Protein AF-A0A1W9V7Z8-F1 (afdb_monomer_lite)

Sequence (414 aa):
MFPQVMWDVELGANQDYLELVVAAQITGKPKMGIAARTGATGRGLCYATLSAVSNLYLDGKWESSVKLTKKEEILLKEIVGINVPLILEKGGIHIITEENWNILTESIYPKLLKDKKMVVQGSGKVGSSIIKELAVYGVNLIAISDAGGAIIGDKLDPNEVLDAVAASRDLEDRSLRASVIHTEKNVTEKIKGAAEGSSILEIECDLLFPAALEGAVTEKNAPKINTKIEICGSNGSNSSKAEKILMEKGVLVVYDFLANSAGVSASYFEWLRNLYQRARYEAEVIYQKEFDDRVMDRYIMPEFKERIKDVLNQDESDEVTLQWNTILRDIMFSAVNEDYHYAREQGVSMKDAGFLNSQLRVLAAGLCRLSDAEADSMISTLPGETQELLRKEFLSHPEVTIIQNSREMKKKLI

Structure (mmCIF, N/CA/C/O backbone):
data_AF-A0A1W9V7Z8-F1
#
_entry.id   AF-A0A1W9V7Z8-F1
#
loop_
_atom_site.group_PDB
_atom_site.id
_atom_site.type_symbol
_atom_site.label_atom_id
_atom_site.label_alt_id
_atom_site.label_comp_id
_atom_site.label_asym_id
_atom_site.label_entity_id
_atom_site.label_seq_id
_atom_site.pdbx_PDB_ins_code
_atom_site.Cartn_x
_atom_site.Cartn_y
_atom_site.Cartn_z
_atom_site.occupancy
_atom_site.B_iso_or_equiv
_atom_site.auth_seq_id
_atom_site.auth_comp_id
_atom_site.auth_asym_id
_atom_site.auth_atom_id
_atom_site.pdbx_PDB_model_num
ATOM 1 N N . MET A 1 1 ? 20.979 11.607 -50.648 1.00 47.03 1 MET A N 1
ATOM 2 C CA . MET A 1 1 ? 20.568 12.888 -50.034 1.00 47.03 1 MET A CA 1
ATOM 3 C C . MET A 1 1 ? 19.148 13.151 -50.513 1.00 47.03 1 MET A C 1
ATOM 5 O O . MET A 1 1 ? 18.934 13.081 -51.715 1.00 47.03 1 MET A O 1
ATOM 9 N N . PHE A 1 2 ? 18.237 13.369 -49.561 1.00 39.88 2 PHE A N 1
ATOM 10 C CA . PHE A 1 2 ? 16.761 13.303 -49.593 1.00 39.88 2 PHE A CA 1
ATOM 11 C C . PHE A 1 2 ? 16.131 11.903 -49.427 1.00 39.88 2 PHE A C 1
ATOM 13 O O . PHE A 1 2 ? 16.566 10.982 -50.112 1.00 39.88 2 PHE A O 1
ATOM 20 N N . PRO A 1 3 ? 15.119 11.737 -48.543 1.00 46.78 3 PRO A N 1
ATOM 21 C CA . PRO A 1 3 ? 14.403 12.764 -47.784 1.00 46.78 3 PRO A CA 1
ATOM 22 C C . PRO A 1 3 ? 14.621 12.596 -46.274 1.00 46.78 3 PRO A C 1
ATOM 24 O O . PRO A 1 3 ? 14.231 11.592 -45.711 1.00 46.78 3 PRO A O 1
ATOM 27 N N . GLN A 1 4 ? 15.197 13.580 -45.594 1.00 51.38 4 GLN A N 1
ATOM 28 C CA . GLN A 1 4 ? 15.017 13.711 -44.137 1.00 51.38 4 GLN A CA 1
ATOM 29 C C . GLN A 1 4 ? 13.848 14.668 -43.837 1.00 51.38 4 GLN A C 1
ATOM 31 O O . GLN A 1 4 ? 13.203 14.580 -42.807 1.00 51.38 4 GLN A O 1
ATOM 36 N N . VAL A 1 5 ? 13.496 15.504 -44.822 1.00 45.06 5 VAL A N 1
ATOM 37 C CA . VAL A 1 5 ? 12.511 16.588 -44.714 1.00 45.06 5 VAL A CA 1
ATOM 38 C C . VAL A 1 5 ? 11.060 16.129 -44.960 1.00 45.06 5 VAL A C 1
ATOM 40 O O . VAL A 1 5 ? 10.143 16.777 -44.479 1.00 45.06 5 VAL A O 1
ATOM 43 N N . MET A 1 6 ? 10.820 15.008 -45.660 1.00 39.19 6 MET A N 1
ATOM 44 C CA . MET A 1 6 ? 9.455 14.444 -45.807 1.00 39.19 6 MET A CA 1
ATOM 45 C C . MET A 1 6 ? 9.001 13.655 -44.566 1.00 39.19 6 MET A C 1
ATOM 47 O O . MET A 1 6 ? 7.807 13.562 -44.310 1.00 39.19 6 MET A O 1
ATOM 51 N N . TRP A 1 7 ? 9.946 13.118 -43.786 1.00 50.66 7 TRP A N 1
ATOM 52 C CA . TRP A 1 7 ? 9.664 12.256 -42.629 1.00 50.66 7 TRP A CA 1
ATOM 53 C C . TRP A 1 7 ? 9.176 13.048 -41.414 1.00 50.66 7 TRP A C 1
ATOM 55 O O . TRP A 1 7 ? 8.272 12.602 -40.712 1.00 50.66 7 TRP A O 1
ATOM 65 N N . ASP A 1 8 ? 9.716 14.252 -41.209 1.00 52.19 8 ASP A N 1
ATOM 66 C CA . ASP A 1 8 ? 9.301 15.139 -40.114 1.00 52.19 8 ASP A CA 1
ATOM 67 C C . ASP A 1 8 ? 7.857 15.648 -40.286 1.00 52.19 8 ASP A C 1
ATOM 69 O O . ASP A 1 8 ? 7.180 15.939 -39.299 1.00 52.19 8 ASP A O 1
ATOM 73 N N . VAL A 1 9 ? 7.352 15.714 -41.526 1.00 50.81 9 VAL A N 1
ATOM 74 C CA . VAL A 1 9 ? 5.980 16.165 -41.817 1.00 50.81 9 VAL A CA 1
ATOM 75 C C . VAL A 1 9 ? 4.958 15.039 -41.614 1.00 50.81 9 VAL A C 1
ATOM 77 O O . VAL A 1 9 ? 3.887 15.301 -41.076 1.00 50.81 9 VAL A O 1
ATOM 80 N N . GLU A 1 10 ? 5.278 13.787 -41.968 1.00 52.97 10 GLU A N 1
ATOM 81 C CA . GLU A 1 10 ? 4.385 12.634 -41.737 1.00 52.97 10 GLU A CA 1
ATOM 82 C C . GLU A 1 10 ? 4.323 12.215 -40.261 1.00 52.97 10 GLU A C 1
ATOM 84 O O . GLU A 1 10 ? 3.236 11.942 -39.753 1.00 52.97 10 GLU A O 1
ATOM 89 N N . LEU A 1 11 ? 5.443 12.238 -39.528 1.00 58.81 11 LEU A N 1
ATOM 90 C CA . LEU A 1 11 ? 5.453 11.941 -38.086 1.00 58.81 11 LEU A CA 1
ATOM 91 C C . LEU A 1 11 ? 4.751 13.028 -37.262 1.00 58.81 11 LEU A C 1
ATOM 93 O O . LEU A 1 11 ? 4.061 12.718 -36.294 1.00 58.81 11 LEU A O 1
ATOM 97 N N . GLY A 1 12 ? 4.894 14.295 -37.663 1.00 58.62 12 GLY A N 1
ATOM 98 C CA . GLY A 1 12 ? 4.200 15.427 -37.045 1.00 58.62 12 GLY A CA 1
ATOM 99 C C . GLY A 1 12 ? 2.712 15.535 -37.405 1.00 58.62 12 GLY A C 1
ATOM 100 O O . GLY A 1 12 ? 2.009 16.326 -36.782 1.00 58.62 12 GLY A O 1
ATOM 101 N N . ALA A 1 13 ? 2.228 14.765 -38.387 1.00 64.62 13 ALA A N 1
ATOM 102 C CA . ALA A 1 13 ? 0.828 14.753 -38.824 1.00 64.62 13 ALA A CA 1
ATOM 103 C C . ALA A 1 13 ? 0.093 13.435 -38.513 1.00 64.62 13 ALA A C 1
ATOM 105 O O . ALA A 1 13 ? -1.135 13.390 -38.594 1.00 64.62 13 ALA A O 1
ATOM 106 N N . ASN A 1 14 ? 0.813 12.369 -38.147 1.00 79.50 14 ASN A N 1
ATOM 107 C CA . ASN A 1 14 ? 0.218 11.092 -37.770 1.00 79.50 14 ASN A CA 1
ATOM 108 C C . ASN A 1 14 ? -0.390 11.188 -36.364 1.00 79.50 14 ASN A C 1
ATOM 110 O O . ASN A 1 14 ? 0.309 11.148 -35.349 1.00 79.50 14 ASN A O 1
ATOM 114 N N . GLN A 1 15 ? -1.713 11.328 -36.327 1.00 82.50 15 GLN A N 1
ATOM 115 C CA . GLN A 1 15 ? -2.474 11.501 -35.097 1.00 82.50 15 GLN A CA 1
ATOM 116 C C . GLN A 1 15 ? -2.281 10.331 -34.119 1.00 82.50 15 GLN A C 1
ATOM 118 O O . GLN A 1 15 ? -2.130 10.582 -32.926 1.00 82.50 15 GLN A O 1
ATOM 123 N N . ASP A 1 16 ? -2.204 9.090 -34.604 1.00 83.12 16 ASP A N 1
ATOM 124 C CA . ASP A 1 16 ? -2.028 7.904 -33.754 1.00 83.12 16 ASP A CA 1
ATOM 125 C C . ASP A 1 16 ? -0.656 7.909 -33.069 1.00 83.12 16 ASP A C 1
ATOM 127 O O . ASP A 1 16 ? -0.537 7.652 -31.870 1.00 83.12 16 ASP A O 1
ATOM 131 N N . TYR A 1 17 ? 0.393 8.275 -33.810 1.00 87.38 17 TYR A N 1
ATOM 132 C CA . TYR A 1 17 ? 1.731 8.406 -33.240 1.00 87.38 17 TYR A CA 1
ATOM 133 C C . TYR A 1 17 ? 1.809 9.555 -32.226 1.00 87.38 17 TYR A C 1
ATOM 135 O O . TYR A 1 17 ? 2.351 9.380 -31.132 1.00 87.38 17 TYR A O 1
ATOM 143 N N . LEU A 1 18 ? 1.227 10.717 -32.541 1.00 87.81 18 LEU A N 1
ATOM 144 C CA . LEU A 1 18 ? 1.175 11.841 -31.604 1.00 87.81 18 LEU A CA 1
ATOM 145 C C . LEU A 1 18 ? 0.416 11.483 -30.322 1.00 87.81 18 LEU A C 1
ATOM 147 O O . LEU A 1 18 ? 0.866 11.865 -29.241 1.00 87.81 18 LEU A O 1
ATOM 151 N N . GLU A 1 19 ? -0.676 10.716 -30.418 1.00 90.00 19 GLU A N 1
ATOM 152 C CA . GLU A 1 19 ? -1.404 10.192 -29.257 1.00 90.00 19 GLU A CA 1
ATOM 153 C C . GLU A 1 19 ? -0.496 9.334 -28.359 1.00 90.00 19 GLU A C 1
ATOM 155 O O . GLU A 1 19 ? -0.467 9.549 -27.145 1.00 90.00 19 GLU A O 1
ATOM 160 N N . LEU A 1 20 ? 0.314 8.439 -28.934 1.00 90.88 20 LEU A N 1
ATOM 161 C CA . LEU A 1 20 ? 1.277 7.619 -28.185 1.00 90.88 20 LEU A CA 1
ATOM 162 C C . LEU A 1 20 ? 2.400 8.452 -27.545 1.00 90.88 20 LEU A C 1
ATOM 164 O O . LEU A 1 20 ? 2.814 8.179 -26.415 1.00 90.88 20 LEU A O 1
ATOM 168 N N . VAL A 1 21 ? 2.880 9.495 -28.230 1.00 88.44 21 VAL A N 1
ATOM 169 C CA . VAL A 1 21 ? 3.910 10.406 -27.704 1.00 88.44 21 VAL A CA 1
ATOM 170 C C . VAL A 1 21 ? 3.409 11.168 -26.475 1.00 88.44 21 VAL A C 1
ATOM 172 O O . VAL A 1 21 ? 4.156 11.315 -25.503 1.00 88.44 21 VAL A O 1
ATOM 175 N N . VAL A 1 22 ? 2.160 11.643 -26.491 1.00 90.56 22 VAL A N 1
ATOM 176 C CA . VAL A 1 22 ? 1.584 12.391 -25.360 1.00 90.56 22 VAL A CA 1
ATOM 177 C C . VAL A 1 22 ? 1.051 11.482 -24.253 1.00 90.56 22 VAL A C 1
ATOM 179 O O . VAL A 1 22 ? 1.006 11.907 -23.099 1.00 90.56 22 VAL A O 1
ATOM 182 N N . ALA A 1 23 ? 0.690 10.229 -24.559 1.00 92.06 23 ALA A N 1
ATOM 183 C CA . ALA A 1 23 ? 0.079 9.309 -23.599 1.00 92.06 23 ALA A CA 1
ATOM 184 C C . ALA A 1 23 ? 0.926 9.119 -22.331 1.00 92.06 23 ALA A C 1
ATOM 186 O O . ALA A 1 23 ? 0.385 9.144 -21.227 1.00 92.06 23 ALA A O 1
ATOM 187 N N . ALA A 1 24 ? 2.250 9.011 -22.468 1.00 91.56 24 ALA A N 1
ATOM 188 C CA . ALA A 1 24 ? 3.160 8.797 -21.342 1.00 91.56 24 ALA A CA 1
ATOM 189 C C . ALA A 1 24 ? 3.413 10.054 -20.475 1.00 91.56 24 ALA A C 1
ATOM 191 O O . ALA A 1 24 ? 4.133 9.972 -19.483 1.00 91.56 24 ALA A O 1
ATOM 192 N N . GLN A 1 25 ? 2.867 11.228 -20.819 1.00 92.75 25 GLN A N 1
ATOM 193 C CA . GLN A 1 25 ? 3.117 12.467 -20.063 1.00 92.75 25 GLN A CA 1
ATOM 194 C C . GLN A 1 25 ? 2.276 12.582 -18.783 1.00 92.75 25 GLN A C 1
ATOM 196 O O . GLN A 1 25 ? 2.665 13.280 -17.848 1.00 92.75 25 GLN A O 1
ATOM 201 N N . ILE A 1 26 ? 1.117 11.919 -18.737 1.00 93.69 26 ILE A N 1
ATOM 202 C CA . ILE A 1 26 ? 0.168 11.947 -17.614 1.00 93.69 26 ILE A CA 1
ATOM 203 C C . ILE A 1 26 ? -0.351 10.523 -17.395 1.00 93.69 26 ILE A C 1
ATOM 205 O O . ILE A 1 26 ? -0.473 9.762 -18.349 1.00 93.69 26 ILE A O 1
ATOM 209 N N . THR A 1 27 ? -0.674 10.151 -16.156 1.00 95.56 27 THR A N 1
ATOM 210 C CA . THR A 1 27 ? -1.245 8.834 -15.809 1.00 95.56 27 THR A CA 1
ATOM 211 C C . THR A 1 27 ? -2.617 8.984 -15.149 1.00 95.56 27 THR A C 1
ATOM 213 O O . THR A 1 27 ? -3.020 10.097 -14.806 1.00 95.56 27 THR A O 1
ATOM 216 N N . GLY A 1 28 ? -3.354 7.888 -14.960 1.00 91.75 28 GLY A N 1
ATOM 217 C CA . GLY A 1 28 ? -4.728 7.916 -14.459 1.00 91.75 28 GLY A CA 1
ATOM 218 C C . GLY A 1 28 ? -5.730 8.362 -15.521 1.00 91.75 28 GLY A C 1
ATOM 219 O O . GLY A 1 28 ? -6.756 8.961 -15.189 1.00 91.75 28 GLY A O 1
ATOM 220 N N . LYS A 1 29 ? -5.413 8.118 -16.796 1.00 91.94 29 LYS A N 1
ATOM 221 C CA . LYS A 1 29 ? -6.203 8.589 -17.935 1.00 91.94 29 LYS A CA 1
ATOM 222 C C . LYS A 1 29 ? -7.365 7.630 -18.234 1.00 91.94 29 LYS A C 1
ATOM 224 O O . LYS A 1 29 ? -7.182 6.419 -18.150 1.00 91.94 29 LYS A O 1
ATOM 229 N N . PRO A 1 30 ? -8.542 8.131 -18.655 1.00 87.25 30 PRO A N 1
ATOM 230 C CA . PRO A 1 30 ? -9.639 7.268 -19.102 1.00 87.25 30 PRO A CA 1
ATOM 231 C C . PRO A 1 30 ? -9.356 6.604 -20.462 1.00 87.25 30 PRO A C 1
ATOM 233 O O . PRO A 1 30 ? -9.776 5.476 -20.691 1.00 87.25 30 PRO A O 1
ATOM 236 N N . LYS A 1 31 ? -8.629 7.288 -21.359 1.00 87.88 31 LYS A N 1
ATOM 237 C CA . LYS A 1 31 ? -8.159 6.762 -22.653 1.00 87.88 31 LYS A CA 1
ATOM 238 C C . LYS A 1 31 ? -6.652 6.507 -22.564 1.00 87.88 31 LYS A C 1
ATOM 240 O O . LYS A 1 31 ? -5.932 7.351 -22.033 1.00 87.88 31 LYS A O 1
ATOM 245 N N . MET A 1 32 ? -6.186 5.369 -23.089 1.00 89.31 32 MET A N 1
ATOM 246 C CA . MET A 1 32 ? -4.777 4.931 -23.009 1.00 89.31 32 MET A CA 1
ATOM 247 C C . MET A 1 32 ? -4.239 4.827 -21.568 1.00 89.31 32 MET A C 1
ATOM 249 O O . MET A 1 32 ? -3.036 4.945 -21.340 1.00 89.31 32 MET A O 1
ATOM 253 N N . GLY A 1 33 ? -5.131 4.636 -20.593 1.00 92.88 33 GLY A N 1
ATOM 254 C CA . GLY A 1 33 ? -4.770 4.226 -19.240 1.00 92.88 33 GLY A CA 1
ATOM 255 C C . GLY A 1 33 ? -4.719 2.705 -19.106 1.00 92.88 33 GLY A C 1
ATOM 256 O O . GLY A 1 33 ? -4.864 1.980 -20.093 1.00 92.88 33 GLY A O 1
ATOM 257 N N . ILE A 1 34 ? -4.557 2.232 -17.870 1.00 95.31 34 ILE A N 1
ATOM 258 C CA . ILE A 1 34 ? -4.758 0.821 -17.518 1.00 95.31 34 ILE A CA 1
ATOM 259 C C . ILE A 1 34 ? -5.890 0.687 -16.509 1.00 95.31 34 ILE A C 1
ATOM 261 O O . ILE A 1 34 ? -6.021 1.513 -15.599 1.00 95.31 34 ILE A O 1
ATOM 265 N N . ALA A 1 35 ? -6.696 -0.366 -16.622 1.00 94.81 35 ALA A N 1
ATOM 266 C CA . ALA A 1 35 ? -7.812 -0.569 -15.698 1.00 94.81 35 ALA A CA 1
ATOM 267 C C . ALA A 1 35 ? -7.328 -0.789 -14.252 1.00 94.81 35 ALA A C 1
ATOM 269 O O . ALA A 1 35 ? -7.950 -0.290 -13.309 1.00 94.81 35 ALA A O 1
ATOM 270 N N . ALA A 1 36 ? -6.153 -1.409 -14.077 1.00 94.19 36 ALA A N 1
ATOM 271 C CA . ALA A 1 36 ? -5.509 -1.613 -12.778 1.00 94.19 36 ALA A CA 1
ATOM 272 C C . ALA A 1 36 ? -5.228 -0.310 -12.005 1.00 94.19 36 ALA A C 1
ATOM 274 O O . ALA A 1 36 ? -5.105 -0.339 -10.781 1.00 94.19 36 ALA A O 1
ATOM 275 N N . ARG A 1 37 ? -5.171 0.851 -12.678 1.00 94.56 37 ARG A N 1
ATOM 276 C CA . ARG A 1 37 ? -4.953 2.150 -12.025 1.00 94.56 37 ARG A CA 1
ATOM 277 C C . ARG A 1 37 ? -6.168 2.616 -11.227 1.00 94.56 37 ARG A C 1
ATOM 279 O O . ARG A 1 37 ? -6.017 3.335 -10.230 1.00 94.56 37 ARG A O 1
ATOM 286 N N . THR A 1 38 ? -7.369 2.224 -11.642 1.00 88.88 38 THR A N 1
ATOM 287 C CA . THR A 1 38 ? -8.612 2.560 -10.944 1.00 88.88 38 THR A CA 1
ATOM 288 C C . THR A 1 38 ? -8.694 1.787 -9.628 1.00 88.88 38 THR A C 1
ATOM 290 O O . THR A 1 38 ? -8.664 0.563 -9.613 1.00 88.88 38 THR A O 1
ATOM 293 N N . GLY A 1 39 ? -8.787 2.501 -8.500 1.00 87.94 39 GLY A N 1
ATOM 294 C CA . GLY A 1 39 ? -8.854 1.884 -7.165 1.00 87.94 39 GLY A CA 1
ATOM 295 C C . GLY A 1 39 ? -7.511 1.389 -6.610 1.00 87.94 39 GLY A C 1
ATOM 296 O O . GLY A 1 39 ? -7.466 0.959 -5.462 1.00 87.94 39 GLY A O 1
ATOM 297 N N . ALA A 1 40 ? -6.410 1.517 -7.365 1.00 94.56 40 ALA A N 1
ATOM 298 C CA . ALA A 1 40 ? -5.089 1.009 -6.978 1.00 94.56 40 ALA A CA 1
ATOM 299 C C . ALA A 1 40 ? -4.655 1.425 -5.565 1.00 94.56 40 ALA A C 1
ATOM 301 O O . ALA A 1 40 ? -4.160 0.600 -4.809 1.00 94.56 40 ALA A O 1
ATOM 302 N N . THR A 1 41 ? -4.885 2.687 -5.183 1.00 94.94 41 THR A N 1
ATOM 303 C CA . THR A 1 41 ? -4.533 3.182 -3.846 1.00 94.94 41 THR A CA 1
ATOM 304 C C . THR A 1 41 ? -5.263 2.414 -2.745 1.00 94.94 41 THR A C 1
ATOM 306 O O . THR A 1 41 ? -4.610 1.895 -1.851 1.00 94.94 41 THR A O 1
ATOM 309 N N . GLY A 1 42 ? -6.592 2.280 -2.812 1.00 94.50 42 GLY A N 1
ATOM 310 C CA . GLY A 1 42 ? -7.338 1.554 -1.778 1.00 94.50 42 GLY A CA 1
ATOM 311 C C . GLY A 1 42 ? -7.049 0.052 -1.769 1.00 94.50 42 GLY A C 1
ATOM 312 O O . GLY A 1 42 ? -6.988 -0.546 -0.699 1.00 94.50 42 GLY A O 1
ATOM 313 N N . ARG A 1 43 ? -6.767 -0.541 -2.935 1.00 95.62 43 ARG A N 1
ATOM 314 C CA . ARG A 1 43 ? -6.255 -1.915 -3.026 1.00 95.62 43 ARG A CA 1
ATOM 315 C C . ARG A 1 43 ? -4.892 -2.069 -2.344 1.00 95.62 43 ARG A C 1
ATOM 317 O O . ARG A 1 43 ? -4.678 -3.037 -1.625 1.00 95.62 43 ARG A O 1
ATOM 324 N N . GLY A 1 44 ? -4.000 -1.092 -2.504 1.00 97.50 44 GLY A N 1
ATOM 325 C CA . GLY A 1 44 ? -2.730 -1.023 -1.779 1.00 97.50 44 GLY A CA 1
ATOM 326 C C . GLY A 1 44 ? -2.905 -0.968 -0.269 1.00 97.50 44 GLY A C 1
ATOM 327 O O . GLY A 1 44 ? -2.281 -1.752 0.437 1.00 97.50 44 GLY A O 1
ATOM 328 N N . LEU A 1 45 ? -3.814 -0.116 0.217 1.00 98.12 45 LEU A N 1
ATOM 329 C CA . LEU A 1 45 ? -4.175 -0.066 1.637 1.00 98.12 45 LEU A CA 1
ATOM 330 C C . LEU A 1 45 ? -4.693 -1.425 2.127 1.00 98.12 45 LEU A C 1
ATOM 332 O O . LEU A 1 45 ? -4.351 -1.846 3.231 1.00 98.12 45 LEU A O 1
ATOM 336 N N . CYS A 1 46 ? -5.487 -2.129 1.313 1.00 98.31 46 CYS A N 1
ATOM 337 C CA . CYS A 1 46 ? -5.936 -3.47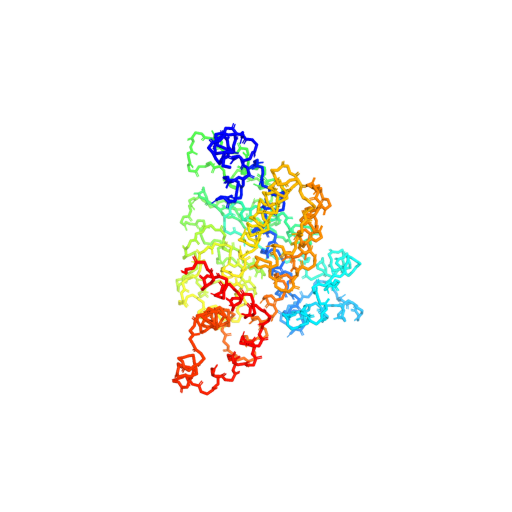8 1.641 1.00 98.31 46 CYS A CA 1
ATOM 338 C C . CYS A 1 46 ? -4.738 -4.421 1.772 1.00 98.31 46 CYS A C 1
ATOM 340 O O . CYS A 1 46 ? -4.580 -5.043 2.814 1.00 98.31 46 CYS A O 1
ATOM 342 N N . TYR A 1 47 ? -3.851 -4.495 0.777 1.00 98.62 47 TYR A N 1
ATOM 343 C CA . TYR A 1 47 ? -2.657 -5.348 0.848 1.00 98.62 47 TYR A CA 1
ATOM 344 C C . TYR A 1 47 ? -1.759 -5.012 2.043 1.00 98.62 47 TYR A C 1
ATOM 346 O O . TYR A 1 47 ? -1.290 -5.920 2.727 1.00 98.62 47 TYR A O 1
ATOM 354 N N . ALA A 1 48 ? -1.592 -3.725 2.351 1.00 98.69 48 ALA A N 1
ATOM 355 C CA . ALA A 1 48 ? -0.876 -3.275 3.535 1.00 98.69 48 ALA A CA 1
ATOM 356 C C . ALA A 1 48 ? -1.542 -3.750 4.833 1.00 98.69 48 ALA A C 1
ATOM 358 O O . ALA A 1 48 ? -0.863 -4.263 5.718 1.00 98.69 48 ALA A O 1
ATOM 359 N N . THR A 1 49 ? -2.872 -3.665 4.914 1.00 98.75 49 THR A N 1
ATOM 360 C CA . THR A 1 49 ? -3.655 -4.190 6.043 1.00 98.75 49 THR A CA 1
ATOM 361 C C . THR A 1 49 ? -3.453 -5.696 6.197 1.00 98.75 49 THR A C 1
ATOM 363 O O . THR A 1 49 ? -3.171 -6.173 7.293 1.00 98.75 49 THR A O 1
ATOM 366 N N . LEU A 1 50 ? -3.562 -6.453 5.102 1.00 98.81 50 LEU A N 1
ATOM 367 C CA . LEU A 1 50 ? -3.414 -7.908 5.104 1.00 98.81 50 LEU A CA 1
ATOM 368 C C . LEU A 1 50 ? -2.007 -8.329 5.555 1.00 98.81 50 LEU A C 1
ATOM 370 O O . LEU A 1 50 ? -1.876 -9.222 6.395 1.00 98.81 50 LEU A O 1
ATOM 374 N N . SER A 1 51 ? -0.962 -7.660 5.063 1.00 98.75 51 SER A N 1
ATOM 375 C CA . SER A 1 51 ? 0.421 -7.908 5.487 1.00 98.75 51 SER A CA 1
ATOM 376 C C . SER A 1 51 ? 0.655 -7.533 6.960 1.00 98.75 51 SER A C 1
ATOM 378 O O . SER A 1 51 ? 1.179 -8.340 7.732 1.00 98.75 51 SER A O 1
ATOM 380 N N . ALA A 1 52 ? 0.176 -6.367 7.404 1.00 98.69 52 ALA A N 1
ATOM 381 C CA . ALA A 1 52 ? 0.293 -5.915 8.792 1.00 98.69 52 ALA A CA 1
ATOM 382 C C . ALA A 1 52 ? -0.407 -6.867 9.780 1.00 98.69 52 ALA A C 1
ATOM 384 O O . ALA A 1 52 ? 0.174 -7.259 10.793 1.00 98.69 52 ALA A O 1
ATOM 385 N N . VAL A 1 53 ? -1.627 -7.309 9.458 1.00 98.69 53 VAL A N 1
ATOM 386 C CA . VAL A 1 53 ? -2.375 -8.301 10.248 1.00 98.69 53 VAL A CA 1
ATOM 387 C C . VAL A 1 53 ? -1.642 -9.642 10.297 1.00 98.69 53 VAL A C 1
ATOM 389 O O . VAL A 1 53 ? -1.584 -10.264 11.357 1.00 98.69 53 VAL A O 1
ATOM 392 N N . SER A 1 54 ? -1.046 -10.075 9.181 1.00 98.75 54 SER A N 1
ATOM 393 C CA . SER A 1 54 ? -0.258 -11.315 9.120 1.00 98.75 54 SER A CA 1
ATOM 394 C C . SER A 1 54 ? 0.927 -11.266 10.092 1.00 98.75 54 SER A C 1
ATOM 396 O O . SER A 1 54 ? 1.121 -12.192 10.881 1.00 98.75 54 SER A O 1
ATOM 398 N N . ASN A 1 55 ? 1.669 -10.155 10.082 1.00 98.69 55 ASN A N 1
ATOM 399 C CA . ASN A 1 55 ? 2.795 -9.908 10.980 1.00 98.69 55 ASN A CA 1
ATOM 400 C C . ASN A 1 55 ? 2.364 -9.869 12.455 1.00 98.69 55 ASN A C 1
ATOM 402 O O . ASN A 1 55 ? 2.908 -10.607 13.278 1.00 98.69 55 ASN A O 1
ATOM 406 N N . LEU A 1 56 ? 1.341 -9.076 12.796 1.00 98.50 56 LEU A N 1
ATOM 407 C CA . LEU A 1 56 ? 0.862 -8.982 14.178 1.00 98.50 56 LEU A CA 1
ATOM 408 C C . LEU A 1 56 ? 0.290 -10.305 14.700 1.00 98.50 56 LEU A C 1
ATOM 410 O O . LEU A 1 56 ? 0.457 -10.602 15.883 1.00 98.50 56 LEU A O 1
ATOM 414 N N . TYR A 1 57 ? -0.366 -11.108 13.855 1.00 98.56 57 TYR A N 1
ATOM 415 C CA . TYR A 1 57 ? -0.877 -12.423 14.256 1.00 98.56 57 TYR A CA 1
ATOM 416 C C . TYR A 1 57 ? 0.265 -13.367 14.634 1.00 98.56 57 TYR A C 1
ATOM 418 O O . TYR A 1 57 ? 0.213 -13.999 15.689 1.00 98.56 57 TYR A O 1
ATOM 426 N N . LEU A 1 58 ? 1.324 -13.429 13.820 1.00 98.06 58 LEU A N 1
ATOM 427 C CA . LEU A 1 58 ? 2.493 -14.266 14.108 1.00 98.06 58 LEU A CA 1
ATOM 428 C C . LEU A 1 58 ? 3.279 -13.788 15.338 1.00 98.06 58 LEU A C 1
ATOM 430 O O . LEU A 1 58 ? 3.849 -14.617 16.046 1.00 98.06 58 LEU A O 1
ATOM 434 N N . ASP A 1 59 ? 3.239 -12.489 15.632 1.00 97.12 59 ASP A N 1
ATOM 435 C CA . ASP A 1 59 ? 3.817 -11.899 16.844 1.00 97.12 59 ASP A CA 1
ATOM 436 C C . ASP A 1 59 ? 2.914 -12.041 18.086 1.00 97.12 59 ASP A C 1
ATOM 438 O O . ASP A 1 59 ? 3.275 -11.579 19.171 1.00 97.12 59 ASP A O 1
ATOM 442 N N . GLY A 1 60 ? 1.731 -12.655 17.956 1.00 97.19 60 GLY A N 1
ATOM 443 C CA . GLY A 1 60 ? 0.768 -12.817 19.051 1.00 97.19 60 GLY A CA 1
ATOM 444 C C . GLY A 1 60 ? 0.100 -11.510 19.497 1.00 97.19 60 GLY A C 1
ATOM 445 O O . GLY A 1 60 ? -0.475 -11.448 20.580 1.00 97.19 60 GLY A O 1
ATOM 446 N N . LYS A 1 61 ? 0.181 -10.459 18.674 1.00 96.94 61 LYS A N 1
ATOM 447 C CA . LYS A 1 61 ? -0.402 -9.126 18.906 1.00 96.94 61 LYS A CA 1
ATOM 448 C C . LYS A 1 61 ? -1.741 -8.923 18.191 1.00 96.94 61 LYS A C 1
ATOM 450 O O . LYS A 1 61 ? -2.365 -7.876 18.354 1.00 96.94 61 LYS A O 1
ATOM 455 N N . TRP A 1 62 ? -2.179 -9.910 17.411 1.00 98.12 62 TRP A N 1
ATOM 456 C CA . TRP A 1 62 ? -3.475 -9.930 16.744 1.00 98.12 62 TRP A CA 1
ATOM 457 C C . TRP A 1 62 ? -4.206 -11.238 17.023 1.00 98.12 62 TRP A C 1
ATOM 459 O O . TRP A 1 62 ? -3.692 -12.323 16.754 1.00 98.12 62 TRP A O 1
ATOM 469 N N . GLU A 1 63 ? -5.430 -11.135 17.530 1.00 95.81 63 GLU A N 1
ATOM 470 C CA . GLU A 1 63 ? -6.258 -12.296 17.839 1.00 95.81 63 GLU A CA 1
ATOM 471 C C . GLU A 1 63 ? -7.201 -12.617 16.680 1.00 95.81 63 GLU A C 1
ATOM 473 O O . GLU A 1 63 ? -8.034 -11.801 16.275 1.00 95.81 63 GLU A O 1
ATOM 478 N N . SER A 1 64 ? -7.095 -13.837 16.158 1.00 94.88 64 SER A N 1
ATOM 479 C CA . SER A 1 64 ? -8.013 -14.339 15.139 1.00 94.88 64 SER A CA 1
ATOM 480 C C . SER A 1 64 ? -9.357 -14.728 15.748 1.00 94.88 64 SER A C 1
ATOM 482 O O . SER A 1 64 ? -9.405 -15.389 16.785 1.00 94.88 64 SER A O 1
ATOM 484 N N . SER A 1 65 ? -10.449 -14.410 15.056 1.00 90.94 65 SER A N 1
ATOM 485 C CA . SER A 1 65 ? -11.801 -14.813 15.466 1.00 90.94 65 SER A CA 1
ATOM 486 C C . SER A 1 65 ? -12.030 -16.318 15.276 1.00 90.94 65 SER A C 1
ATOM 488 O O . SER A 1 65 ? -12.893 -16.919 15.915 1.00 90.94 65 SER A O 1
ATOM 490 N N . VAL A 1 66 ? -11.235 -16.953 14.408 1.00 93.88 66 VAL A N 1
ATOM 491 C CA . VAL A 1 66 ? -11.214 -18.405 14.197 1.00 93.88 66 VAL A CA 1
ATOM 492 C C . VAL A 1 66 ? -9.767 -18.883 14.132 1.00 93.88 66 VAL A C 1
ATOM 494 O O . VAL A 1 66 ? -8.957 -18.351 13.376 1.00 93.88 66 VAL A O 1
ATOM 497 N N . LYS A 1 67 ? -9.421 -19.917 14.898 1.00 93.69 67 LYS A N 1
ATOM 498 C CA . LYS A 1 67 ? -8.047 -20.431 14.939 1.00 93.69 67 LYS A CA 1
ATOM 499 C C . LYS A 1 67 ? -7.590 -20.938 13.563 1.00 93.69 67 LYS A C 1
ATOM 501 O O . LYS A 1 67 ? -8.308 -21.698 12.910 1.00 93.69 67 LYS A O 1
ATOM 506 N N . LEU A 1 68 ? -6.380 -20.552 13.159 1.00 97.50 68 LEU A N 1
ATOM 507 C CA . LEU A 1 68 ? -5.748 -21.083 11.955 1.00 97.50 68 LEU A CA 1
ATOM 508 C C . LEU A 1 68 ? -5.275 -22.526 12.175 1.00 97.50 68 LEU A C 1
ATOM 510 O O . LEU A 1 68 ? -4.870 -22.932 13.267 1.00 97.50 68 LEU A O 1
ATOM 514 N N . THR A 1 69 ? -5.337 -23.330 11.122 1.00 97.94 69 THR A N 1
ATOM 515 C CA . THR A 1 69 ? -4.705 -24.650 11.095 1.00 97.94 69 THR A CA 1
ATOM 516 C C . THR A 1 69 ? -3.186 -24.508 10.987 1.00 97.94 69 THR A C 1
ATOM 518 O O . THR A 1 69 ? -2.674 -23.501 10.507 1.00 97.94 69 THR A O 1
ATOM 521 N N . LYS A 1 70 ? -2.436 -25.560 11.338 1.00 97.44 70 LYS A N 1
ATOM 522 C CA . LYS A 1 70 ? -0.968 -25.555 11.187 1.00 97.44 70 LYS A CA 1
ATOM 523 C C . LYS A 1 70 ? -0.510 -25.275 9.750 1.00 97.44 70 LYS A C 1
ATOM 525 O O . LYS A 1 70 ? 0.512 -24.633 9.561 1.00 97.44 70 LYS A O 1
ATOM 530 N N . LYS A 1 71 ? -1.246 -25.769 8.746 1.00 97.69 71 LYS A N 1
ATOM 531 C CA . LYS A 1 71 ? -0.932 -25.523 7.329 1.00 97.69 71 LYS A CA 1
ATOM 532 C C . LYS A 1 71 ? -1.122 -24.051 6.964 1.00 97.69 71 LYS A C 1
ATOM 534 O O . LYS A 1 71 ? -0.270 -23.479 6.302 1.00 97.69 71 LYS A O 1
ATOM 539 N N . GLU A 1 72 ? -2.202 -23.442 7.445 1.00 98.25 72 GLU A N 1
ATOM 540 C CA . GLU A 1 72 ? -2.467 -22.013 7.251 1.00 98.25 72 GLU A CA 1
ATOM 541 C C . GLU A 1 72 ? -1.423 -21.136 7.944 1.00 98.25 72 GLU A C 1
ATOM 543 O O . GLU A 1 72 ? -0.976 -20.155 7.366 1.00 98.25 72 GLU A O 1
ATOM 548 N N . GLU A 1 73 ? -0.979 -21.509 9.147 1.00 98.00 73 GLU A N 1
ATOM 549 C CA . GLU A 1 73 ? 0.102 -20.799 9.842 1.00 98.00 73 GLU A CA 1
ATOM 550 C C . GLU A 1 73 ? 1.450 -20.913 9.118 1.00 98.00 73 GLU A C 1
ATOM 552 O O . GLU A 1 73 ? 2.227 -19.962 9.138 1.00 98.00 73 GLU A O 1
ATOM 557 N N . ILE A 1 74 ? 1.744 -22.056 8.486 1.00 98.44 74 ILE A N 1
ATOM 558 C CA . ILE A 1 74 ? 2.948 -22.219 7.654 1.00 98.44 74 ILE A CA 1
ATOM 559 C C . ILE A 1 74 ? 2.872 -21.286 6.448 1.00 98.44 74 ILE A C 1
ATOM 561 O O . ILE A 1 74 ? 3.801 -20.512 6.238 1.00 98.44 74 ILE A O 1
ATOM 565 N N . LEU A 1 75 ? 1.749 -21.294 5.722 1.00 98.50 75 LEU A N 1
ATOM 566 C CA . LEU A 1 75 ? 1.560 -20.396 4.586 1.00 98.50 75 LEU A CA 1
ATOM 567 C C . LEU A 1 75 ? 1.683 -18.928 5.015 1.00 98.50 75 LEU A C 1
ATOM 569 O O . LEU A 1 75 ? 2.402 -18.161 4.390 1.00 98.50 75 LEU A O 1
ATOM 573 N N . LEU A 1 76 ? 1.062 -18.531 6.127 1.00 98.12 76 LEU A N 1
ATOM 574 C CA . LEU A 1 76 ? 1.149 -17.156 6.622 1.00 98.12 76 LEU A CA 1
ATOM 575 C C . LEU A 1 76 ? 2.595 -16.732 6.944 1.00 98.12 76 LEU A C 1
ATOM 577 O O . LEU A 1 76 ? 2.973 -15.595 6.670 1.00 98.12 76 LEU A O 1
ATOM 581 N N . LYS A 1 77 ? 3.420 -17.647 7.476 1.00 98.31 77 LYS A N 1
ATOM 582 C CA . LYS A 1 77 ? 4.858 -17.408 7.702 1.00 98.31 77 LYS A CA 1
ATOM 583 C C . LYS A 1 77 ? 5.627 -17.217 6.400 1.00 98.31 77 LYS A C 1
ATOM 585 O O . LYS A 1 77 ? 6.502 -16.360 6.354 1.00 98.31 77 LYS A O 1
ATOM 590 N N . GLU A 1 78 ? 5.302 -17.979 5.358 1.00 97.81 78 GLU A N 1
ATOM 591 C CA . GLU A 1 78 ? 5.904 -17.798 4.031 1.00 97.81 78 GLU A CA 1
ATOM 592 C C . GLU A 1 78 ? 5.584 -16.407 3.470 1.00 97.81 78 GLU A C 1
ATOM 594 O O . GLU A 1 78 ? 6.477 -15.732 2.966 1.00 97.81 78 GLU A O 1
ATOM 599 N N . ILE A 1 79 ? 4.340 -15.940 3.632 1.00 97.56 79 ILE A N 1
ATOM 600 C CA . ILE A 1 79 ? 3.903 -14.612 3.175 1.00 97.56 79 ILE A CA 1
ATOM 601 C C . ILE A 1 79 ? 4.600 -13.476 3.930 1.00 97.56 79 ILE A C 1
ATOM 603 O O . ILE A 1 79 ? 5.026 -12.498 3.320 1.00 97.56 79 ILE A O 1
ATOM 607 N N . VAL A 1 80 ? 4.754 -13.606 5.247 1.00 98.06 80 VAL A N 1
ATOM 608 C CA . VAL A 1 80 ? 5.473 -12.626 6.081 1.00 98.06 80 VAL A CA 1
ATOM 609 C C . VAL A 1 80 ? 6.987 -12.618 5.807 1.00 98.06 80 VAL A C 1
ATOM 611 O O . VAL A 1 80 ? 7.665 -11.629 6.085 1.00 98.06 80 VAL A O 1
ATOM 614 N N . GLY A 1 81 ? 7.521 -13.697 5.230 1.00 97.62 81 GLY A N 1
ATOM 615 C CA . GLY A 1 81 ? 8.918 -13.801 4.806 1.00 97.62 81 GLY A CA 1
ATOM 616 C C . GLY A 1 81 ? 9.229 -13.176 3.441 1.00 97.62 81 GLY A C 1
ATOM 617 O O . GLY A 1 81 ? 10.386 -13.200 3.028 1.00 97.62 81 GLY A O 1
ATOM 618 N N . ILE A 1 82 ? 8.235 -12.640 2.724 1.00 98.19 82 ILE A N 1
ATOM 619 C CA . ILE A 1 82 ? 8.454 -11.994 1.423 1.00 98.19 82 ILE A CA 1
ATOM 620 C C . ILE A 1 82 ? 9.210 -10.679 1.616 1.00 98.19 82 ILE A C 1
ATOM 622 O O . ILE A 1 82 ? 8.756 -9.819 2.368 1.00 98.19 82 ILE A O 1
ATOM 626 N N . ASN A 1 83 ? 10.330 -10.537 0.907 1.00 96.94 83 ASN A N 1
ATOM 627 C CA . ASN A 1 83 ? 11.213 -9.370 0.883 1.00 96.94 83 ASN A CA 1
ATOM 628 C C . ASN A 1 83 ? 11.905 -9.252 -0.492 1.00 96.94 83 ASN A C 1
ATOM 630 O O . ASN A 1 83 ? 11.818 -10.172 -1.316 1.00 96.94 83 ASN A O 1
ATOM 634 N N . VAL A 1 84 ? 12.605 -8.144 -0.747 1.00 95.38 84 VAL A N 1
ATOM 635 C CA . VAL A 1 84 ? 13.284 -7.877 -2.024 1.00 95.38 84 VAL A CA 1
ATOM 636 C C . VAL A 1 84 ? 14.340 -8.940 -2.354 1.00 95.38 84 VAL A C 1
ATOM 638 O O . VAL A 1 84 ? 14.309 -9.442 -3.481 1.00 95.38 84 VAL A O 1
ATOM 641 N N . PRO A 1 85 ? 15.230 -9.367 -1.430 1.00 94.81 85 PRO A N 1
ATOM 642 C CA . PRO A 1 85 ? 16.183 -10.441 -1.711 1.00 94.81 85 PRO A CA 1
ATOM 643 C C . PRO A 1 85 ? 15.527 -11.735 -2.211 1.00 94.81 85 PRO A C 1
ATOM 645 O O . PRO A 1 85 ? 15.968 -12.291 -3.216 1.00 94.81 85 PRO A O 1
ATOM 648 N N . LEU A 1 86 ? 14.443 -12.184 -1.567 1.00 96.06 86 LEU A N 1
ATOM 649 C CA . LEU A 1 86 ? 13.697 -13.376 -1.981 1.00 96.06 86 LEU A CA 1
ATOM 650 C C . LEU A 1 86 ? 13.049 -13.192 -3.358 1.00 96.06 86 LEU A C 1
ATOM 652 O O . LEU A 1 86 ? 13.021 -14.119 -4.169 1.00 96.06 86 LEU A O 1
ATOM 656 N N . ILE A 1 87 ? 12.502 -12.004 -3.622 1.00 97.25 87 ILE A N 1
ATOM 657 C CA . ILE A 1 87 ? 11.886 -11.683 -4.911 1.00 97.25 87 ILE A CA 1
ATOM 658 C C . ILE A 1 87 ? 12.935 -11.744 -6.023 1.00 97.25 87 ILE A C 1
ATOM 660 O O . ILE A 1 87 ? 12.693 -12.386 -7.044 1.00 97.25 87 ILE A O 1
ATOM 664 N N . LEU A 1 88 ? 14.110 -11.151 -5.808 1.00 95.62 88 LEU A N 1
ATOM 665 C CA . LEU A 1 88 ? 15.226 -11.208 -6.750 1.00 95.62 88 LEU A CA 1
ATOM 666 C C . LEU A 1 88 ? 15.726 -12.642 -6.966 1.00 95.62 88 LEU A C 1
ATOM 668 O O . LEU A 1 88 ? 15.939 -13.035 -8.111 1.00 95.62 88 LEU A O 1
ATOM 672 N N . GLU A 1 89 ? 15.859 -13.437 -5.899 1.00 94.75 89 GLU A N 1
ATOM 673 C CA . GLU A 1 89 ? 16.248 -14.854 -5.978 1.00 94.75 89 GLU A CA 1
ATOM 674 C C . GLU A 1 89 ? 15.280 -15.660 -6.858 1.00 94.75 89 GLU A C 1
ATOM 676 O O . GLU A 1 89 ? 15.703 -16.461 -7.691 1.00 94.75 89 GLU A O 1
ATOM 681 N N . LYS A 1 90 ? 13.973 -15.412 -6.715 1.00 93.94 90 LYS A N 1
ATOM 682 C CA . LYS A 1 90 ? 12.915 -16.065 -7.501 1.00 93.94 90 LYS A CA 1
ATOM 683 C C . LYS A 1 90 ? 12.660 -15.416 -8.869 1.00 93.94 90 LYS A C 1
ATOM 685 O O . LYS A 1 90 ? 11.759 -15.850 -9.587 1.00 93.94 90 LYS A O 1
ATOM 690 N N . GLY A 1 91 ? 13.393 -14.359 -9.227 1.00 91.62 91 GLY A N 1
ATOM 691 C CA . GLY A 1 91 ? 13.177 -13.591 -10.460 1.00 91.62 91 GLY A CA 1
ATOM 692 C C . GLY A 1 91 ? 11.806 -12.908 -10.540 1.00 91.62 91 GLY A C 1
ATOM 693 O O . GLY A 1 91 ? 11.292 -12.673 -11.630 1.00 91.62 91 GLY A O 1
ATOM 694 N N . GLY A 1 92 ? 11.169 -12.655 -9.396 1.00 88.38 92 GLY A N 1
ATOM 695 C CA . GLY A 1 92 ? 9.834 -12.071 -9.318 1.00 88.38 92 GLY A CA 1
ATOM 696 C C . GLY A 1 92 ? 8.692 -13.030 -9.626 1.00 88.38 92 GLY A C 1
ATOM 697 O O . GLY A 1 92 ? 7.539 -12.616 -9.548 1.00 88.38 92 GLY A O 1
ATOM 698 N N . ILE A 1 93 ? 8.958 -14.295 -9.954 1.00 87.12 93 ILE A N 1
ATOM 699 C CA . ILE A 1 93 ? 7.950 -15.255 -10.421 1.00 87.12 93 ILE A CA 1
ATOM 700 C C . ILE A 1 93 ? 7.442 -16.109 -9.250 1.00 87.12 93 ILE A C 1
ATOM 702 O O . ILE A 1 93 ? 8.205 -16.501 -8.371 1.00 87.12 93 ILE A O 1
ATOM 706 N N . HIS A 1 94 ? 6.134 -16.399 -9.229 1.00 83.06 94 HIS A N 1
ATOM 707 C CA . HIS A 1 94 ? 5.488 -17.260 -8.223 1.00 83.06 94 HIS A CA 1
ATOM 708 C C . HIS A 1 94 ? 5.813 -16.882 -6.761 1.00 83.06 94 HIS A C 1
ATOM 710 O O . HIS A 1 94 ? 5.974 -17.755 -5.907 1.00 83.06 94 HIS A O 1
ATOM 716 N N . ILE A 1 95 ? 5.901 -15.579 -6.462 1.00 93.81 95 ILE A N 1
ATOM 717 C CA . ILE A 1 95 ? 6.137 -15.084 -5.095 1.00 93.81 95 ILE A CA 1
ATOM 718 C C . ILE A 1 95 ? 4.981 -15.505 -4.184 1.00 93.81 95 ILE A C 1
ATOM 720 O O . ILE A 1 95 ? 5.193 -16.191 -3.188 1.00 93.81 95 ILE A O 1
ATOM 724 N N . ILE A 1 96 ? 3.755 -15.172 -4.593 1.00 95.56 96 ILE A N 1
ATOM 725 C CA . ILE A 1 96 ? 2.514 -15.717 -4.040 1.00 95.56 96 ILE A CA 1
ATOM 726 C C . ILE A 1 96 ? 1.738 -16.316 -5.215 1.00 95.56 96 ILE A C 1
ATOM 728 O O . ILE A 1 96 ? 1.274 -15.587 -6.099 1.00 95.56 96 ILE A O 1
ATOM 732 N N . THR A 1 97 ? 1.635 -17.645 -5.251 1.00 95.44 97 THR A N 1
ATOM 733 C CA . THR A 1 97 ? 0.889 -18.366 -6.293 1.00 95.44 97 THR A CA 1
ATOM 734 C C . THR A 1 97 ? -0.606 -18.062 -6.207 1.00 95.44 97 THR A C 1
ATOM 736 O O . THR A 1 97 ? -1.104 -17.631 -5.167 1.00 95.44 97 THR A O 1
ATOM 739 N N . GLU A 1 98 ? -1.337 -18.294 -7.297 1.00 94.69 98 GLU A N 1
ATOM 740 C CA . GLU A 1 98 ? -2.796 -18.144 -7.316 1.00 94.69 98 GLU A CA 1
ATOM 741 C C . GLU A 1 98 ? -3.473 -19.070 -6.294 1.00 94.69 98 GLU A C 1
ATOM 743 O O . GLU A 1 98 ? -4.307 -18.620 -5.517 1.00 94.69 98 GLU A O 1
ATOM 748 N N . GLU A 1 99 ? -3.034 -20.329 -6.201 1.00 96.88 99 GLU A N 1
ATOM 749 C CA . GLU A 1 99 ? -3.520 -21.285 -5.197 1.00 96.88 99 GLU A CA 1
ATOM 750 C C . GLU A 1 99 ? -3.328 -20.760 -3.766 1.00 96.88 99 GLU A C 1
ATOM 752 O O . GLU A 1 99 ? -4.274 -20.729 -2.976 1.00 96.88 99 GLU A O 1
ATOM 757 N N . ASN A 1 100 ? -2.123 -20.280 -3.439 1.00 97.69 100 ASN A N 1
ATOM 758 C CA . ASN A 1 100 ? -1.841 -19.716 -2.121 1.00 97.69 100 ASN A CA 1
ATOM 759 C C . ASN A 1 100 ? -2.664 -18.451 -1.865 1.00 97.69 100 ASN A C 1
ATOM 761 O O . ASN A 1 100 ? -3.142 -18.244 -0.751 1.00 97.69 100 ASN A O 1
ATOM 765 N N . TRP A 1 101 ? -2.858 -17.614 -2.885 1.00 97.81 101 TRP A N 1
ATOM 766 C CA . TRP A 1 101 ? -3.686 -16.418 -2.782 1.00 97.81 101 TRP A CA 1
ATOM 767 C C . TRP A 1 101 ? -5.159 -16.741 -2.524 1.00 97.81 101 TRP A C 1
ATOM 769 O O . TRP A 1 101 ? -5.785 -16.086 -1.688 1.00 97.81 101 TRP A O 1
ATOM 779 N N . ASN A 1 102 ? -5.694 -17.786 -3.151 1.00 98.00 102 ASN A N 1
ATOM 780 C CA . ASN A 1 102 ? -7.057 -18.250 -2.900 1.00 98.00 102 ASN A CA 1
ATOM 781 C C . ASN A 1 102 ? -7.192 -18.774 -1.464 1.00 98.00 102 ASN A C 1
ATOM 783 O O . ASN A 1 102 ? -8.106 -18.379 -0.750 1.00 98.00 102 ASN A O 1
ATOM 787 N N . ILE A 1 103 ? -6.228 -19.558 -0.965 1.00 98.38 103 ILE A N 1
ATOM 788 C CA . ILE A 1 103 ? -6.229 -20.001 0.443 1.00 98.38 103 ILE A CA 1
ATOM 789 C C . ILE A 1 103 ? -6.183 -18.801 1.404 1.00 98.38 103 ILE A C 1
ATOM 791 O O . ILE A 1 103 ? -6.898 -18.770 2.413 1.00 98.38 103 ILE A O 1
ATOM 795 N N . LEU A 1 104 ? -5.350 -17.804 1.101 1.00 98.50 104 LEU A N 1
ATOM 796 C CA . LEU A 1 104 ? -5.233 -16.591 1.905 1.00 98.50 104 LEU A CA 1
ATOM 797 C C . LEU A 1 104 ? -6.554 -15.820 1.953 1.00 98.50 104 LEU A C 1
ATOM 799 O O . LEU A 1 104 ? -7.007 -15.455 3.035 1.00 98.50 104 LEU A O 1
ATOM 803 N N . THR A 1 105 ? -7.179 -15.591 0.802 1.00 97.94 105 THR A N 1
ATOM 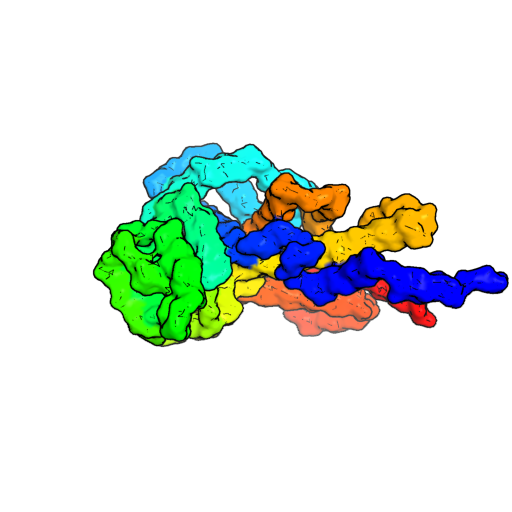804 C CA . THR A 1 105 ? -8.360 -14.725 0.680 1.00 97.94 105 THR A CA 1
ATOM 805 C C . THR A 1 105 ? -9.673 -15.418 1.032 1.00 97.94 105 THR A C 1
ATOM 807 O O . THR A 1 105 ? -10.555 -14.775 1.594 1.00 97.94 105 THR A O 1
ATOM 810 N N . GLU A 1 106 ? -9.799 -16.722 0.787 1.00 97.62 106 GLU A N 1
ATOM 811 C CA . GLU A 1 106 ? -11.022 -17.485 1.066 1.00 97.62 106 GLU A CA 1
ATOM 812 C C . GLU A 1 106 ? -11.028 -18.124 2.460 1.00 97.62 106 GLU A C 1
ATOM 814 O O . GLU A 1 106 ? -12.098 -18.416 2.998 1.00 97.62 106 GLU A O 1
ATOM 819 N N . SER A 1 107 ? -9.856 -18.330 3.076 1.00 97.81 107 SER A N 1
ATOM 820 C CA . SER A 1 107 ? -9.754 -18.983 4.388 1.00 97.81 107 SER A CA 1
ATOM 821 C C . SER A 1 107 ? -9.020 -18.148 5.432 1.00 97.81 107 SER A C 1
ATOM 823 O O . SER A 1 107 ? -9.600 -17.835 6.471 1.00 97.81 107 SER A O 1
ATOM 825 N N . ILE A 1 108 ? -7.760 -17.765 5.203 1.00 98.56 108 ILE A N 1
ATOM 826 C CA . ILE A 1 108 ? -6.926 -17.178 6.268 1.00 98.56 108 ILE A CA 1
ATOM 827 C C . ILE A 1 108 ? -7.417 -15.783 6.669 1.00 98.56 108 ILE A C 1
ATOM 829 O O . ILE A 1 108 ? -7.742 -15.558 7.835 1.00 98.56 108 ILE A O 1
ATOM 833 N N . TYR A 1 109 ? -7.512 -14.849 5.726 1.00 98.62 109 TYR A N 1
ATOM 834 C CA . TYR A 1 109 ? -7.906 -13.472 6.013 1.00 98.62 109 TYR A CA 1
ATOM 835 C C . TYR A 1 109 ? -9.336 -13.337 6.532 1.00 98.62 109 TYR A C 1
ATOM 837 O O . TYR A 1 109 ? -9.502 -12.619 7.517 1.00 98.62 109 TYR A O 1
ATOM 845 N N . PRO A 1 110 ? -10.345 -14.072 6.022 1.00 98.31 110 PRO A N 1
ATOM 846 C CA . PRO A 1 110 ? -11.654 -14.124 6.665 1.00 98.31 110 PRO A CA 1
ATOM 847 C C . PRO A 1 110 ? -11.576 -14.529 8.141 1.00 98.31 110 PRO A C 1
ATOM 849 O O . PRO A 1 110 ? -12.247 -13.934 8.973 1.00 98.31 110 PRO A O 1
ATOM 852 N N . LYS A 1 111 ? -10.729 -15.494 8.521 1.00 98.31 111 LYS A N 1
ATOM 853 C CA . LYS A 1 111 ? -10.573 -15.884 9.935 1.00 98.31 111 LYS A CA 1
ATOM 854 C C . LYS A 1 111 ? -9.914 -14.783 10.773 1.00 98.31 111 LYS A C 1
ATOM 856 O O . LYS A 1 111 ? -10.373 -14.521 11.887 1.00 98.31 111 LYS A O 1
ATOM 861 N N . LEU A 1 112 ? -8.877 -14.138 10.230 1.00 98.44 112 LEU A N 1
ATOM 862 C CA . LEU A 1 112 ? -8.119 -13.084 10.912 1.00 98.44 112 LEU A CA 1
ATOM 863 C C . LEU A 1 112 ? -8.914 -11.779 11.070 1.00 98.44 112 LEU A C 1
ATOM 865 O O . LEU A 1 112 ? -8.736 -11.081 12.068 1.00 98.44 112 LEU A O 1
ATOM 869 N N . LEU A 1 113 ? -9.766 -11.447 10.099 1.00 98.25 113 LEU A N 1
ATOM 870 C CA . LEU A 1 113 ? -10.443 -10.152 9.992 1.00 98.25 113 LEU A CA 1
ATOM 871 C C . LEU A 1 113 ? -11.920 -10.173 10.390 1.00 98.25 113 LEU A C 1
ATOM 873 O O . LEU A 1 113 ? -12.487 -9.115 10.665 1.00 98.25 113 LEU A O 1
ATOM 877 N N . LYS A 1 114 ? -12.552 -11.349 10.444 1.00 96.75 114 LYS A N 1
ATOM 878 C CA . LYS A 1 114 ? -13.965 -11.461 10.803 1.00 96.75 114 LYS A CA 1
ATOM 879 C C . LYS A 1 114 ? -14.257 -10.775 12.135 1.00 96.75 114 LYS A C 1
ATOM 881 O O . LYS A 1 114 ? -13.564 -10.995 13.127 1.00 96.75 114 LYS A O 1
ATOM 886 N N . ASP A 1 115 ? -15.324 -9.986 12.141 1.00 95.38 115 ASP A N 1
ATOM 887 C CA . ASP A 1 115 ? -15.851 -9.233 13.280 1.00 95.38 115 ASP A CA 1
ATOM 888 C C . ASP A 1 115 ? -14.955 -8.090 13.792 1.00 95.38 115 ASP A C 1
ATOM 890 O O . ASP A 1 115 ? -15.347 -7.369 14.713 1.00 95.38 115 ASP A O 1
ATOM 894 N N . LYS A 1 116 ? -13.792 -7.866 13.166 1.00 97.88 116 LYS A N 1
ATOM 895 C CA . LYS A 1 116 ? -12.902 -6.745 13.484 1.00 97.88 116 LYS A CA 1
ATOM 896 C C . LYS A 1 116 ? -13.558 -5.428 13.098 1.00 97.88 116 LYS A C 1
ATOM 898 O O . LYS A 1 116 ? -14.264 -5.345 12.094 1.00 97.88 116 LYS A O 1
ATOM 903 N N . LYS A 1 117 ? -13.342 -4.398 13.903 1.00 98.25 117 LYS A N 1
ATOM 904 C CA . LYS A 1 117 ? -13.959 -3.081 13.751 1.00 98.25 117 LYS A CA 1
ATOM 905 C C . LYS A 1 117 ? -13.051 -2.168 12.944 1.00 98.25 117 LYS A C 1
ATOM 907 O O . LYS A 1 117 ? -11.885 -2.000 13.296 1.00 98.25 117 LYS A O 1
ATOM 912 N N . MET A 1 118 ? -13.599 -1.539 11.909 1.00 98.12 118 MET A N 1
ATOM 913 C CA . MET A 1 118 ? -12.898 -0.521 11.132 1.00 98.12 118 MET A CA 1
ATOM 914 C C . MET A 1 118 ? -13.571 0.847 11.214 1.00 98.12 118 MET A C 1
ATOM 916 O O . MET A 1 118 ? -14.801 0.960 11.194 1.00 98.12 118 MET A O 1
ATOM 920 N N . VAL A 1 119 ? -12.733 1.880 11.256 1.00 98.56 119 VAL A N 1
ATOM 921 C CA . VAL A 1 119 ? -13.117 3.293 11.206 1.00 98.56 119 VAL A CA 1
ATOM 922 C C . VAL A 1 119 ? -12.405 3.952 10.031 1.00 98.56 119 VAL A C 1
ATOM 924 O O . VAL A 1 119 ? -11.193 3.799 9.875 1.00 98.56 119 VAL A O 1
ATOM 927 N N . VAL A 1 120 ? -13.142 4.701 9.209 1.00 98.12 120 VAL A N 1
ATOM 928 C CA . VAL A 1 120 ? -12.597 5.341 8.000 1.00 98.12 120 VAL A CA 1
ATOM 929 C C . VAL A 1 120 ? -12.873 6.838 8.011 1.00 98.12 120 VAL A C 1
ATOM 931 O O . VAL A 1 120 ? -14.020 7.269 8.029 1.00 98.12 120 VAL A O 1
ATOM 934 N N . GLN A 1 121 ? -11.829 7.656 7.934 1.00 96.88 121 GLN A N 1
ATOM 935 C CA . GLN A 1 121 ? -11.981 9.088 7.695 1.00 96.88 121 GLN A CA 1
ATOM 936 C C . GLN A 1 121 ? -11.810 9.368 6.204 1.00 96.88 121 GLN A C 1
ATOM 938 O O . GLN A 1 121 ? -10.717 9.270 5.662 1.00 96.88 121 GLN A O 1
ATOM 943 N N . GLY A 1 122 ? -12.900 9.741 5.545 1.00 95.12 122 GLY A N 1
ATOM 944 C CA . GLY A 1 122 ? -12.970 10.031 4.120 1.00 95.12 122 GLY A CA 1
ATOM 945 C C . GLY A 1 122 ? -13.802 9.013 3.354 1.00 95.12 122 GLY A C 1
ATOM 946 O O . GLY A 1 122 ? -13.486 7.832 3.330 1.00 95.12 122 GLY A O 1
ATOM 947 N N . SER A 1 123 ? -14.808 9.491 2.624 1.00 94.00 123 SER A N 1
ATOM 948 C CA . SER A 1 123 ? -15.625 8.692 1.699 1.00 94.00 123 SER A CA 1
ATOM 949 C C . SER A 1 123 ? -15.182 8.812 0.232 1.00 94.00 123 SER A C 1
ATOM 951 O O . SER A 1 123 ? -15.828 8.293 -0.675 1.00 94.00 123 SER A O 1
ATOM 953 N N . GLY A 1 124 ? -14.049 9.475 -0.031 1.00 92.50 124 GLY A N 1
ATOM 954 C CA . GLY A 1 124 ? -13.494 9.652 -1.376 1.00 92.50 124 GLY A CA 1
ATOM 955 C C . GLY A 1 124 ? -12.987 8.353 -2.018 1.00 92.50 124 GLY A C 1
ATOM 956 O O . GLY A 1 124 ? -13.240 7.250 -1.542 1.00 92.50 124 GLY A O 1
ATOM 957 N N . LYS A 1 125 ? -12.209 8.469 -3.106 1.00 90.38 125 LYS A N 1
ATOM 958 C CA . LYS A 1 125 ? -11.706 7.305 -3.869 1.00 90.38 125 LYS A CA 1
ATOM 959 C C . LYS A 1 125 ? -10.946 6.285 -3.007 1.00 90.38 125 LYS A C 1
ATOM 961 O O . LYS A 1 125 ? -11.108 5.090 -3.222 1.00 90.38 125 LYS A O 1
ATOM 966 N N . VAL A 1 126 ? -10.123 6.751 -2.064 1.00 92.31 126 VAL A N 1
ATOM 967 C CA . VAL A 1 126 ? -9.324 5.880 -1.183 1.00 92.31 126 VAL A CA 1
ATOM 968 C C . VAL A 1 126 ? -10.221 5.187 -0.160 1.00 92.31 126 VAL A C 1
ATOM 970 O O . VAL A 1 126 ? -10.278 3.961 -0.147 1.00 92.31 126 VAL A O 1
ATOM 973 N N . GLY A 1 127 ? -10.976 5.964 0.623 1.00 94.38 127 GLY A N 1
ATOM 974 C CA . GLY A 1 127 ? -11.891 5.450 1.644 1.00 94.38 127 GLY A CA 1
ATOM 975 C C . GLY A 1 127 ? -12.955 4.500 1.093 1.00 94.38 127 GLY A C 1
ATOM 976 O O . GLY A 1 127 ? -13.105 3.383 1.579 1.00 94.38 127 GLY A O 1
ATOM 977 N N . SER A 1 128 ? -13.619 4.883 -0.001 1.00 93.75 128 SER A N 1
ATOM 978 C CA . SER A 1 128 ? -14.592 4.020 -0.680 1.00 93.75 128 SER A CA 1
ATOM 979 C C . SER A 1 128 ? -13.982 2.689 -1.131 1.00 93.75 128 SER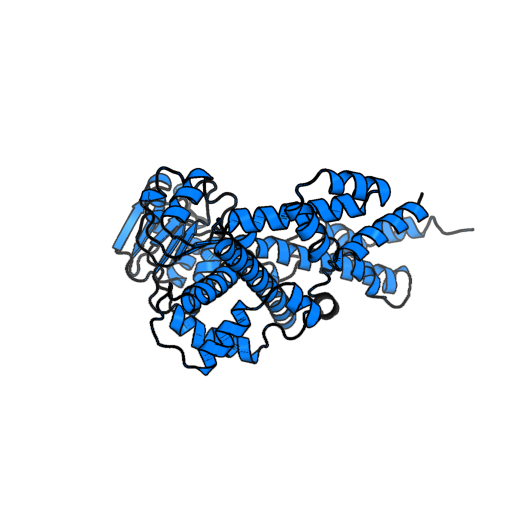 A C 1
ATOM 981 O O . SER A 1 128 ? -14.606 1.634 -1.025 1.00 93.75 128 SER A O 1
ATOM 983 N N . SER A 1 129 ? -12.749 2.728 -1.643 1.00 94.00 129 SER A N 1
ATOM 984 C CA . SER A 1 129 ? -12.064 1.532 -2.125 1.00 94.00 129 SER A CA 1
ATOM 985 C C . SER A 1 129 ? -11.661 0.610 -0.978 1.00 94.00 129 SER A C 1
ATOM 987 O O . SER A 1 129 ? -11.879 -0.588 -1.104 1.00 94.00 129 SER A O 1
ATOM 989 N N . ILE A 1 130 ? -11.122 1.124 0.134 1.00 95.81 130 ILE A N 1
ATOM 990 C CA . ILE A 1 130 ? -10.730 0.262 1.262 1.00 95.81 130 ILE A CA 1
ATOM 991 C C . ILE A 1 130 ? -11.944 -0.396 1.931 1.00 95.81 130 ILE A C 1
ATOM 993 O O . ILE A 1 130 ? -11.888 -1.573 2.276 1.00 95.81 130 ILE A O 1
ATOM 997 N N . ILE A 1 131 ? -13.071 0.321 2.020 1.00 95.50 131 ILE A N 1
ATOM 998 C CA . ILE A 1 131 ? -14.349 -0.225 2.500 1.00 95.50 131 ILE A CA 1
ATOM 999 C C . ILE A 1 131 ? -14.776 -1.428 1.661 1.00 95.50 131 ILE A C 1
ATOM 1001 O O . ILE A 1 131 ? -15.098 -2.480 2.208 1.00 95.50 131 ILE A O 1
ATOM 1005 N N . LYS A 1 132 ? -14.733 -1.296 0.331 1.00 94.50 132 LYS A N 1
ATOM 1006 C CA . LYS A 1 132 ? -15.096 -2.380 -0.585 1.00 94.50 132 LYS A CA 1
ATOM 1007 C C . LYS A 1 132 ? -14.134 -3.568 -0.495 1.00 94.50 132 LYS A C 1
ATOM 1009 O O . LYS A 1 132 ? -14.588 -4.707 -0.451 1.00 94.50 132 LYS A O 1
ATOM 1014 N N . GLU A 1 133 ? -12.829 -3.304 -0.480 1.00 95.62 133 GLU A N 1
ATOM 1015 C CA . GLU A 1 133 ? -11.791 -4.345 -0.487 1.00 95.62 133 GLU A CA 1
ATOM 1016 C C . GLU A 1 133 ? -11.778 -5.157 0.824 1.00 95.62 133 GLU A C 1
ATOM 1018 O O . GLU A 1 133 ? -11.524 -6.356 0.789 1.00 95.62 133 GLU A O 1
ATOM 1023 N N . LEU A 1 134 ? -12.106 -4.555 1.978 1.00 96.62 134 LEU A N 1
ATOM 1024 C CA . LEU A 1 134 ? -12.142 -5.271 3.264 1.00 96.62 134 LEU A CA 1
ATOM 1025 C C . LEU A 1 134 ? -13.496 -5.906 3.607 1.00 96.62 134 LEU A C 1
ATOM 1027 O O . LEU A 1 134 ? -13.539 -6.838 4.416 1.00 96.62 134 LEU A O 1
ATOM 1031 N N . ALA A 1 135 ? -14.592 -5.459 2.986 1.00 93.81 135 ALA A N 1
ATOM 1032 C CA . ALA A 1 135 ? -15.930 -5.996 3.246 1.00 93.81 135 ALA A CA 1
ATOM 1033 C C . ALA A 1 135 ? -16.018 -7.516 3.009 1.00 93.81 135 ALA A C 1
ATOM 1035 O O . ALA A 1 135 ? -16.722 -8.217 3.738 1.00 93.81 135 ALA A O 1
ATOM 1036 N N . VAL A 1 136 ? -15.265 -8.044 2.036 1.00 94.56 136 VAL A N 1
ATOM 1037 C CA . VAL A 1 136 ? -15.261 -9.478 1.693 1.00 94.56 136 VAL A CA 1
ATOM 1038 C C . VAL A 1 136 ? -14.683 -10.370 2.799 1.00 94.56 136 VAL A C 1
ATOM 1040 O O . VAL A 1 136 ? -14.999 -11.555 2.848 1.00 94.56 136 VAL A O 1
ATOM 1043 N N . TYR A 1 137 ? -13.893 -9.811 3.723 1.00 96.94 137 TYR A N 1
ATOM 1044 C CA . TYR A 1 137 ? -13.281 -10.554 4.831 1.00 96.94 137 TYR A CA 1
ATOM 1045 C C . TYR A 1 137 ? -14.093 -10.492 6.134 1.00 96.94 137 TYR A C 1
ATOM 1047 O O . TYR A 1 137 ? -13.650 -10.995 7.165 1.00 96.94 137 TYR A O 1
ATOM 1055 N N . GLY A 1 138 ? -15.286 -9.885 6.110 1.00 94.56 138 GLY A N 1
ATOM 1056 C CA . GLY A 1 138 ? -16.165 -9.801 7.279 1.00 94.56 138 GLY A CA 1
ATOM 1057 C C . GLY A 1 138 ? -15.747 -8.755 8.317 1.00 94.56 138 GLY A C 1
ATOM 1058 O O . GLY A 1 138 ? -16.116 -8.891 9.485 1.00 94.56 138 GLY A O 1
ATOM 1059 N N . VAL A 1 139 ? -14.991 -7.733 7.904 1.00 96.81 139 VAL A N 1
ATOM 1060 C CA . VAL A 1 139 ? -14.687 -6.556 8.731 1.00 96.81 139 VAL A CA 1
ATOM 1061 C C . VAL A 1 139 ? -15.953 -5.708 8.892 1.00 96.81 139 VAL A C 1
ATOM 1063 O O . VAL A 1 139 ? -16.692 -5.477 7.934 1.00 96.81 139 VAL A O 1
ATOM 1066 N N . ASN A 1 140 ? -16.210 -5.231 10.106 1.00 97.12 140 ASN A N 1
ATOM 1067 C CA . ASN A 1 140 ? -17.356 -4.394 10.436 1.00 97.12 140 ASN A CA 1
ATOM 1068 C C . ASN A 1 140 ? -16.973 -2.912 10.344 1.00 97.12 140 ASN A C 1
ATOM 1070 O O . ASN A 1 140 ? -16.216 -2.411 11.178 1.00 97.12 140 ASN A O 1
ATOM 1074 N N . LEU A 1 141 ? -17.528 -2.191 9.367 1.00 98.06 141 LEU A N 1
ATOM 1075 C CA . LEU A 1 141 ? -17.472 -0.729 9.340 1.00 98.06 141 LEU A CA 1
ATOM 1076 C C . LEU A 1 141 ? -18.358 -0.173 10.461 1.00 98.06 141 LEU A C 1
ATOM 1078 O O . LEU A 1 141 ? -19.570 -0.381 10.447 1.00 98.06 141 LEU A O 1
ATOM 1082 N N . ILE A 1 142 ? -17.756 0.511 11.435 1.00 98.12 142 ILE A N 1
ATOM 1083 C CA . ILE A 1 142 ? -18.480 1.036 12.608 1.00 98.12 142 ILE A CA 1
ATOM 1084 C C . ILE A 1 142 ? -18.572 2.561 12.636 1.00 98.12 142 ILE A C 1
ATOM 1086 O O . ILE A 1 142 ? -19.462 3.108 13.282 1.00 98.12 142 ILE A O 1
ATOM 1090 N N . ALA A 1 143 ? -17.689 3.258 11.919 1.00 98.19 143 ALA A N 1
ATOM 1091 C CA . ALA A 1 143 ? -17.801 4.694 11.720 1.00 98.19 143 ALA A CA 1
ATOM 1092 C C . ALA A 1 143 ? -17.124 5.135 10.422 1.00 98.19 143 ALA A C 1
ATOM 1094 O O . ALA A 1 143 ? -16.072 4.611 10.040 1.00 98.19 143 ALA A O 1
ATOM 1095 N N . ILE A 1 144 ? -17.716 6.128 9.766 1.00 98.00 144 ILE A N 1
ATOM 1096 C CA . ILE A 1 144 ? -17.131 6.792 8.603 1.00 98.00 144 ILE A CA 1
ATOM 1097 C C . ILE A 1 144 ? -17.450 8.282 8.613 1.00 98.00 144 ILE A C 1
ATOM 1099 O O . ILE A 1 144 ? -18.553 8.676 8.992 1.00 98.00 144 ILE A O 1
ATOM 1103 N N . SER A 1 145 ? -16.493 9.111 8.197 1.00 96.69 145 SER A N 1
ATOM 1104 C CA . SER A 1 145 ? -16.682 10.557 8.055 1.00 96.69 145 SER A CA 1
ATOM 1105 C C . SER A 1 145 ? -16.277 11.085 6.689 1.00 96.69 145 SER A C 1
ATOM 1107 O O . SER A 1 145 ? -15.495 10.474 5.965 1.00 96.69 145 SER A O 1
ATOM 1109 N N . ASP A 1 146 ? -16.810 12.248 6.339 1.00 94.56 146 ASP A N 1
ATOM 1110 C CA . ASP A 1 146 ? -16.394 13.074 5.215 1.00 94.56 146 ASP A CA 1
ATOM 1111 C C . ASP A 1 146 ? -16.707 14.555 5.469 1.00 94.56 146 ASP A C 1
ATOM 1113 O O . ASP A 1 146 ? -16.915 14.982 6.605 1.00 94.56 146 ASP A O 1
ATOM 1117 N N . ALA A 1 147 ? -16.692 15.366 4.408 1.00 90.44 147 ALA A N 1
ATOM 1118 C CA . ALA A 1 147 ? -16.897 16.805 4.500 1.00 90.44 147 ALA A CA 1
ATOM 1119 C C . ALA A 1 147 ? -18.273 17.199 5.073 1.00 90.44 147 ALA A C 1
ATOM 1121 O O . ALA A 1 147 ? -18.382 18.272 5.668 1.00 90.44 147 ALA A O 1
ATOM 1122 N N . GLY A 1 148 ? -19.302 16.356 4.923 1.00 90.38 148 GLY A N 1
ATOM 1123 C CA . GLY A 1 148 ? -20.642 16.635 5.450 1.00 90.38 148 GLY A CA 1
ATOM 1124 C C . GLY A 1 148 ? -20.820 16.271 6.923 1.00 90.38 148 GLY A C 1
ATOM 1125 O O . GLY A 1 148 ? -21.700 16.814 7.598 1.00 90.38 148 GLY A O 1
ATOM 1126 N N . GLY A 1 149 ? -19.965 15.400 7.456 1.00 94.12 149 GLY A N 1
ATOM 1127 C CA . GLY A 1 149 ? -20.048 14.930 8.833 1.00 94.12 149 GLY A CA 1
ATOM 1128 C C . GLY A 1 149 ? -19.593 13.486 8.974 1.00 94.12 149 GLY A C 1
ATOM 1129 O O . GLY A 1 149 ? -18.797 12.994 8.181 1.00 94.12 149 GLY A O 1
ATOM 1130 N N . ALA A 1 150 ? -20.102 12.800 9.989 1.00 97.00 150 ALA A N 1
ATOM 1131 C CA . ALA A 1 150 ? -19.817 11.402 10.249 1.00 97.00 150 ALA A CA 1
ATOM 1132 C C . ALA A 1 150 ? -21.080 10.613 10.582 1.00 97.00 150 ALA A C 1
ATOM 1134 O O . ALA A 1 150 ? -22.056 11.156 11.101 1.00 97.00 150 ALA A O 1
ATOM 1135 N N . ILE A 1 151 ? -21.027 9.315 10.319 1.00 97.62 151 ILE A N 1
ATOM 1136 C CA . ILE A 1 151 ? -22.011 8.344 10.786 1.00 97.62 151 ILE A CA 1
ATOM 1137 C C . ILE A 1 151 ? -21.305 7.302 11.647 1.00 97.62 151 ILE A C 1
ATOM 1139 O O . ILE A 1 151 ? -20.181 6.889 11.348 1.00 97.62 151 ILE A O 1
ATOM 1143 N N . ILE A 1 152 ? -21.974 6.887 12.716 1.00 98.12 152 ILE A N 1
ATOM 1144 C CA . ILE A 1 152 ? -21.553 5.810 13.610 1.00 98.12 152 ILE A CA 1
ATOM 1145 C C . ILE A 1 152 ? -22.691 4.799 13.639 1.00 98.12 152 ILE A C 1
ATOM 1147 O O . ILE A 1 152 ? -23.867 5.177 13.650 1.00 98.12 152 ILE A O 1
ATOM 1151 N N . GLY A 1 153 ? -22.352 3.518 13.631 1.00 96.12 153 GLY A N 1
ATOM 1152 C CA . GLY A 1 153 ? -23.340 2.457 13.635 1.00 96.12 153 GLY A CA 1
ATOM 1153 C C . GLY A 1 153 ? -22.798 1.131 14.130 1.00 96.12 153 GLY A C 1
ATOM 1154 O O . GLY A 1 153 ? -21.591 0.931 14.271 1.00 96.12 153 GLY A O 1
ATOM 1155 N N . ASP A 1 154 ? -23.722 0.204 14.348 1.00 87.62 154 ASP A N 1
ATOM 1156 C CA . ASP A 1 154 ? -23.388 -1.189 14.610 1.00 87.62 154 ASP A CA 1
ATOM 1157 C C . ASP A 1 154 ? -23.422 -1.951 13.282 1.00 87.62 154 ASP A C 1
ATOM 1159 O O . ASP A 1 154 ? -24.486 -2.336 12.798 1.00 87.62 154 ASP A O 1
ATOM 1163 N N . LYS A 1 155 ? -22.246 -2.099 12.655 1.00 92.31 155 LYS A N 1
ATOM 1164 C CA . LYS A 1 155 ? -22.066 -2.734 11.337 1.00 92.31 155 LYS A CA 1
ATOM 1165 C C . LYS A 1 155 ? -22.831 -2.008 10.218 1.00 92.31 155 LYS A C 1
ATOM 1167 O O . LYS A 1 155 ? -23.831 -2.501 9.684 1.00 92.31 155 LYS A O 1
ATOM 1172 N N . LEU A 1 156 ? -22.326 -0.829 9.855 1.00 96.56 156 LEU A N 1
ATOM 1173 C CA . LEU A 1 156 ? -22.795 -0.041 8.714 1.00 96.56 156 LEU A CA 1
ATOM 1174 C C . LEU A 1 156 ? -22.721 -0.869 7.425 1.00 96.56 156 LEU A C 1
ATOM 1176 O O . LEU A 1 156 ? -21.748 -1.594 7.215 1.00 96.56 156 LEU A O 1
ATOM 1180 N N . ASP A 1 157 ? -23.739 -0.756 6.568 1.00 94.88 157 ASP A N 1
ATOM 1181 C CA . ASP A 1 157 ? -23.788 -1.458 5.282 1.00 94.88 157 ASP A CA 1
ATOM 1182 C C . ASP A 1 157 ? -22.851 -0.771 4.272 1.00 94.88 157 ASP A C 1
ATOM 1184 O O . ASP A 1 157 ? -23.136 0.355 3.854 1.00 94.88 157 ASP A O 1
ATOM 1188 N N . PRO A 1 158 ? -21.740 -1.413 3.856 1.00 94.56 158 PRO A N 1
ATOM 1189 C CA . PRO A 1 158 ? -20.781 -0.799 2.945 1.00 94.56 158 PRO A CA 1
ATOM 1190 C C . PRO A 1 158 ? -21.405 -0.346 1.625 1.00 94.56 158 PRO A C 1
ATOM 1192 O O . PRO A 1 158 ? -21.024 0.699 1.107 1.00 94.56 158 PRO A O 1
ATOM 1195 N N . ASN A 1 159 ? -22.362 -1.101 1.079 1.00 95.12 159 ASN A N 1
ATOM 1196 C CA . ASN A 1 159 ? -22.964 -0.758 -0.208 1.00 95.12 159 ASN A CA 1
ATOM 1197 C C . ASN A 1 159 ? -23.858 0.472 -0.071 1.00 95.12 159 ASN A C 1
ATOM 1199 O O . ASN A 1 159 ? -23.740 1.396 -0.867 1.00 95.12 159 ASN A O 1
ATOM 1203 N N . GLU A 1 160 ? -24.673 0.533 0.984 1.00 96.19 160 GLU A N 1
ATOM 1204 C CA . GLU A 1 160 ? -25.530 1.695 1.229 1.00 96.19 160 GLU A CA 1
ATOM 1205 C C . GLU A 1 160 ? -24.718 2.966 1.474 1.00 96.19 160 GLU A C 1
ATOM 1207 O O . GLU A 1 160 ? -25.053 4.015 0.931 1.00 96.19 160 GLU A O 1
ATOM 1212 N N . VAL A 1 161 ? -23.623 2.876 2.236 1.00 95.62 161 VAL A N 1
ATOM 1213 C CA . VAL A 1 161 ? -22.716 4.011 2.460 1.00 95.62 161 VAL A CA 1
ATOM 1214 C C . VAL A 1 161 ? -22.178 4.548 1.130 1.00 95.62 161 VAL A C 1
ATOM 1216 O O . VAL A 1 161 ? -22.174 5.759 0.896 1.00 95.62 161 VAL A O 1
ATOM 1219 N N . LEU A 1 162 ? -21.735 3.660 0.236 1.00 94.81 162 LEU A N 1
ATOM 1220 C CA . LEU A 1 162 ? -21.199 4.042 -1.072 1.00 94.81 162 LEU A CA 1
ATOM 1221 C C . LEU A 1 162 ? -22.284 4.593 -2.008 1.00 94.81 162 LEU A C 1
ATOM 1223 O O . LEU A 1 162 ? -22.040 5.579 -2.710 1.00 94.81 162 LEU A O 1
ATOM 1227 N N . ASP A 1 163 ? -23.477 4.003 -1.989 1.00 95.69 163 ASP A N 1
ATOM 1228 C CA . ASP A 1 163 ? -24.626 4.447 -2.777 1.00 95.69 163 ASP A CA 1
ATOM 1229 C C . ASP A 1 163 ? -25.118 5.824 -2.315 1.00 95.69 163 ASP A C 1
ATOM 1231 O O . ASP A 1 163 ? -25.369 6.699 -3.145 1.00 95.69 163 ASP A O 1
ATOM 1235 N N . ALA A 1 164 ? -25.167 6.068 -1.002 1.00 94.38 164 ALA A N 1
ATOM 1236 C CA . ALA A 1 164 ? -25.506 7.362 -0.413 1.00 94.38 164 ALA A CA 1
ATOM 1237 C C . ALA A 1 164 ? -24.530 8.465 -0.862 1.00 94.38 164 ALA A C 1
ATOM 1239 O O . ALA A 1 164 ? -24.942 9.557 -1.271 1.00 94.38 164 ALA A O 1
ATOM 1240 N N . VAL A 1 165 ? -23.229 8.166 -0.868 1.00 94.12 165 VAL A N 1
ATOM 1241 C CA . VAL A 1 165 ? -22.185 9.074 -1.370 1.00 94.12 165 VAL A CA 1
ATOM 1242 C C . VAL A 1 165 ? -22.319 9.293 -2.879 1.00 94.12 165 VAL A C 1
ATOM 1244 O O . VAL A 1 165 ? -22.137 10.409 -3.359 1.00 94.12 165 VAL A O 1
ATOM 1247 N N . ALA A 1 166 ? -22.641 8.264 -3.664 1.00 93.94 166 ALA A N 1
ATOM 1248 C CA . ALA A 1 166 ? -22.806 8.402 -5.109 1.00 93.94 166 ALA A CA 1
ATOM 1249 C C . ALA A 1 166 ? -24.053 9.223 -5.481 1.00 93.94 166 ALA A C 1
ATOM 1251 O O . ALA A 1 166 ? -23.957 10.142 -6.297 1.00 93.94 166 ALA A O 1
ATOM 1252 N N . ALA A 1 167 ? -25.195 8.935 -4.854 1.00 93.50 167 ALA A N 1
ATOM 1253 C CA . ALA A 1 167 ? -26.481 9.573 -5.129 1.00 93.50 167 ALA A CA 1
ATOM 1254 C C . ALA A 1 167 ? -26.528 11.048 -4.700 1.00 93.50 167 ALA A C 1
ATOM 1256 O O . ALA A 1 167 ? -27.282 11.839 -5.263 1.00 93.50 167 ALA A O 1
ATOM 1257 N N . SER A 1 168 ? -25.701 11.442 -3.729 1.00 92.19 168 SER A N 1
ATOM 1258 C CA . SER A 1 168 ? -25.663 12.811 -3.208 1.00 92.19 168 SER A CA 1
ATOM 1259 C C . SER A 1 168 ? -24.673 13.739 -3.925 1.00 92.19 168 SER A C 1
ATOM 1261 O O . SER A 1 168 ? -24.504 14.884 -3.509 1.00 92.19 168 SER A O 1
ATOM 1263 N N . ARG A 1 169 ? -23.994 13.301 -4.996 1.00 91.19 169 ARG A N 1
ATOM 1264 C CA . ARG A 1 169 ? -22.953 14.104 -5.680 1.00 91.19 169 ARG A CA 1
ATOM 1265 C C . ARG A 1 169 ? -23.461 15.422 -6.267 1.00 91.19 169 ARG A C 1
ATOM 1267 O O . ARG A 1 169 ? -22.729 16.412 -6.242 1.00 91.19 169 ARG A O 1
ATOM 1274 N N . ASP A 1 170 ? -24.706 15.435 -6.734 1.00 91.12 170 ASP A N 1
ATOM 1275 C CA . ASP A 1 170 ? -25.296 16.560 -7.467 1.00 91.12 170 ASP A CA 1
ATOM 1276 C C . ASP A 1 170 ? -26.224 17.442 -6.613 1.00 91.12 170 ASP A C 1
ATOM 1278 O O . ASP A 1 170 ? -26.876 18.343 -7.139 1.00 91.12 170 ASP A O 1
ATOM 1282 N N . LEU A 1 171 ? -26.276 17.231 -5.289 1.00 89.31 171 LEU A N 1
ATOM 1283 C CA . LEU A 1 171 ? -27.104 18.044 -4.386 1.00 89.31 171 LEU A CA 1
ATOM 1284 C C . LEU A 1 171 ? -26.745 19.535 -4.461 1.00 89.31 171 LEU A C 1
ATOM 1286 O O . LEU A 1 171 ? -25.585 19.903 -4.623 1.00 89.31 171 LEU A O 1
ATOM 1290 N N . GLU A 1 172 ? -27.719 20.432 -4.311 1.00 89.00 172 GLU A N 1
ATOM 1291 C CA . GLU A 1 172 ? -27.453 21.879 -4.351 1.00 89.00 172 GLU A CA 1
ATOM 1292 C C . GLU A 1 172 ? -26.566 22.337 -3.184 1.00 89.00 172 GLU A C 1
ATOM 1294 O O . GLU A 1 172 ? -25.607 23.087 -3.392 1.00 89.00 172 GLU A O 1
ATOM 1299 N N . ASP A 1 173 ? -26.828 21.826 -1.977 1.00 85.81 173 ASP A N 1
ATOM 1300 C CA . ASP A 1 173 ? -26.018 22.100 -0.792 1.00 85.81 173 ASP A CA 1
ATOM 1301 C C . ASP A 1 173 ? -24.660 21.398 -0.889 1.00 85.81 173 ASP A C 1
ATOM 1303 O O . ASP A 1 173 ? -24.530 20.188 -0.694 1.00 85.81 173 ASP A O 1
ATOM 1307 N N . ARG A 1 174 ? -23.622 22.191 -1.164 1.00 83.62 174 ARG A N 1
ATOM 1308 C CA . ARG A 1 174 ? -22.242 21.712 -1.297 1.00 83.62 174 ARG A CA 1
ATOM 1309 C C . ARG A 1 174 ? -21.712 21.034 -0.040 1.00 83.62 174 ARG A C 1
ATOM 1311 O O . ARG A 1 174 ? -20.837 20.186 -0.176 1.00 83.62 174 ARG A O 1
ATOM 1318 N N . SER A 1 175 ? -22.209 21.394 1.143 1.00 82.62 175 SER A N 1
ATOM 1319 C CA . SER A 1 175 ? -21.762 20.787 2.400 1.00 82.62 175 SER A CA 1
ATOM 1320 C C . SER A 1 175 ? -22.260 19.351 2.566 1.00 82.62 175 SER A C 1
ATOM 1322 O O . SER A 1 175 ? -21.632 18.571 3.267 1.00 82.62 175 SER A O 1
ATOM 1324 N N . LEU A 1 176 ? -23.341 18.980 1.875 1.00 85.31 176 LEU A N 1
ATOM 1325 C CA . LEU A 1 176 ? -23.945 17.648 1.934 1.00 85.31 176 LEU A CA 1
ATOM 1326 C C . LEU A 1 176 ? -23.708 16.832 0.657 1.00 85.31 176 LEU A C 1
ATOM 1328 O O . LEU A 1 176 ? -24.253 15.733 0.522 1.00 85.31 176 LEU A O 1
ATOM 1332 N N . ARG A 1 177 ? -22.918 17.359 -0.289 1.00 89.44 177 ARG A N 1
ATOM 1333 C CA . ARG A 1 177 ? -22.562 16.642 -1.515 1.00 89.44 177 ARG A CA 1
ATOM 1334 C C . ARG A 1 177 ? -21.658 15.468 -1.212 1.00 89.44 177 ARG A C 1
ATOM 1336 O O . ARG A 1 177 ? -20.697 15.611 -0.463 1.00 89.44 177 ARG A O 1
ATOM 1343 N N . ALA A 1 178 ? -21.916 14.363 -1.903 1.00 90.81 178 ALA A N 1
ATOM 1344 C CA . ALA A 1 178 ? -21.102 13.158 -1.825 1.00 90.81 178 ALA A CA 1
ATOM 1345 C C . ALA A 1 178 ? -20.819 12.739 -0.373 1.00 90.81 178 ALA A C 1
ATOM 1347 O O . ALA A 1 178 ? -19.668 12.487 -0.020 1.00 90.81 178 ALA A O 1
ATOM 1348 N N . SER A 1 179 ? -21.863 12.741 0.463 1.00 94.00 179 SER A N 1
ATOM 1349 C CA . SER A 1 179 ? -21.719 12.597 1.909 1.00 94.00 179 SER A CA 1
ATOM 1350 C C . SER A 1 179 ? -22.351 11.321 2.458 1.00 94.00 179 SER A C 1
ATOM 1352 O O . SER A 1 179 ? -23.439 10.913 2.051 1.00 94.00 179 SER A O 1
ATOM 1354 N N . VAL A 1 180 ? -21.690 10.724 3.445 1.00 95.00 180 VAL A N 1
ATOM 1355 C CA . VAL A 1 180 ? -22.144 9.541 4.187 1.00 95.00 180 VAL A CA 1
ATOM 1356 C C . VAL A 1 180 ? -23.358 9.814 5.070 1.00 95.00 180 VAL A C 1
ATOM 1358 O O . VAL A 1 180 ? -24.062 8.875 5.433 1.00 95.00 180 VAL A O 1
ATOM 1361 N N . ILE A 1 181 ? -23.651 11.079 5.393 1.00 94.94 181 ILE A N 1
ATOM 1362 C CA . ILE A 1 181 ? -24.757 11.472 6.287 1.00 94.94 181 ILE A CA 1
ATOM 1363 C C . ILE A 1 181 ? -26.149 11.069 5.769 1.00 94.94 181 ILE A C 1
ATOM 1365 O O . ILE A 1 181 ? -27.107 11.047 6.546 1.00 94.94 181 ILE A O 1
ATOM 1369 N N . HIS A 1 182 ? -26.258 10.725 4.482 1.00 94.25 182 HIS A N 1
ATOM 1370 C CA . HIS A 1 182 ? -27.489 10.235 3.848 1.00 94.25 182 HIS A CA 1
ATOM 1371 C C . HIS A 1 182 ? -27.725 8.726 4.039 1.00 94.25 182 HIS A C 1
ATOM 1373 O O . HIS A 1 182 ? -28.769 8.226 3.642 1.00 94.25 182 HIS A O 1
ATOM 1379 N N . THR A 1 183 ? -26.783 8.004 4.654 1.00 95.44 183 THR A N 1
ATOM 1380 C CA . THR A 1 183 ? -26.940 6.585 5.030 1.00 95.44 183 THR A CA 1
ATOM 1381 C C . THR A 1 183 ? -27.913 6.465 6.202 1.00 95.44 183 THR A C 1
ATOM 1383 O O . THR A 1 183 ? -27.849 7.287 7.117 1.00 95.44 183 THR A O 1
ATOM 1386 N N . GLU A 1 184 ? -28.785 5.456 6.226 1.00 95.25 184 GLU A N 1
ATOM 1387 C CA . GLU A 1 184 ? -29.783 5.283 7.295 1.00 95.25 184 GLU A CA 1
ATOM 1388 C C . GLU A 1 184 ? -29.668 3.935 8.017 1.00 95.25 184 GLU A C 1
ATOM 1390 O O . GLU A 1 184 ? -29.802 3.864 9.241 1.00 95.25 184 GLU A O 1
ATOM 1395 N N . LYS A 1 185 ? -29.407 2.842 7.298 1.00 93.50 185 LYS A N 1
ATOM 1396 C CA . LYS A 1 185 ? -29.419 1.500 7.889 1.00 93.50 185 LYS A CA 1
ATOM 1397 C C . LYS A 1 185 ? -28.272 1.303 8.868 1.00 93.50 185 LYS A C 1
ATOM 1399 O O . LYS A 1 185 ? -27.115 1.603 8.578 1.00 93.50 185 LYS A O 1
ATOM 1404 N N . ASN A 1 186 ? -28.609 0.728 10.021 1.00 94.38 186 ASN A N 1
ATOM 1405 C CA . ASN A 1 186 ? -27.687 0.440 11.122 1.00 94.38 186 ASN A CA 1
ATOM 1406 C C . ASN A 1 186 ? -26.935 1.669 11.667 1.00 94.38 186 ASN A C 1
ATOM 1408 O O . ASN A 1 186 ? -26.016 1.510 12.470 1.00 94.38 186 ASN A O 1
ATOM 1412 N N . VAL A 1 187 ? -27.325 2.886 11.273 1.00 97.00 187 VAL A N 1
ATOM 1413 C CA . VAL A 1 187 ? -26.767 4.124 11.811 1.00 97.00 187 VAL A CA 1
ATOM 1414 C C . VAL A 1 187 ? -27.380 4.375 13.184 1.00 97.00 187 VAL A C 1
ATOM 1416 O O . VAL A 1 187 ? -28.596 4.491 13.328 1.00 97.00 187 VAL A O 1
ATOM 1419 N N . THR A 1 188 ? -26.534 4.465 14.204 1.00 96.94 188 THR A N 1
ATOM 1420 C CA . THR A 1 188 ? -26.937 4.780 15.580 1.00 96.94 188 THR A CA 1
ATOM 1421 C C . THR A 1 188 ? -26.767 6.260 15.895 1.00 96.94 188 THR A C 1
ATOM 1423 O O . THR A 1 188 ? -27.486 6.793 16.736 1.00 96.94 188 THR A O 1
ATOM 1426 N N . GLU A 1 189 ? -25.834 6.937 15.223 1.00 96.62 189 GLU A N 1
ATOM 1427 C CA . GLU A 1 189 ? -25.559 8.357 15.424 1.00 96.62 189 GLU A CA 1
ATOM 1428 C C . GLU A 1 189 ? -25.092 9.022 14.122 1.00 96.62 189 GLU A C 1
ATOM 1430 O O . GLU A 1 189 ? -24.337 8.441 13.341 1.00 96.62 189 GLU A O 1
ATOM 1435 N N . LYS A 1 190 ? -25.531 10.269 13.904 1.00 96.06 190 LYS A N 1
ATOM 1436 C CA . LYS A 1 190 ? -25.053 11.146 12.829 1.00 96.06 190 LYS A CA 1
ATOM 1437 C C . LYS A 1 190 ? -24.473 12.416 13.443 1.00 96.06 190 LYS A C 1
ATOM 1439 O O . LYS A 1 190 ? -25.197 13.182 14.079 1.00 96.06 190 LYS A O 1
ATOM 1444 N N . ILE A 1 191 ? -23.194 12.665 13.201 1.00 93.81 191 ILE A N 1
ATOM 1445 C CA . ILE A 1 191 ? -22.491 13.881 13.614 1.00 93.81 191 ILE A CA 1
ATOM 1446 C C . ILE A 1 191 ? -22.423 14.798 12.398 1.00 93.81 191 ILE A C 1
ATOM 1448 O O . ILE A 1 191 ? -21.933 14.399 11.346 1.00 93.81 191 ILE A O 1
ATOM 1452 N N . LYS A 1 192 ? -22.924 16.028 12.507 1.00 86.25 192 LYS A N 1
ATOM 1453 C CA . LYS A 1 192 ? -22.855 17.001 11.408 1.00 86.25 192 LYS A CA 1
ATOM 1454 C C . LYS A 1 192 ? -21.572 17.819 11.498 1.00 86.25 192 LYS A C 1
ATOM 1456 O O . LYS A 1 192 ? -21.180 18.202 12.594 1.00 86.25 192 LYS A O 1
ATOM 1461 N N . GLY A 1 193 ? -20.993 18.144 10.343 1.00 84.81 193 GLY A N 1
ATOM 1462 C CA . GLY A 1 193 ? -19.809 18.998 10.243 1.00 84.81 193 GLY A CA 1
ATOM 1463 C C . GLY A 1 193 ? -18.494 18.218 10.294 1.00 84.81 193 GLY A C 1
ATOM 1464 O O . GLY A 1 193 ? -18.332 17.277 11.064 1.00 84.81 193 GLY A O 1
ATOM 1465 N N . ALA A 1 194 ? -17.538 18.609 9.450 1.00 80.44 194 ALA A N 1
ATOM 1466 C CA . ALA A 1 194 ? -16.263 17.905 9.295 1.00 80.44 194 ALA A CA 1
ATOM 1467 C C . ALA A 1 194 ? -15.337 18.015 10.521 1.00 80.44 194 ALA A C 1
ATOM 1469 O O . ALA A 1 194 ? -14.571 17.091 10.804 1.00 80.44 194 ALA A O 1
ATOM 1470 N N . ALA A 1 195 ? -15.391 19.138 11.249 1.00 82.38 195 ALA A N 1
ATOM 1471 C CA . ALA A 1 195 ? -14.554 19.351 12.428 1.00 82.38 195 ALA A CA 1
ATOM 1472 C C . ALA A 1 195 ? -14.948 18.376 13.546 1.00 82.38 195 ALA A C 1
ATOM 1474 O O . ALA A 1 195 ? -14.114 17.614 14.032 1.00 82.38 195 ALA A O 1
ATOM 1475 N N . GLU A 1 196 ? -16.235 18.329 13.880 1.00 78.12 196 GLU A N 1
ATOM 1476 C CA . GLU A 1 196 ? -16.811 17.382 14.829 1.00 78.12 196 GLU A CA 1
ATOM 1477 C C . GLU A 1 196 ? -16.749 15.947 14.292 1.00 78.12 196 GLU A C 1
ATOM 1479 O O . GLU A 1 196 ? -16.417 15.026 15.035 1.00 78.12 196 GLU A O 1
ATOM 1484 N N . GLY A 1 197 ? -16.971 15.744 12.991 1.00 79.62 197 GLY A N 1
ATOM 1485 C CA . GLY A 1 197 ? -16.864 14.445 12.320 1.00 79.62 197 GLY A CA 1
ATOM 1486 C C . GLY A 1 197 ? -15.458 13.837 12.338 1.00 79.62 197 GLY A C 1
ATOM 1487 O O . GLY A 1 197 ? -15.310 12.635 12.136 1.00 79.62 197 GLY A O 1
ATOM 1488 N N . SER A 1 198 ? -14.419 14.620 12.641 1.00 86.44 198 SER A N 1
ATOM 1489 C CA . SER A 1 198 ? -13.057 14.102 12.842 1.00 86.44 198 SER A CA 1
ATOM 1490 C C . SER A 1 198 ? -12.888 13.374 14.182 1.00 86.44 198 SER A C 1
ATOM 1492 O O . SER A 1 198 ? -11.921 12.634 14.357 1.00 86.44 198 SER A O 1
ATOM 1494 N N . SER A 1 199 ? -13.840 13.528 15.112 1.00 89.62 199 SER A N 1
ATOM 1495 C CA . SER A 1 199 ? -13.841 12.818 16.400 1.00 89.62 199 SER A CA 1
ATOM 1496 C C . SER A 1 199 ? -13.966 11.302 16.256 1.00 89.62 199 SER A C 1
ATOM 1498 O O . SER A 1 199 ? -13.539 10.582 17.155 1.00 89.62 199 SER A O 1
ATOM 1500 N N . ILE A 1 200 ? -14.451 10.797 15.111 1.00 96.00 200 ILE A N 1
ATOM 1501 C CA . ILE A 1 200 ? -14.544 9.349 14.888 1.00 96.00 200 ILE A CA 1
ATOM 1502 C C . ILE A 1 200 ? -13.186 8.651 14.940 1.00 96.00 200 ILE A C 1
ATOM 1504 O O . ILE A 1 200 ? -13.136 7.468 15.244 1.00 96.00 200 ILE A O 1
ATOM 1508 N N . LEU A 1 201 ? -12.087 9.372 14.680 1.00 97.19 201 LEU A N 1
ATOM 1509 C CA . LEU A 1 201 ? -10.732 8.825 14.780 1.00 97.19 201 LEU A CA 1
ATOM 1510 C C . LEU A 1 201 ? -10.411 8.351 16.209 1.00 97.19 201 LEU A C 1
ATOM 1512 O O . LEU A 1 201 ? -9.548 7.501 16.393 1.00 97.19 201 LEU A O 1
ATOM 1516 N N . GLU A 1 202 ? -11.104 8.891 17.216 1.00 97.38 202 GLU A N 1
ATOM 1517 C CA . GLU A 1 202 ? -10.953 8.530 18.630 1.00 97.38 202 GLU A CA 1
ATOM 1518 C C . GLU A 1 202 ? -11.797 7.293 19.020 1.00 97.38 202 GLU A C 1
ATOM 1520 O O . GLU A 1 202 ? -11.678 6.810 20.146 1.00 97.38 202 GLU A O 1
ATOM 1525 N N . ILE A 1 203 ? -12.638 6.763 18.119 1.00 97.62 203 ILE A N 1
ATOM 1526 C CA . ILE A 1 203 ? -13.475 5.581 18.377 1.00 97.62 203 ILE A CA 1
ATOM 1527 C C . ILE A 1 203 ? -12.601 4.327 18.458 1.00 97.62 203 ILE A C 1
ATOM 1529 O O . ILE A 1 203 ? -11.775 4.059 17.586 1.00 97.62 203 ILE A O 1
ATOM 1533 N N . GLU A 1 204 ? -12.833 3.524 19.497 1.00 98.06 204 GLU A N 1
ATOM 1534 C CA . GLU A 1 204 ? -12.164 2.239 19.672 1.00 98.06 204 GLU A CA 1
ATOM 1535 C C . GLU A 1 204 ? -12.479 1.276 18.520 1.00 98.06 204 GLU A C 1
ATOM 1537 O O . GLU A 1 204 ? -13.634 0.920 18.265 1.00 98.06 204 GLU A O 1
ATOM 1542 N N . CYS A 1 205 ? -11.426 0.837 17.837 1.00 98.31 205 CYS A N 1
ATOM 1543 C CA . CYS A 1 205 ? -11.500 -0.049 16.684 1.00 98.31 205 CYS A CA 1
ATOM 1544 C C . CYS A 1 205 ? -10.259 -0.947 16.595 1.00 98.31 205 CYS A C 1
ATOM 1546 O O . CYS A 1 205 ? -9.313 -0.797 17.360 1.00 98.31 205 CYS A O 1
ATOM 1548 N N . ASP A 1 206 ? -10.253 -1.896 15.664 1.00 98.62 206 ASP A N 1
ATOM 1549 C CA . ASP A 1 206 ? -9.069 -2.713 15.377 1.00 98.62 206 ASP A CA 1
ATOM 1550 C C . ASP A 1 206 ? -8.220 -2.093 14.257 1.00 98.62 206 ASP A C 1
ATOM 1552 O O . ASP A 1 206 ? -6.991 -2.190 14.284 1.00 98.62 206 ASP A O 1
ATOM 1556 N N . LEU A 1 207 ? -8.891 -1.459 13.286 1.00 98.75 207 LEU A N 1
ATOM 1557 C CA . LEU A 1 207 ? -8.310 -0.882 12.076 1.00 98.75 207 LEU A CA 1
ATOM 1558 C C . LEU A 1 207 ? -8.769 0.573 11.893 1.00 98.75 207 LEU A C 1
ATOM 1560 O O . LEU A 1 207 ? -9.966 0.837 11.747 1.00 98.75 207 LEU A O 1
ATOM 1564 N N . LEU A 1 208 ? -7.826 1.510 11.849 1.00 98.81 208 LEU A N 1
ATOM 1565 C CA . LEU A 1 208 ? -8.088 2.931 11.615 1.00 98.81 208 LEU A CA 1
ATOM 1566 C C . LEU A 1 208 ? -7.528 3.382 10.259 1.00 98.81 208 LEU A C 1
ATOM 1568 O O . LEU A 1 208 ? -6.364 3.132 9.956 1.00 98.81 208 LEU A O 1
ATOM 1572 N N . PHE A 1 209 ? -8.336 4.087 9.462 1.00 98.44 209 PHE A N 1
ATOM 1573 C CA . PHE A 1 209 ? -7.951 4.568 8.129 1.00 98.44 209 PHE A CA 1
ATOM 1574 C C . PHE A 1 209 ? -8.142 6.088 7.985 1.00 98.44 209 PHE A C 1
ATOM 1576 O O . PHE A 1 209 ? -9.207 6.533 7.541 1.00 98.44 209 PHE A O 1
ATOM 1583 N N . PRO A 1 210 ? -7.133 6.913 8.318 1.00 97.31 210 PRO A N 1
ATOM 1584 C CA . PRO A 1 210 ? -7.112 8.328 7.951 1.00 97.31 210 PRO A CA 1
ATOM 1585 C C . PRO A 1 210 ? -6.909 8.464 6.433 1.00 97.31 210 PRO A C 1
ATOM 1587 O O . PRO A 1 210 ? -5.825 8.203 5.923 1.00 97.31 210 PRO A O 1
ATOM 1590 N N . ALA A 1 211 ? -7.951 8.806 5.676 1.00 95.56 211 ALA A N 1
ATOM 1591 C CA . ALA A 1 211 ? -7.952 8.732 4.210 1.00 95.56 211 ALA A CA 1
ATOM 1592 C C . ALA A 1 211 ? -8.492 9.996 3.512 1.00 95.56 211 ALA A C 1
ATOM 1594 O O . ALA A 1 211 ? -8.774 9.957 2.309 1.00 95.56 211 ALA A O 1
ATOM 1595 N N . ALA A 1 212 ? -8.623 11.118 4.231 1.00 91.19 212 ALA A N 1
ATOM 1596 C CA . ALA A 1 212 ? -9.081 12.388 3.661 1.00 91.19 212 ALA A CA 1
ATOM 1597 C C . ALA A 1 212 ? -8.073 13.532 3.794 1.00 91.19 212 ALA A C 1
ATOM 1599 O O . ALA A 1 212 ? -7.763 14.181 2.796 1.00 91.19 212 ALA A O 1
ATOM 1600 N N . LEU A 1 213 ? -7.599 13.812 5.011 1.00 90.50 213 LEU A N 1
ATOM 1601 C CA . LEU A 1 213 ? -6.883 15.056 5.321 1.00 90.50 213 LEU A CA 1
ATOM 1602 C C . LEU A 1 213 ? -5.428 14.805 5.718 1.00 90.50 213 LEU A C 1
ATOM 1604 O O . LEU A 1 213 ? -5.116 13.799 6.353 1.00 90.50 213 LEU A O 1
ATOM 1608 N N . GLU A 1 214 ? -4.560 15.752 5.374 1.00 92.81 214 GLU A N 1
ATOM 1609 C CA . GLU A 1 214 ? -3.242 15.897 5.994 1.00 92.81 214 GLU A CA 1
ATOM 1610 C C . GLU A 1 214 ? -3.417 16.350 7.453 1.00 92.81 214 GLU A C 1
ATOM 1612 O O . GLU A 1 214 ? -4.297 17.160 7.759 1.00 92.81 214 GLU A O 1
ATOM 1617 N N . GLY A 1 215 ? -2.600 15.822 8.363 1.00 92.88 215 GLY A N 1
ATOM 1618 C CA . GLY A 1 215 ? -2.638 16.151 9.785 1.00 92.88 215 GLY A CA 1
ATOM 1619 C C . GLY A 1 215 ? -3.953 15.771 10.467 1.00 92.88 215 GLY A C 1
ATOM 1620 O O . GLY A 1 215 ? -4.348 16.427 11.429 1.00 92.88 215 GLY A O 1
ATOM 1621 N N . ALA A 1 216 ? -4.644 14.737 9.975 1.00 94.69 216 ALA A N 1
ATOM 1622 C CA . ALA A 1 216 ? -5.855 14.203 10.595 1.00 94.69 216 ALA A CA 1
ATOM 1623 C C . ALA A 1 216 ? -5.579 13.693 12.021 1.00 94.69 216 ALA A C 1
ATOM 1625 O O . ALA A 1 216 ? -6.400 13.868 12.928 1.00 94.69 216 ALA A O 1
ATOM 1626 N N . VAL A 1 217 ? -4.395 13.116 12.235 1.00 97.50 217 VAL A N 1
ATOM 1627 C CA . VAL A 1 217 ? -3.920 12.702 13.554 1.00 97.50 217 VAL A CA 1
ATOM 1628 C C . VAL A 1 217 ? -2.799 13.627 14.020 1.00 97.50 217 VAL A C 1
ATOM 1630 O O . VAL A 1 217 ? -1.774 13.811 13.366 1.00 97.50 217 VAL A O 1
ATOM 1633 N N . THR A 1 218 ? -2.994 14.233 15.185 1.00 97.50 218 THR A N 1
ATOM 1634 C CA . THR A 1 218 ? -2.089 15.217 15.791 1.00 97.50 218 THR A CA 1
ATOM 1635 C C . THR A 1 218 ? -1.802 14.857 17.244 1.00 97.50 218 THR A C 1
ATOM 1637 O O . THR A 1 218 ? -2.422 13.963 17.820 1.00 97.50 218 THR A O 1
ATOM 1640 N N . GLU A 1 219 ? -0.908 15.599 17.897 1.00 97.38 219 GLU A N 1
ATOM 1641 C CA . GLU A 1 219 ? -0.640 15.442 19.331 1.00 97.38 219 GLU A CA 1
ATOM 1642 C C . GLU A 1 219 ? -1.886 15.603 20.220 1.00 97.38 219 GLU A C 1
ATOM 1644 O O . GLU A 1 219 ? -1.870 15.193 21.378 1.00 97.38 219 GLU A O 1
ATOM 1649 N N . LYS A 1 220 ? -2.965 16.204 19.698 1.00 96.44 220 LYS A N 1
ATOM 1650 C CA . LYS A 1 220 ? -4.200 16.459 20.446 1.00 96.44 220 LYS A CA 1
ATOM 1651 C C . LYS A 1 220 ? -5.100 15.227 20.549 1.00 96.44 220 LYS A C 1
ATOM 1653 O O . LYS A 1 220 ? -5.712 15.029 21.596 1.00 96.44 220 LYS A O 1
ATOM 1658 N N . ASN A 1 221 ? -5.205 14.429 19.484 1.00 97.12 221 ASN A N 1
ATOM 1659 C CA . ASN A 1 221 ? -6.098 13.263 19.422 1.00 97.12 221 ASN A CA 1
ATOM 1660 C C . ASN A 1 221 ? -5.352 11.922 19.489 1.00 97.12 221 ASN A C 1
ATOM 1662 O O . ASN A 1 221 ? -5.922 10.969 20.011 1.00 97.12 221 ASN A O 1
ATOM 1666 N N . ALA A 1 222 ? -4.073 11.843 19.097 1.00 98.06 222 ALA A N 1
ATOM 1667 C CA . ALA A 1 222 ? -3.270 10.615 19.203 1.00 98.06 222 ALA A CA 1
ATOM 1668 C C . ALA A 1 222 ? -3.308 9.940 20.598 1.00 98.06 222 ALA A C 1
ATOM 1670 O O . ALA A 1 222 ? -3.446 8.712 20.667 1.00 98.06 222 ALA A O 1
ATOM 1671 N N . PRO A 1 223 ? -3.292 10.679 21.735 1.00 98.19 223 PRO A N 1
ATOM 1672 C CA . PRO A 1 223 ? -3.427 10.061 23.056 1.00 98.19 223 PRO A CA 1
ATOM 1673 C C . PRO A 1 223 ? -4.749 9.314 23.268 1.00 98.19 223 PRO A C 1
ATOM 1675 O O . PRO A 1 223 ? -4.802 8.394 24.082 1.00 98.19 223 PRO A O 1
ATOM 1678 N N . LYS A 1 224 ? -5.800 9.668 22.527 1.00 97.81 224 LYS A N 1
ATOM 1679 C CA . LYS A 1 224 ? -7.145 9.099 22.655 1.00 97.81 224 LYS A CA 1
ATOM 1680 C C . LYS A 1 224 ? -7.457 8.014 21.625 1.00 97.81 224 LYS A C 1
ATOM 1682 O O . LYS A 1 224 ? -8.362 7.228 21.860 1.00 97.81 224 LYS A O 1
ATOM 1687 N N . ILE A 1 225 ? -6.700 7.937 20.529 1.00 98.19 225 ILE A N 1
ATOM 1688 C CA . ILE A 1 225 ? -6.862 6.886 19.515 1.00 98.19 225 ILE A CA 1
ATOM 1689 C C . ILE A 1 225 ? -6.653 5.513 20.155 1.00 98.19 225 ILE A C 1
ATOM 1691 O O . ILE A 1 225 ? -5.599 5.255 20.736 1.00 98.19 225 ILE A O 1
ATOM 1695 N N . ASN A 1 226 ? -7.639 4.630 20.051 1.00 97.19 226 ASN A N 1
ATOM 1696 C CA . ASN A 1 226 ? -7.545 3.258 20.537 1.00 97.19 226 ASN A CA 1
ATOM 1697 C C . ASN A 1 226 ? -7.714 2.301 19.356 1.00 97.19 226 ASN A C 1
ATOM 1699 O O . ASN A 1 226 ? -8.832 1.961 18.979 1.00 97.19 226 ASN A O 1
ATOM 1703 N N . THR A 1 227 ? -6.591 1.928 18.744 1.00 98.50 227 THR A N 1
ATOM 1704 C CA . THR A 1 227 ? -6.555 1.004 17.610 1.00 98.50 227 THR A CA 1
ATOM 1705 C C . THR A 1 227 ? -5.340 0.089 17.674 1.00 98.50 227 THR A C 1
ATOM 1707 O O . THR A 1 227 ? -4.379 0.379 18.389 1.00 98.50 227 THR A O 1
ATOM 1710 N N . LYS A 1 228 ? -5.379 -1.037 16.957 1.00 98.31 228 LYS A N 1
ATOM 1711 C CA . LYS A 1 228 ? -4.228 -1.944 16.827 1.00 98.31 228 LYS A CA 1
ATOM 1712 C C . LYS A 1 228 ? -3.377 -1.578 15.620 1.00 98.31 228 LYS A C 1
ATOM 1714 O O . LYS A 1 228 ? -2.150 -1.587 15.721 1.00 98.31 228 LYS A O 1
ATOM 1719 N N . ILE A 1 229 ? -4.031 -1.250 14.509 1.00 98.75 229 ILE A N 1
ATOM 1720 C CA . ILE A 1 229 ? -3.386 -0.884 13.253 1.00 98.75 229 ILE A CA 1
ATOM 1721 C C . ILE A 1 229 ? -3.991 0.419 12.744 1.00 98.75 229 ILE A C 1
ATOM 1723 O O . ILE A 1 229 ? -5.208 0.547 12.617 1.00 98.75 229 ILE A O 1
ATOM 1727 N N . GLU A 1 230 ? -3.127 1.355 12.381 1.00 98.75 230 GLU A N 1
ATOM 1728 C CA . GLU A 1 230 ? -3.491 2.530 11.605 1.00 98.75 230 GLU A CA 1
ATOM 1729 C C . GLU A 1 230 ? -2.855 2.434 10.215 1.00 98.75 230 GLU A C 1
ATOM 1731 O O . GLU A 1 230 ? -1.652 2.206 10.090 1.00 98.75 230 GLU A O 1
ATOM 1736 N N . ILE A 1 231 ? -3.662 2.589 9.167 1.00 98.56 231 ILE A N 1
ATOM 1737 C CA . ILE A 1 231 ? -3.212 2.588 7.774 1.00 98.56 231 ILE A CA 1
ATOM 1738 C C . ILE A 1 231 ? -3.443 3.984 7.191 1.00 98.56 231 ILE A C 1
ATOM 1740 O O . ILE A 1 231 ? -4.577 4.373 6.893 1.00 98.56 231 ILE A O 1
ATOM 1744 N N . CYS A 1 232 ? -2.360 4.734 7.006 1.00 97.81 232 CYS A N 1
ATOM 1745 C CA . CYS A 1 232 ? -2.389 6.121 6.550 1.00 97.81 232 CYS A CA 1
ATOM 1746 C C . CYS A 1 232 ? -2.734 6.218 5.054 1.00 97.81 232 CYS A C 1
ATOM 1748 O O . CYS A 1 232 ? -1.890 6.039 4.179 1.00 97.81 232 CYS A O 1
ATOM 1750 N N . GLY A 1 233 ? -3.993 6.507 4.734 1.00 95.44 233 GLY A N 1
ATOM 1751 C CA . GLY A 1 233 ? -4.475 6.633 3.358 1.00 95.44 233 GLY A CA 1
ATOM 1752 C C . GLY A 1 233 ? -4.222 7.997 2.719 1.00 95.44 233 GLY A C 1
ATOM 1753 O O . GLY A 1 233 ? -4.037 8.072 1.501 1.00 95.44 233 GLY A O 1
ATOM 1754 N N . SER A 1 234 ? -4.216 9.076 3.506 1.00 93.88 234 SER A N 1
ATOM 1755 C CA . SER A 1 234 ? -3.891 10.427 3.033 1.00 93.88 234 SER A CA 1
ATOM 1756 C C . SER A 1 234 ? -2.397 10.727 3.166 1.00 93.88 234 SER A C 1
ATOM 1758 O O . SER A 1 234 ? -1.719 10.238 4.071 1.00 93.88 234 SER A O 1
ATOM 1760 N N . ASN A 1 235 ? -1.885 11.578 2.274 1.00 93.62 235 ASN A N 1
ATOM 1761 C CA . ASN A 1 235 ? -0.534 12.120 2.406 1.00 93.62 235 ASN A CA 1
ATOM 1762 C C . ASN A 1 235 ? -0.446 12.978 3.671 1.00 93.62 235 ASN A C 1
ATOM 1764 O O . ASN A 1 235 ? -1.288 13.846 3.893 1.00 93.62 235 ASN A O 1
ATOM 1768 N N . GLY A 1 236 ? 0.568 12.721 4.488 1.00 93.44 236 GLY A N 1
ATOM 1769 C CA . GLY A 1 236 ? 0.798 13.385 5.759 1.00 93.44 236 GLY A CA 1
ATOM 1770 C C . GLY A 1 236 ? -0.323 13.154 6.767 1.00 93.44 236 GLY A C 1
ATOM 1771 O O . GLY A 1 236 ? -0.638 14.075 7.510 1.00 93.44 236 GLY A O 1
ATOM 1772 N N . SER A 1 237 ? -0.941 11.962 6.797 1.00 95.06 237 SER A N 1
ATOM 1773 C CA . SER A 1 237 ? -2.042 11.624 7.727 1.00 95.06 237 SER A CA 1
ATOM 1774 C C . SER A 1 237 ? -1.764 12.072 9.171 1.00 95.06 237 SER A C 1
ATOM 1776 O O . SER A 1 237 ? -2.649 12.622 9.833 1.00 95.06 237 SER A O 1
ATOM 1778 N N . ASN A 1 238 ? -0.516 11.903 9.623 1.00 96.94 238 ASN A N 1
ATOM 1779 C CA . ASN A 1 238 ? -0.103 12.131 11.002 1.00 96.94 238 ASN A CA 1
ATOM 1780 C C . ASN A 1 238 ? 0.944 13.237 11.122 1.00 96.94 238 ASN A C 1
ATOM 1782 O O . ASN A 1 238 ? 1.865 13.342 10.310 1.00 96.94 238 ASN A O 1
ATOM 1786 N N . SER A 1 239 ? 0.874 14.005 12.212 1.00 96.12 239 SER A N 1
ATOM 1787 C CA . SER A 1 239 ? 1.999 14.836 12.645 1.00 96.12 239 SER A CA 1
ATOM 1788 C C . SER A 1 239 ? 3.121 13.975 13.241 1.00 96.12 239 SER A C 1
ATOM 1790 O O . SER A 1 239 ? 2.870 12.932 13.843 1.00 96.12 239 SER A O 1
ATOM 1792 N N . SER A 1 240 ? 4.373 14.438 13.176 1.00 93.00 240 SER A N 1
ATOM 1793 C CA . SER A 1 240 ? 5.513 13.702 13.759 1.00 93.00 240 SER A CA 1
ATOM 1794 C C . SER A 1 240 ? 5.358 13.445 15.265 1.00 93.00 240 SER A C 1
ATOM 1796 O O . SER A 1 240 ? 5.837 12.443 15.790 1.00 93.00 240 SER A O 1
ATOM 1798 N N . LYS A 1 241 ? 4.670 14.341 15.987 1.00 96.44 241 LYS A N 1
ATOM 1799 C CA . LYS A 1 241 ? 4.376 14.141 17.414 1.00 96.44 241 LYS A CA 1
ATOM 1800 C C . LYS A 1 241 ? 3.318 13.061 17.632 1.00 96.44 241 LYS A C 1
ATOM 1802 O O . LYS A 1 241 ? 3.435 12.309 18.594 1.00 96.44 241 LYS A O 1
ATOM 1807 N N . ALA A 1 242 ? 2.303 12.992 16.767 1.00 97.12 242 ALA A N 1
ATOM 1808 C CA . ALA A 1 242 ? 1.300 11.934 16.819 1.00 97.12 242 ALA A CA 1
ATOM 1809 C C . ALA A 1 242 ? 1.930 10.555 16.619 1.00 97.12 242 ALA A C 1
ATOM 1811 O O . ALA A 1 242 ? 1.646 9.654 17.399 1.00 97.12 242 ALA A O 1
ATOM 1812 N N . GLU A 1 243 ? 2.826 10.408 15.641 1.00 94.81 243 GLU A N 1
ATOM 1813 C CA . GLU A 1 243 ? 3.499 9.131 15.361 1.00 94.81 243 GLU A CA 1
ATOM 1814 C C . GLU A 1 243 ? 4.278 8.617 16.570 1.00 94.81 243 GLU A C 1
ATOM 1816 O O . GLU A 1 243 ? 4.155 7.447 16.928 1.00 94.81 243 GLU A O 1
ATOM 1821 N N . LYS A 1 244 ? 4.995 9.506 17.269 1.00 95.56 244 LYS A N 1
ATOM 1822 C CA . LYS A 1 244 ? 5.683 9.150 18.513 1.00 95.56 244 LYS A CA 1
ATOM 1823 C C . LYS A 1 244 ? 4.709 8.646 19.585 1.00 95.56 244 LYS A C 1
ATOM 1825 O O . LYS A 1 244 ? 4.959 7.614 20.199 1.00 95.56 244 LYS A O 1
ATOM 1830 N N . ILE A 1 245 ? 3.590 9.345 19.784 1.00 98.19 245 ILE A N 1
ATOM 1831 C CA . ILE A 1 245 ? 2.562 8.956 20.763 1.00 98.19 245 ILE A CA 1
ATOM 1832 C C . ILE A 1 245 ? 1.946 7.596 20.399 1.00 98.19 245 ILE A C 1
ATOM 1834 O O . ILE A 1 245 ? 1.761 6.751 21.270 1.00 98.19 245 ILE A O 1
ATOM 1838 N N . LEU A 1 246 ? 1.629 7.368 19.123 1.00 98.00 246 LEU A N 1
ATOM 1839 C CA . LEU A 1 246 ? 1.046 6.111 18.645 1.00 98.00 246 LEU A CA 1
ATOM 1840 C C . LEU A 1 246 ? 2.023 4.938 18.803 1.00 98.00 246 LEU A C 1
ATOM 1842 O O . LEU A 1 246 ? 1.623 3.875 19.281 1.00 98.00 246 LEU A O 1
ATOM 1846 N N . MET A 1 247 ? 3.307 5.149 18.499 1.00 95.75 247 MET A N 1
ATOM 1847 C CA . MET A 1 247 ? 4.364 4.158 18.709 1.00 95.75 247 MET A CA 1
ATOM 1848 C C . MET A 1 247 ? 4.522 3.799 20.194 1.00 95.75 247 MET A C 1
ATOM 1850 O O . MET A 1 247 ? 4.562 2.618 20.533 1.00 95.75 247 MET A O 1
ATOM 1854 N N . GLU A 1 248 ? 4.549 4.790 21.094 1.00 96.31 248 GLU A N 1
ATOM 1855 C CA . GLU A 1 248 ? 4.609 4.568 22.551 1.00 96.31 248 GLU A CA 1
ATOM 1856 C C . GLU A 1 248 ? 3.390 3.786 23.072 1.00 96.31 248 GLU A C 1
ATOM 1858 O O . GLU A 1 248 ? 3.501 3.013 24.024 1.00 96.31 248 GLU A O 1
ATOM 1863 N N . LYS A 1 249 ? 2.232 3.937 22.418 1.00 97.00 249 LYS A N 1
ATOM 1864 C CA . LYS A 1 249 ? 1.009 3.170 22.702 1.00 97.00 249 LYS A CA 1
ATOM 1865 C C . LYS A 1 249 ? 0.997 1.769 22.082 1.00 97.00 249 LYS A C 1
ATOM 1867 O O . LYS A 1 249 ? 0.061 1.012 22.334 1.00 97.00 249 LYS A O 1
ATOM 1872 N N . GLY A 1 250 ? 2.007 1.417 21.287 1.00 96.06 250 GLY A N 1
ATOM 1873 C CA . GLY A 1 250 ? 2.091 0.135 20.592 1.00 96.06 250 GLY A CA 1
ATOM 1874 C C . GLY A 1 250 ? 1.124 -0.002 19.414 1.00 96.06 250 GLY A C 1
ATOM 1875 O O . GLY A 1 250 ? 0.833 -1.128 19.011 1.00 96.06 250 GLY A O 1
ATOM 1876 N N . VAL A 1 251 ? 0.618 1.113 18.875 1.00 98.25 251 VAL A N 1
ATOM 1877 C CA . VAL A 1 251 ? -0.176 1.118 17.640 1.00 98.25 251 VAL A CA 1
ATOM 1878 C C . VAL A 1 251 ? 0.761 0.878 16.461 1.00 98.25 251 VAL A C 1
ATOM 1880 O O . VAL A 1 251 ? 1.762 1.582 16.307 1.00 98.25 251 VAL A O 1
ATOM 1883 N N . LEU A 1 252 ? 0.436 -0.093 15.609 1.00 98.38 252 LEU A N 1
ATOM 1884 C CA . LEU A 1 252 ? 1.170 -0.297 14.367 1.00 98.38 252 LEU A CA 1
ATOM 1885 C C . LEU A 1 252 ? 0.700 0.718 13.322 1.00 98.38 252 LEU A C 1
ATOM 1887 O O . LEU A 1 252 ? -0.392 0.580 12.776 1.00 98.38 252 LEU A O 1
ATOM 1891 N N . VAL A 1 253 ? 1.525 1.724 13.039 1.00 98.56 253 VAL A N 1
ATOM 1892 C CA . VAL A 1 253 ? 1.241 2.733 12.011 1.00 98.56 253 VAL A CA 1
ATOM 1893 C C . VAL A 1 253 ? 1.928 2.339 10.707 1.00 98.56 253 VAL A C 1
ATOM 1895 O O . VAL A 1 253 ? 3.152 2.425 10.598 1.00 98.56 253 VAL A O 1
ATOM 1898 N N . VAL A 1 254 ? 1.142 1.952 9.703 1.00 98.50 254 VAL A N 1
ATOM 1899 C CA . VAL A 1 254 ? 1.623 1.828 8.325 1.00 98.50 254 VAL A CA 1
ATOM 1900 C C . VAL A 1 254 ? 1.519 3.200 7.672 1.00 98.50 254 VAL A C 1
ATOM 1902 O O . VAL A 1 254 ? 0.429 3.690 7.368 1.00 98.50 254 VAL A O 1
ATOM 1905 N N . TYR A 1 255 ? 2.674 3.835 7.507 1.00 97.50 255 TYR A N 1
ATOM 1906 C CA . TYR A 1 255 ? 2.781 5.237 7.130 1.00 97.50 255 TYR A CA 1
ATOM 1907 C C . TYR A 1 255 ? 2.332 5.508 5.683 1.00 97.50 255 TYR A C 1
ATOM 1909 O O . TYR A 1 255 ? 2.249 4.619 4.836 1.00 97.50 255 TYR A O 1
ATOM 1917 N N . ASP A 1 256 ? 2.049 6.777 5.409 1.00 94.69 256 ASP A N 1
ATOM 1918 C CA . ASP A 1 256 ? 1.371 7.278 4.213 1.00 94.69 256 ASP A CA 1
ATOM 1919 C C . ASP A 1 256 ? 2.026 6.875 2.887 1.00 94.69 256 ASP A C 1
ATOM 1921 O O . ASP A 1 256 ? 1.397 6.188 2.082 1.00 94.69 256 ASP A O 1
ATOM 1925 N N . PHE A 1 257 ? 3.287 7.252 2.655 1.00 92.62 257 PHE A N 1
ATOM 1926 C CA . PHE A 1 257 ? 3.947 7.035 1.362 1.00 92.62 257 PHE A CA 1
ATOM 1927 C C . PHE A 1 257 ? 4.295 5.564 1.073 1.00 92.62 257 PHE A C 1
ATOM 1929 O O . PHE A 1 257 ? 4.752 5.271 -0.029 1.00 92.62 257 PHE A O 1
ATOM 1936 N N . LEU A 1 258 ? 4.045 4.641 2.013 1.00 97.50 258 LEU A N 1
ATOM 1937 C CA . LEU A 1 258 ? 4.023 3.194 1.773 1.00 97.50 258 LEU A CA 1
ATOM 1938 C C . LEU A 1 258 ? 2.590 2.697 1.599 1.00 97.50 258 LEU A C 1
ATOM 1940 O O . LEU A 1 258 ? 2.300 2.070 0.581 1.00 97.50 258 LEU A O 1
ATOM 1944 N N . ALA A 1 259 ? 1.678 3.010 2.524 1.00 96.06 259 ALA A N 1
ATOM 1945 C CA . ALA A 1 259 ? 0.292 2.546 2.478 1.00 96.06 259 ALA A CA 1
ATOM 1946 C C . ALA A 1 259 ? -0.410 2.957 1.175 1.00 96.06 259 ALA A C 1
ATOM 1948 O O . ALA A 1 259 ? -1.082 2.140 0.545 1.00 96.06 259 ALA A O 1
ATOM 1949 N N . ASN A 1 260 ? -0.211 4.199 0.725 1.00 94.31 260 ASN A N 1
ATOM 1950 C CA . ASN A 1 260 ? -0.836 4.732 -0.485 1.00 94.31 260 ASN A CA 1
ATOM 1951 C C . ASN A 1 260 ? 0.003 4.553 -1.771 1.00 94.31 260 ASN A C 1
ATOM 1953 O O . ASN A 1 260 ? -0.469 4.900 -2.865 1.00 94.31 260 ASN A O 1
ATOM 1957 N N . SER A 1 261 ? 1.199 3.951 -1.664 1.00 96.31 261 SER A N 1
ATOM 1958 C CA . SER A 1 261 ? 2.176 3.807 -2.758 1.00 96.31 261 SER A CA 1
ATOM 1959 C C . SER A 1 261 ? 1.639 3.034 -3.963 1.00 96.31 261 SER A C 1
ATOM 1961 O O . SER A 1 261 ? 2.013 3.301 -5.104 1.00 96.31 261 SER A O 1
ATOM 1963 N N . ALA A 1 262 ? 0.667 2.146 -3.758 1.00 96.25 262 ALA A N 1
ATOM 1964 C CA . ALA A 1 262 ? 0.052 1.389 -4.840 1.00 96.25 262 ALA A CA 1
ATOM 1965 C C . ALA A 1 262 ? -0.557 2.273 -5.946 1.00 96.25 262 ALA A C 1
ATOM 1967 O O . ALA A 1 262 ? -0.593 1.882 -7.114 1.00 96.25 262 ALA A O 1
ATOM 1968 N N . GLY A 1 263 ? -1.002 3.488 -5.603 1.00 95.25 263 GLY A N 1
ATOM 1969 C CA . GLY A 1 263 ? -1.474 4.461 -6.587 1.00 95.25 263 GLY A CA 1
ATOM 1970 C C . GLY A 1 263 ? -0.375 4.920 -7.546 1.00 95.25 263 GLY A C 1
ATOM 1971 O O . GLY A 1 263 ? -0.622 5.0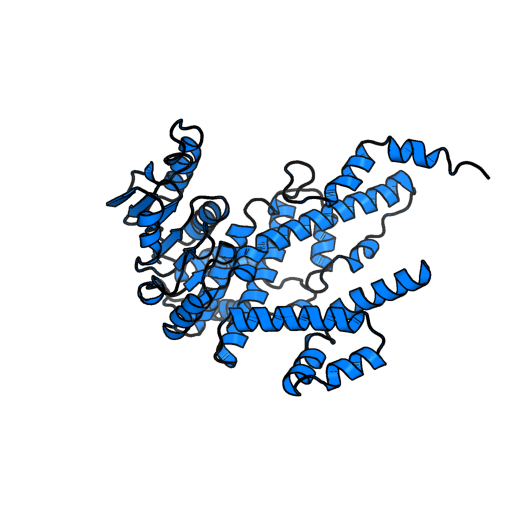08 -8.751 1.00 95.25 263 GLY A O 1
ATOM 1972 N N . VAL A 1 264 ? 0.829 5.190 -7.029 1.00 96.50 264 VAL A N 1
ATOM 1973 C CA . VAL A 1 264 ? 1.980 5.579 -7.856 1.00 96.50 264 VAL A CA 1
ATOM 1974 C C . VAL A 1 264 ? 2.581 4.371 -8.577 1.00 96.50 264 VAL A C 1
ATOM 1976 O O . VAL A 1 264 ? 2.939 4.500 -9.743 1.00 96.50 264 VAL A O 1
ATOM 1979 N N . SER A 1 265 ? 2.576 3.183 -7.967 1.00 97.88 265 SER A N 1
ATOM 1980 C CA . SER A 1 265 ? 3.006 1.935 -8.613 1.00 97.88 265 SER A CA 1
ATOM 1981 C C . SER A 1 265 ? 2.131 1.582 -9.821 1.00 97.88 265 SER A C 1
ATOM 1983 O O . SER A 1 265 ? 2.646 1.293 -10.897 1.00 97.88 265 SER A O 1
ATOM 1985 N N . ALA A 1 266 ? 0.805 1.703 -9.709 1.00 97.50 266 ALA A N 1
ATOM 1986 C CA . ALA A 1 266 ? -0.083 1.507 -10.855 1.00 97.50 266 ALA A CA 1
ATOM 1987 C C . ALA A 1 266 ? 0.051 2.622 -11.912 1.00 97.50 266 ALA A C 1
ATOM 1989 O O . ALA A 1 266 ? -0.089 2.362 -13.105 1.00 97.50 266 ALA A O 1
ATOM 1990 N N . SER A 1 267 ? 0.362 3.860 -11.505 1.00 97.81 267 SER A N 1
ATOM 1991 C CA . SER A 1 267 ? 0.732 4.927 -12.447 1.00 97.81 267 SER A CA 1
ATOM 1992 C C . SER A 1 267 ? 2.034 4.600 -13.189 1.00 97.81 267 SER A C 1
ATOM 1994 O O . SER A 1 267 ? 2.137 4.859 -14.384 1.00 97.81 267 SER A O 1
ATOM 1996 N N . TYR A 1 268 ? 3.010 3.995 -12.514 1.00 98.31 268 TYR A N 1
ATOM 1997 C CA . TYR A 1 268 ? 4.238 3.509 -13.134 1.00 98.31 268 TYR A CA 1
ATOM 1998 C C . TYR A 1 268 ? 3.961 2.400 -14.161 1.00 98.31 268 TYR A C 1
ATOM 2000 O O . TYR A 1 268 ? 4.486 2.465 -15.270 1.00 98.31 268 TYR A O 1
ATOM 2008 N N . PHE A 1 269 ? 3.075 1.448 -13.858 1.00 98.25 269 PHE A N 1
ATOM 2009 C CA . PHE A 1 269 ? 2.648 0.427 -14.825 1.00 98.25 269 PHE A CA 1
ATOM 2010 C C . PHE A 1 269 ? 1.967 1.040 -16.057 1.00 98.25 269 PHE A C 1
ATOM 2012 O O . PHE A 1 269 ? 2.280 0.672 -17.189 1.00 98.25 269 PHE A O 1
ATOM 2019 N N . GLU A 1 270 ? 1.088 2.031 -15.860 1.00 98.06 270 GLU A N 1
ATOM 2020 C CA . GLU A 1 270 ? 0.453 2.764 -16.963 1.00 98.06 270 GLU A CA 1
ATOM 2021 C C . GLU A 1 270 ? 1.494 3.464 -17.842 1.00 98.06 270 GLU A C 1
ATOM 2023 O O . GLU A 1 270 ? 1.442 3.393 -19.071 1.00 98.06 270 GLU A O 1
ATOM 2028 N N . TRP A 1 271 ? 2.470 4.109 -17.203 1.00 98.12 271 TRP A N 1
ATOM 2029 C CA . TRP A 1 271 ? 3.554 4.800 -17.884 1.00 98.12 271 TRP A CA 1
ATOM 2030 C C . TRP A 1 271 ? 4.416 3.844 -18.713 1.00 98.12 271 TRP A C 1
ATOM 2032 O O . TRP A 1 271 ? 4.668 4.114 -19.889 1.00 98.12 271 TRP A O 1
ATOM 2042 N N . LEU A 1 272 ? 4.805 2.700 -18.140 1.00 97.94 272 LEU A N 1
ATOM 2043 C CA . LEU A 1 272 ? 5.524 1.651 -18.862 1.00 97.94 272 LEU A CA 1
ATOM 2044 C C . LEU A 1 272 ? 4.745 1.166 -20.081 1.00 97.94 272 LEU A C 1
ATOM 2046 O O . LEU A 1 272 ? 5.335 0.989 -21.143 1.00 97.94 272 LEU A O 1
ATOM 2050 N N . ARG A 1 273 ? 3.426 0.994 -19.955 1.00 97.06 273 ARG A N 1
ATOM 2051 C CA . ARG A 1 273 ? 2.580 0.546 -21.061 1.00 97.06 273 ARG A CA 1
ATOM 2052 C C . ARG A 1 273 ? 2.510 1.550 -22.195 1.00 97.06 273 ARG A C 1
ATOM 2054 O O . ARG A 1 273 ? 2.640 1.168 -23.354 1.00 97.06 273 ARG A O 1
ATOM 2061 N N . ASN A 1 274 ? 2.373 2.834 -21.879 1.00 96.75 274 ASN A N 1
ATOM 2062 C CA . ASN A 1 274 ? 2.397 3.873 -22.905 1.00 96.75 274 ASN A CA 1
ATOM 2063 C C . ASN A 1 274 ? 3.771 3.966 -23.590 1.00 96.75 274 ASN A C 1
ATOM 2065 O O . ASN A 1 274 ? 3.831 4.115 -24.810 1.00 96.75 274 ASN A O 1
ATOM 2069 N N . LEU A 1 275 ? 4.871 3.816 -22.842 1.00 96.62 275 LEU A N 1
ATOM 2070 C CA . LEU A 1 275 ? 6.214 3.739 -23.426 1.00 96.62 275 LEU A CA 1
ATOM 2071 C C . LEU A 1 275 ? 6.400 2.504 -24.315 1.00 96.62 275 LEU A C 1
ATOM 2073 O O . LEU A 1 275 ? 6.953 2.627 -25.405 1.00 96.62 275 LEU A O 1
ATOM 2077 N N . TYR A 1 276 ? 5.920 1.343 -23.870 1.00 96.69 276 TYR A N 1
ATOM 2078 C CA . TYR A 1 276 ? 5.994 0.086 -24.609 1.00 96.69 276 TYR A CA 1
ATOM 2079 C C . TYR A 1 276 ? 5.245 0.188 -25.940 1.00 96.69 276 TYR A C 1
ATOM 2081 O O . TYR A 1 276 ? 5.815 -0.080 -26.994 1.00 96.69 276 TYR A O 1
ATOM 2089 N N . GLN A 1 277 ? 3.992 0.654 -25.911 1.00 94.94 277 GLN A N 1
ATOM 2090 C CA . GLN A 1 277 ? 3.167 0.832 -27.111 1.00 94.94 277 GLN A CA 1
ATOM 2091 C C . GLN A 1 277 ? 3.799 1.814 -28.098 1.00 94.94 277 GLN A C 1
ATOM 2093 O O . GLN A 1 277 ? 3.826 1.552 -29.299 1.00 94.94 277 GLN A O 1
ATOM 2098 N N . ARG A 1 278 ? 4.358 2.918 -27.593 1.00 94.44 278 ARG A N 1
ATOM 2099 C CA . ARG A 1 278 ? 5.089 3.876 -28.420 1.00 94.44 278 ARG A CA 1
ATOM 2100 C C . ARG A 1 278 ? 6.316 3.237 -29.072 1.00 94.44 278 ARG A C 1
ATOM 2102 O O . ARG A 1 278 ? 6.474 3.348 -30.282 1.00 94.44 278 ARG A O 1
ATOM 2109 N N . ALA A 1 279 ? 7.170 2.578 -28.290 1.00 94.31 279 ALA A N 1
ATOM 2110 C CA . ALA A 1 279 ? 8.397 1.967 -28.798 1.00 94.31 279 ALA A CA 1
ATOM 2111 C C . ALA A 1 279 ? 8.099 0.859 -29.824 1.00 94.31 279 ALA A C 1
ATOM 2113 O O . ALA A 1 279 ? 8.785 0.756 -30.841 1.00 94.31 279 ALA A O 1
ATOM 2114 N N . ARG A 1 280 ? 7.034 0.082 -29.596 1.00 94.44 280 ARG A N 1
ATOM 2115 C CA . ARG A 1 280 ? 6.539 -0.927 -30.534 1.00 94.44 280 ARG A CA 1
ATOM 2116 C C . ARG A 1 280 ? 6.046 -0.308 -31.838 1.00 94.44 280 ARG A C 1
ATOM 2118 O O . ARG A 1 280 ? 6.460 -0.749 -32.904 1.00 94.44 280 ARG A O 1
ATOM 2125 N N . TYR A 1 281 ? 5.239 0.751 -31.763 1.00 92.88 281 TYR A N 1
ATOM 2126 C CA . TYR A 1 281 ? 4.770 1.476 -32.947 1.00 92.88 281 TYR A CA 1
ATOM 2127 C C . TYR A 1 281 ? 5.934 2.063 -33.758 1.00 92.88 281 TYR A C 1
ATOM 2129 O O . TYR A 1 281 ? 5.981 1.922 -34.979 1.00 92.88 281 TYR A O 1
ATOM 2137 N N . GLU A 1 282 ? 6.904 2.691 -33.085 1.00 91.19 282 GLU A N 1
ATOM 2138 C CA . GLU A 1 282 ? 8.114 3.215 -33.726 1.00 91.19 282 GLU A CA 1
ATOM 2139 C C . GLU A 1 282 ? 8.892 2.106 -34.448 1.00 91.19 282 GLU A C 1
ATOM 2141 O O . GLU A 1 282 ? 9.256 2.270 -35.611 1.00 91.19 282 GLU A O 1
ATOM 2146 N N . ALA A 1 283 ? 9.106 0.956 -33.806 1.00 93.06 283 ALA A N 1
ATOM 2147 C CA . ALA A 1 283 ? 9.809 -0.167 -34.419 1.00 93.06 283 ALA A CA 1
ATOM 2148 C C . ALA A 1 283 ? 9.055 -0.750 -35.626 1.00 93.06 283 ALA A C 1
ATOM 2150 O O . ALA A 1 283 ? 9.613 -0.808 -36.723 1.00 93.06 283 ALA A O 1
ATOM 2151 N N . GLU A 1 284 ? 7.797 -1.148 -35.438 1.00 93.12 284 GLU A N 1
ATOM 2152 C CA . GLU A 1 284 ? 7.040 -1.943 -36.411 1.00 93.12 284 GLU A CA 1
ATOM 2153 C C . GLU A 1 284 ? 6.481 -1.093 -37.560 1.00 93.12 284 GLU A C 1
ATOM 2155 O O . GLU A 1 284 ? 6.554 -1.497 -38.720 1.00 93.12 284 GLU A O 1
ATOM 2160 N N . VAL A 1 285 ? 5.945 0.096 -37.261 1.00 90.88 285 VAL A N 1
ATOM 2161 C CA . VAL A 1 285 ? 5.232 0.930 -38.243 1.00 90.88 285 VAL A CA 1
ATOM 2162 C C . VAL A 1 285 ? 6.165 1.942 -38.900 1.00 90.88 285 VAL A C 1
ATOM 2164 O O . VAL A 1 285 ? 6.160 2.080 -40.123 1.00 90.88 285 VAL A O 1
ATOM 2167 N N . ILE A 1 286 ? 6.979 2.645 -38.105 1.00 86.38 286 ILE A N 1
ATOM 2168 C CA . ILE A 1 286 ? 7.841 3.725 -38.613 1.00 86.38 286 ILE A CA 1
ATOM 2169 C C . ILE A 1 286 ? 9.136 3.152 -39.192 1.00 86.38 286 ILE A C 1
ATOM 2171 O O . ILE A 1 286 ? 9.505 3.463 -40.325 1.00 86.38 286 ILE A O 1
ATOM 2175 N N . TYR A 1 287 ? 9.838 2.317 -38.425 1.00 88.44 287 TYR A N 1
ATOM 2176 C CA . TYR A 1 287 ? 11.137 1.775 -38.828 1.00 88.44 287 TYR A CA 1
ATOM 2177 C C . TYR A 1 287 ? 11.051 0.451 -39.586 1.00 88.44 287 TYR A C 1
ATOM 2179 O O . TYR A 1 287 ? 12.068 0.033 -40.144 1.00 88.44 287 TYR A O 1
ATOM 2187 N N . GLN A 1 288 ? 9.875 -0.184 -39.627 1.00 92.50 288 GLN A N 1
ATOM 2188 C CA . GLN A 1 288 ? 9.633 -1.472 -40.288 1.00 92.50 288 GLN A CA 1
ATOM 2189 C C . GLN A 1 288 ? 10.622 -2.561 -39.838 1.00 92.50 288 GLN A C 1
ATOM 2191 O O . GLN A 1 288 ? 11.199 -3.290 -40.648 1.00 92.50 288 GLN A O 1
ATOM 2196 N N . LYS A 1 289 ? 10.851 -2.644 -38.525 1.00 94.38 289 LYS A N 1
ATOM 2197 C CA . LYS A 1 289 ? 11.705 -3.637 -37.865 1.00 94.38 289 LYS A CA 1
ATOM 2198 C C . LYS A 1 289 ? 10.908 -4.405 -36.822 1.00 94.38 289 LYS A C 1
ATOM 2200 O O . LYS A 1 289 ? 9.929 -3.901 -36.282 1.00 94.38 289 LYS A O 1
ATOM 2205 N N . GLU A 1 290 ? 11.371 -5.611 -36.517 1.00 95.88 290 GLU A N 1
ATOM 2206 C CA . GLU A 1 290 ? 10.870 -6.366 -35.373 1.00 95.88 290 GLU A CA 1
ATOM 2207 C C . GLU A 1 290 ? 11.100 -5.571 -34.080 1.00 95.88 290 GLU A C 1
ATOM 2209 O O . GLU A 1 290 ? 12.169 -4.981 -33.881 1.00 95.88 290 GLU A O 1
ATOM 2214 N N . PHE A 1 291 ? 10.077 -5.523 -33.228 1.00 95.81 291 PHE A N 1
ATOM 2215 C CA . PHE A 1 291 ? 10.165 -4.847 -31.946 1.00 95.81 291 PHE A CA 1
ATOM 2216 C C . PHE A 1 291 ? 11.001 -5.671 -30.960 1.00 95.81 291 PHE A C 1
ATOM 2218 O O . PHE A 1 291 ? 10.696 -6.825 -30.675 1.00 95.81 291 PHE A O 1
ATOM 2225 N N . ASP A 1 292 ? 12.050 -5.050 -30.425 1.00 95.19 292 ASP A N 1
ATOM 2226 C CA . ASP A 1 292 ? 12.909 -5.625 -29.394 1.00 95.19 292 ASP A CA 1
ATOM 2227 C C . ASP A 1 292 ? 12.523 -5.058 -28.027 1.00 95.19 292 ASP A C 1
ATOM 2229 O O . ASP A 1 292 ? 12.838 -3.911 -27.705 1.00 95.19 292 ASP A O 1
ATOM 2233 N N . ASP A 1 293 ? 11.857 -5.864 -27.204 1.00 93.50 293 ASP A N 1
ATOM 2234 C CA . ASP A 1 293 ? 11.355 -5.440 -25.898 1.00 93.50 293 ASP A CA 1
ATOM 2235 C C . ASP A 1 293 ? 12.462 -5.110 -24.876 1.00 93.50 293 ASP A C 1
ATOM 2237 O O . ASP A 1 293 ? 12.189 -4.449 -23.871 1.00 93.50 293 ASP A O 1
ATOM 2241 N N . ARG A 1 294 ? 13.728 -5.468 -25.147 1.00 93.94 294 ARG A N 1
ATOM 2242 C CA . ARG A 1 294 ? 14.888 -5.130 -24.298 1.00 93.94 294 ARG A CA 1
ATOM 2243 C C . ARG A 1 294 ? 15.131 -3.627 -24.208 1.00 93.94 294 ARG A C 1
ATOM 2245 O O . ARG A 1 294 ? 15.783 -3.162 -23.273 1.00 93.94 294 ARG A O 1
ATOM 2252 N N . VAL A 1 295 ? 14.566 -2.831 -25.121 1.00 92.62 295 VAL A N 1
ATOM 2253 C CA . VAL A 1 295 ? 14.563 -1.361 -25.002 1.00 92.62 295 VAL A CA 1
ATOM 2254 C C . VAL A 1 295 ? 13.857 -0.879 -23.728 1.00 92.62 295 VAL A C 1
ATOM 2256 O O . VAL A 1 295 ? 14.113 0.238 -23.266 1.00 92.62 295 VAL A O 1
ATOM 2259 N N . MET A 1 296 ? 13.004 -1.724 -23.139 1.00 94.62 296 MET A N 1
ATOM 2260 C CA . MET A 1 296 ? 12.266 -1.436 -21.915 1.00 94.62 296 MET A CA 1
ATOM 2261 C C . MET A 1 296 ? 13.049 -1.739 -20.637 1.00 94.62 296 MET A C 1
ATOM 2263 O O . MET A 1 296 ? 12.723 -1.171 -19.595 1.00 94.62 296 MET A O 1
ATOM 2267 N N . ASP A 1 297 ? 14.111 -2.547 -20.697 1.00 93.75 297 ASP A N 1
ATOM 2268 C CA . ASP A 1 297 ? 14.847 -3.036 -19.521 1.00 93.75 297 ASP A CA 1
ATOM 2269 C C . ASP A 1 297 ? 15.357 -1.908 -18.611 1.00 93.75 297 ASP A C 1
ATOM 2271 O O . ASP A 1 297 ? 15.451 -2.078 -17.398 1.00 93.75 297 ASP A O 1
ATOM 2275 N N . ARG A 1 298 ? 15.664 -0.733 -19.178 1.00 91.69 298 ARG A N 1
ATOM 2276 C CA . ARG A 1 298 ? 16.138 0.439 -18.421 1.00 91.69 298 ARG A CA 1
ATOM 2277 C C . ARG A 1 298 ? 15.053 1.159 -17.614 1.00 91.69 298 ARG A C 1
ATOM 2279 O O . ARG A 1 298 ? 15.376 2.036 -16.818 1.00 91.69 298 ARG A O 1
ATOM 2286 N N . TYR A 1 299 ? 13.786 0.864 -17.884 1.00 94.00 299 TYR A N 1
ATOM 2287 C CA . TYR A 1 299 ? 12.632 1.477 -17.226 1.00 94.00 299 TYR A CA 1
ATOM 2288 C C . TYR A 1 299 ? 11.975 0.540 -16.217 1.00 94.00 299 TYR A C 1
ATOM 2290 O O . TYR A 1 299 ? 11.198 1.001 -15.381 1.00 94.00 299 TYR A O 1
ATOM 2298 N N . ILE A 1 300 ? 12.254 -0.759 -16.314 1.00 95.62 300 ILE A N 1
ATOM 2299 C CA . ILE A 1 300 ? 11.575 -1.798 -15.551 1.00 95.62 300 ILE A CA 1
ATOM 2300 C C . ILE A 1 300 ? 12.366 -2.131 -14.281 1.00 95.62 300 ILE A C 1
ATOM 2302 O O . ILE A 1 300 ? 13.574 -2.364 -14.339 1.00 95.62 300 ILE A O 1
ATOM 2306 N N . MET A 1 301 ? 11.678 -2.164 -13.136 1.00 94.81 301 MET A N 1
ATOM 2307 C CA . MET A 1 301 ? 12.270 -2.573 -11.861 1.00 94.81 301 MET A CA 1
ATOM 2308 C C . MET A 1 301 ? 12.811 -4.018 -11.938 1.00 94.81 301 MET A C 1
ATOM 2310 O O . MET A 1 301 ? 12.099 -4.899 -12.433 1.00 94.81 301 MET A O 1
ATOM 2314 N N . PRO A 1 302 ? 14.057 -4.286 -11.496 1.00 95.44 302 PRO A N 1
ATOM 2315 C CA . PRO A 1 302 ? 14.668 -5.613 -11.598 1.00 95.44 302 PRO A CA 1
ATOM 2316 C C . PRO A 1 302 ? 13.858 -6.740 -10.950 1.00 95.44 302 PRO A C 1
ATOM 2318 O O . PRO A 1 302 ? 13.810 -7.842 -11.488 1.00 95.44 302 PRO A O 1
ATOM 2321 N N . GLU A 1 303 ? 13.209 -6.442 -9.828 1.00 96.38 303 GLU A N 1
ATOM 2322 C CA . GLU A 1 303 ? 12.486 -7.365 -8.956 1.00 96.38 303 GLU A CA 1
ATOM 2323 C C . GLU A 1 303 ? 11.365 -8.114 -9.688 1.00 96.38 303 GLU A C 1
ATOM 2325 O O . GLU A 1 303 ? 11.102 -9.275 -9.395 1.00 96.38 303 GLU A O 1
ATOM 2330 N N . PHE A 1 304 ? 10.723 -7.472 -10.667 1.00 96.88 304 PHE A N 1
ATOM 2331 C CA . PHE A 1 304 ? 9.565 -8.018 -11.382 1.00 96.88 304 PHE A CA 1
ATOM 2332 C C . PHE A 1 304 ? 9.722 -7.940 -12.900 1.00 96.88 304 PHE A C 1
ATOM 2334 O O . PHE A 1 304 ? 8.722 -7.917 -13.619 1.00 96.88 304 PHE A O 1
ATOM 2341 N N . LYS A 1 305 ? 10.963 -7.873 -13.400 1.00 95.75 305 LYS A N 1
ATOM 2342 C CA . LYS A 1 305 ? 11.236 -7.513 -14.795 1.00 95.75 305 LYS A CA 1
ATOM 2343 C C . LYS A 1 305 ? 10.479 -8.365 -15.807 1.00 95.75 305 LYS A C 1
ATOM 2345 O O . LYS A 1 305 ? 9.722 -7.815 -16.601 1.00 95.75 305 LYS A O 1
ATOM 2350 N N . GLU A 1 306 ? 10.653 -9.681 -15.745 1.00 94.81 306 GLU A N 1
ATOM 2351 C CA . GLU A 1 306 ? 10.049 -10.596 -16.719 1.00 94.81 306 GLU A CA 1
ATOM 2352 C C . GLU A 1 306 ? 8.519 -10.565 -16.636 1.00 94.81 306 GLU A C 1
ATOM 2354 O O . GLU A 1 306 ? 7.861 -10.358 -17.647 1.00 94.81 306 GLU A O 1
ATOM 2359 N N . ARG A 1 307 ? 7.942 -10.593 -15.424 1.00 95.88 307 ARG A N 1
ATOM 2360 C CA . ARG A 1 307 ? 6.485 -10.458 -15.240 1.00 95.88 307 ARG A CA 1
ATOM 2361 C C . ARG A 1 307 ? 5.940 -9.158 -15.813 1.00 95.88 307 ARG A C 1
ATOM 2363 O O . ARG A 1 307 ? 4.886 -9.161 -16.430 1.00 95.88 307 ARG A O 1
ATOM 2370 N N . ILE A 1 308 ? 6.626 -8.038 -15.601 1.00 97.62 308 ILE A N 1
ATOM 2371 C CA . ILE A 1 308 ? 6.193 -6.753 -16.153 1.00 97.62 308 ILE A CA 1
ATOM 2372 C C . ILE A 1 308 ? 6.239 -6.801 -17.685 1.00 97.62 308 ILE A C 1
ATOM 2374 O O . ILE A 1 308 ? 5.286 -6.362 -18.322 1.00 97.62 308 ILE A O 1
ATOM 2378 N N . LYS A 1 309 ? 7.300 -7.352 -18.288 1.00 96.62 309 LYS A N 1
ATOM 2379 C CA . LYS A 1 309 ? 7.407 -7.498 -19.750 1.00 96.62 309 LYS A CA 1
ATOM 2380 C C . LYS A 1 309 ? 6.307 -8.394 -20.319 1.00 96.62 309 LYS A C 1
ATOM 2382 O O . LYS A 1 309 ? 5.677 -8.007 -21.303 1.00 96.62 309 LYS A O 1
ATOM 2387 N N . ASP A 1 310 ? 6.017 -9.513 -19.659 1.00 96.00 310 ASP A N 1
ATOM 2388 C CA . ASP A 1 310 ? 4.938 -10.427 -20.039 1.00 96.00 310 ASP A CA 1
ATOM 2389 C C . ASP A 1 310 ? 3.580 -9.718 -20.059 1.00 96.00 310 ASP A C 1
ATOM 2391 O O . ASP A 1 310 ? 2.805 -9.878 -21.003 1.00 96.00 310 ASP A O 1
ATOM 2395 N N . VAL A 1 311 ? 3.297 -8.890 -19.048 1.00 97.25 311 VAL A N 1
ATOM 2396 C CA . VAL A 1 311 ? 2.050 -8.115 -18.989 1.00 97.25 311 VAL A CA 1
ATOM 2397 C C . VAL A 1 311 ? 2.014 -7.033 -20.072 1.00 97.25 311 VAL A C 1
ATOM 2399 O O . VAL A 1 311 ? 0.984 -6.830 -20.712 1.00 97.25 311 VAL A O 1
ATOM 2402 N N . LEU A 1 312 ? 3.130 -6.340 -20.317 1.00 97.19 312 LEU A N 1
ATOM 2403 C CA . LEU A 1 312 ? 3.215 -5.285 -21.334 1.00 97.19 312 LEU A CA 1
ATOM 2404 C C . LEU A 1 312 ? 3.002 -5.801 -22.764 1.00 97.19 312 LEU A C 1
ATOM 2406 O O . LEU A 1 312 ? 2.510 -5.052 -23.607 1.00 97.19 312 LEU A O 1
ATOM 2410 N N . ASN A 1 313 ? 3.351 -7.061 -23.030 1.00 95.69 313 ASN A N 1
ATOM 2411 C CA . ASN A 1 313 ? 3.172 -7.697 -24.335 1.00 95.69 313 ASN A CA 1
ATOM 2412 C C . ASN A 1 313 ? 1.706 -8.085 -24.636 1.00 95.69 313 ASN A C 1
ATOM 2414 O O . ASN A 1 313 ? 1.396 -8.529 -25.741 1.00 95.69 313 ASN A O 1
ATOM 2418 N N . GLN A 1 314 ? 0.800 -7.926 -23.668 1.00 96.00 314 GLN A N 1
ATOM 2419 C CA . GLN A 1 314 ? -0.617 -8.269 -23.787 1.00 96.00 314 GLN A CA 1
ATOM 2420 C C . GLN A 1 314 ? -1.504 -7.016 -23.929 1.00 96.00 314 GLN A C 1
ATOM 2422 O O . GLN A 1 314 ? -1.218 -5.932 -23.405 1.00 96.00 314 GLN A O 1
ATOM 2427 N N . ASP A 1 315 ? -2.629 -7.165 -24.631 1.00 92.88 315 ASP A N 1
ATOM 2428 C CA . ASP A 1 315 ? -3.661 -6.127 -24.727 1.00 92.88 315 ASP A CA 1
ATOM 2429 C C . ASP A 1 315 ? -4.456 -5.989 -23.416 1.00 92.88 315 ASP A C 1
ATOM 2431 O O . ASP A 1 315 ? -4.521 -6.926 -22.619 1.00 92.88 315 ASP A O 1
ATOM 2435 N N . GLU A 1 316 ? -5.092 -4.828 -23.176 1.00 93.75 316 GLU A N 1
ATOM 2436 C CA . GLU A 1 316 ? -5.886 -4.660 -21.944 1.00 93.75 316 GLU A CA 1
ATOM 2437 C C . GLU A 1 316 ? -7.008 -5.687 -21.920 1.00 93.75 316 GLU A C 1
ATOM 2439 O O . GLU A 1 316 ? -7.788 -5.819 -22.864 1.00 93.75 316 GLU A O 1
ATOM 2444 N N . SER A 1 317 ? -7.128 -6.340 -20.779 1.00 96.12 317 SER A N 1
ATOM 2445 C CA . SER A 1 317 ? -8.199 -7.263 -20.460 1.00 96.12 317 SER A CA 1
ATOM 2446 C C . SER A 1 317 ? -8.358 -7.331 -18.944 1.00 96.12 317 SER A C 1
ATOM 2448 O O . SER A 1 317 ? -7.526 -6.813 -18.184 1.00 96.12 317 SER A O 1
ATOM 2450 N N . ASP A 1 318 ? -9.418 -7.991 -18.488 1.00 96.38 318 ASP A N 1
ATOM 2451 C CA . ASP A 1 318 ? -9.598 -8.278 -17.064 1.00 96.38 318 ASP A CA 1
ATOM 2452 C C . ASP A 1 318 ? -8.452 -9.154 -16.526 1.00 96.38 318 ASP A C 1
ATOM 2454 O O . ASP A 1 318 ? -7.985 -8.945 -15.407 1.00 96.38 318 ASP A O 1
ATOM 2458 N N . GLU A 1 319 ? -7.927 -10.056 -17.359 1.00 96.69 319 GLU A N 1
ATOM 2459 C CA . GLU A 1 319 ? -6.776 -10.904 -17.041 1.00 96.69 319 GLU A CA 1
ATOM 2460 C C . GLU A 1 319 ? -5.491 -10.078 -16.863 1.00 96.69 319 GLU A C 1
ATOM 2462 O O . GLU A 1 319 ? -4.833 -10.162 -15.829 1.00 96.69 319 GLU A O 1
ATOM 2467 N N . VAL A 1 320 ? -5.173 -9.178 -17.799 1.00 97.06 320 VAL A N 1
ATOM 2468 C CA . VAL A 1 320 ? -4.029 -8.251 -17.661 1.00 97.06 320 VAL A CA 1
ATOM 2469 C C . VAL A 1 320 ? -4.173 -7.356 -16.430 1.00 97.06 320 VAL A C 1
ATOM 2471 O O . VAL A 1 320 ? -3.203 -7.089 -15.717 1.00 97.06 320 VAL A O 1
ATOM 2474 N N . THR A 1 321 ? -5.398 -6.928 -16.124 1.00 97.12 321 THR A N 1
ATOM 2475 C CA . THR A 1 321 ? -5.687 -6.169 -14.903 1.00 97.12 321 THR A CA 1
ATOM 2476 C C . THR A 1 321 ? -5.370 -6.985 -13.653 1.00 97.12 321 THR A C 1
ATOM 2478 O O . THR A 1 321 ? -4.753 -6.463 -12.721 1.00 97.12 321 THR A O 1
ATOM 2481 N N . LEU A 1 322 ? -5.756 -8.263 -13.624 1.00 95.81 322 LEU A N 1
ATOM 2482 C CA . LEU A 1 322 ? -5.426 -9.176 -12.535 1.00 95.81 322 LEU A CA 1
ATOM 2483 C C . LEU A 1 322 ? -3.911 -9.372 -12.417 1.00 95.81 322 LEU A C 1
ATOM 2485 O O . LEU A 1 322 ? -3.377 -9.257 -11.314 1.00 95.81 322 LEU A O 1
ATOM 2489 N N . GLN A 1 323 ? -3.200 -9.562 -13.529 1.00 96.81 323 GLN A N 1
ATOM 2490 C CA . GLN A 1 323 ? -1.744 -9.711 -13.530 1.00 96.81 323 GLN A CA 1
ATOM 2491 C C . GLN A 1 323 ? -1.043 -8.477 -12.941 1.00 96.81 323 GLN A C 1
ATOM 2493 O O . GLN A 1 323 ? -0.222 -8.631 -12.030 1.00 96.81 323 GLN A O 1
ATOM 2498 N N . TRP A 1 324 ? -1.434 -7.256 -13.332 1.00 97.62 324 TRP A N 1
ATOM 2499 C CA . TRP A 1 324 ? -0.947 -6.025 -12.688 1.00 97.62 324 TRP A CA 1
ATOM 2500 C C . TRP A 1 324 ? -1.218 -6.009 -11.181 1.00 97.62 324 TRP A C 1
ATOM 2502 O O . TRP A 1 324 ? -0.348 -5.630 -10.394 1.00 97.62 324 TRP A O 1
ATOM 2512 N N . ASN A 1 325 ? -2.402 -6.457 -10.759 1.00 97.12 325 ASN A N 1
ATOM 2513 C CA . ASN A 1 325 ? -2.768 -6.509 -9.345 1.00 97.12 325 ASN A CA 1
ATOM 2514 C C . ASN A 1 325 ? -1.938 -7.515 -8.550 1.00 97.12 325 ASN A C 1
ATOM 2516 O O . ASN A 1 325 ? -1.688 -7.266 -7.371 1.00 97.12 325 ASN A O 1
ATOM 2520 N N . THR A 1 326 ? -1.500 -8.618 -9.165 1.00 97.19 326 THR A N 1
ATOM 2521 C CA . THR A 1 326 ? -0.603 -9.581 -8.509 1.00 97.19 326 THR A CA 1
ATOM 2522 C C . THR A 1 326 ? 0.795 -9.006 -8.295 1.00 97.19 326 THR A C 1
ATOM 2524 O O . THR A 1 326 ? 1.380 -9.226 -7.240 1.00 97.19 326 THR A O 1
ATOM 2527 N N . ILE A 1 327 ? 1.324 -8.235 -9.254 1.00 97.75 327 ILE A N 1
ATOM 2528 C CA . ILE A 1 327 ? 2.620 -7.553 -9.103 1.00 97.75 327 ILE A CA 1
ATOM 2529 C C . ILE A 1 327 ? 2.498 -6.485 -8.012 1.00 97.75 327 ILE A C 1
ATOM 2531 O O . ILE A 1 327 ? 3.316 -6.424 -7.099 1.00 97.75 327 ILE A O 1
ATOM 2535 N N . LEU A 1 328 ? 1.423 -5.692 -8.057 1.00 97.94 328 LEU A N 1
ATOM 2536 C CA . LEU A 1 328 ? 1.120 -4.679 -7.049 1.00 97.94 328 LEU A CA 1
ATOM 2537 C C . LEU A 1 328 ? 1.022 -5.275 -5.639 1.00 97.94 328 LEU A C 1
ATOM 2539 O O . LEU A 1 328 ? 1.559 -4.703 -4.697 1.00 97.94 328 LEU A O 1
ATOM 2543 N N . ARG A 1 329 ? 0.357 -6.428 -5.497 1.00 98.00 329 ARG A N 1
ATOM 2544 C CA . ARG A 1 329 ? 0.264 -7.175 -4.238 1.00 98.00 329 ARG A CA 1
ATOM 2545 C C . ARG A 1 329 ? 1.648 -7.524 -3.717 1.00 98.00 329 ARG A C 1
ATOM 2547 O O . ARG A 1 329 ? 1.963 -7.180 -2.585 1.00 98.00 329 ARG A O 1
ATOM 2554 N N . ASP A 1 330 ? 2.469 -8.172 -4.534 1.00 98.25 330 ASP A N 1
ATOM 2555 C CA . ASP A 1 330 ? 3.772 -8.671 -4.093 1.00 98.25 330 ASP A CA 1
ATOM 2556 C C . ASP A 1 330 ? 4.707 -7.514 -3.682 1.00 98.25 330 ASP A C 1
ATOM 2558 O O . ASP A 1 330 ? 5.395 -7.623 -2.668 1.00 98.25 330 ASP A O 1
ATOM 2562 N N . ILE A 1 331 ? 4.648 -6.372 -4.388 1.00 98.00 331 ILE A N 1
ATOM 2563 C CA . ILE A 1 331 ? 5.336 -5.126 -3.998 1.00 98.00 331 ILE A CA 1
ATOM 2564 C C . ILE A 1 331 ? 4.888 -4.665 -2.605 1.00 98.00 331 ILE A C 1
ATOM 2566 O O . ILE A 1 331 ? 5.726 -4.414 -1.741 1.00 98.00 331 ILE A O 1
ATOM 2570 N N . MET A 1 332 ? 3.574 -4.561 -2.375 1.00 98.44 332 MET A N 1
ATOM 2571 C CA . MET A 1 332 ? 3.040 -4.078 -1.096 1.00 98.44 332 MET A CA 1
ATOM 2572 C C . MET A 1 332 ? 3.385 -5.017 0.063 1.00 98.44 332 MET A C 1
ATOM 2574 O O . MET A 1 332 ? 3.742 -4.546 1.139 1.00 98.44 332 MET A O 1
ATOM 2578 N N . PHE A 1 333 ? 3.298 -6.334 -0.145 1.00 98.62 333 PHE A N 1
ATOM 2579 C CA . PHE A 1 333 ? 3.659 -7.316 0.879 1.00 98.62 333 PHE A CA 1
ATOM 2580 C C . PHE A 1 333 ? 5.140 -7.222 1.248 1.00 98.62 333 PHE A C 1
ATOM 2582 O O . PHE A 1 333 ? 5.441 -7.128 2.435 1.00 98.62 333 PHE A O 1
ATOM 2589 N N . SER A 1 334 ? 6.033 -7.171 0.253 1.00 98.12 334 SER A N 1
ATOM 2590 C CA . SER A 1 334 ? 7.475 -7.008 0.478 1.00 98.12 334 SER A CA 1
ATOM 2591 C C . SER A 1 334 ? 7.788 -5.750 1.281 1.00 98.12 334 SER A C 1
ATOM 2593 O O . SER A 1 334 ? 8.437 -5.839 2.318 1.00 98.12 334 SER A O 1
ATOM 2595 N N . ALA A 1 335 ? 7.276 -4.596 0.842 1.00 98.00 335 ALA A N 1
ATOM 2596 C CA . ALA A 1 335 ? 7.575 -3.314 1.476 1.00 98.00 335 ALA A CA 1
ATOM 2597 C C . ALA A 1 335 ? 7.095 -3.263 2.935 1.00 98.00 335 ALA A C 1
ATOM 2599 O O . ALA A 1 335 ? 7.829 -2.836 3.820 1.00 98.00 335 ALA A O 1
ATOM 2600 N N . VAL A 1 336 ? 5.873 -3.740 3.206 1.00 98.69 336 VAL A N 1
ATOM 2601 C CA . VAL A 1 336 ? 5.329 -3.775 4.575 1.00 98.69 336 VAL A CA 1
ATOM 2602 C C . VAL A 1 336 ? 6.138 -4.718 5.459 1.00 98.69 336 VAL A C 1
ATOM 2604 O O . VAL A 1 336 ? 6.424 -4.366 6.599 1.00 98.69 336 VAL A O 1
ATOM 2607 N N . ASN A 1 337 ? 6.494 -5.904 4.957 1.00 98.69 337 ASN A N 1
ATOM 2608 C CA . ASN A 1 337 ? 7.256 -6.888 5.721 1.00 98.69 337 ASN A CA 1
ATOM 2609 C C . ASN A 1 337 ? 8.645 -6.356 6.087 1.00 98.69 337 ASN A C 1
ATOM 2611 O O . ASN A 1 337 ? 9.028 -6.430 7.250 1.00 98.69 337 ASN A O 1
ATOM 2615 N N . GLU A 1 338 ? 9.391 -5.817 5.122 1.00 97.38 338 GLU A N 1
ATOM 2616 C CA . GLU A 1 338 ? 10.746 -5.301 5.351 1.00 97.38 338 GLU A CA 1
ATOM 2617 C C . GLU A 1 338 ? 10.751 -4.184 6.396 1.00 97.38 338 GLU A C 1
ATOM 2619 O O . GLU A 1 338 ? 11.474 -4.277 7.391 1.00 97.38 338 GLU A O 1
ATOM 2624 N N . ASP A 1 339 ? 9.878 -3.188 6.235 1.00 98.06 339 ASP A N 1
ATOM 2625 C CA . ASP A 1 339 ? 9.798 -2.070 7.173 1.00 98.06 339 ASP A CA 1
ATOM 2626 C C . ASP A 1 339 ? 9.280 -2.512 8.547 1.00 98.06 339 ASP A C 1
ATOM 2628 O O . ASP A 1 339 ? 9.741 -2.001 9.568 1.00 98.06 339 ASP A O 1
ATOM 2632 N N . TYR A 1 340 ? 8.356 -3.480 8.604 1.00 98.50 340 TYR A N 1
ATOM 2633 C CA . TYR A 1 340 ? 7.863 -4.043 9.862 1.00 98.50 340 TYR A CA 1
ATOM 2634 C C . TYR A 1 340 ? 8.977 -4.763 10.626 1.00 98.50 340 TYR A C 1
ATOM 2636 O O . TYR A 1 340 ? 9.192 -4.495 11.812 1.00 98.50 340 TYR A O 1
ATOM 2644 N N . HIS A 1 341 ? 9.692 -5.672 9.956 1.00 98.12 341 HIS A N 1
ATOM 2645 C CA . HIS A 1 341 ? 10.753 -6.465 10.578 1.00 98.12 341 HIS A CA 1
ATOM 2646 C C . HIS A 1 341 ? 11.907 -5.573 11.021 1.00 98.12 341 HIS A C 1
ATOM 2648 O O . HIS A 1 341 ? 12.328 -5.676 12.173 1.00 98.12 341 HIS A O 1
ATOM 2654 N N . TYR A 1 342 ? 12.339 -4.633 10.173 1.00 96.81 342 TYR A N 1
ATOM 2655 C CA . TYR A 1 342 ? 13.387 -3.676 10.521 1.00 96.81 342 TYR A CA 1
ATOM 2656 C C . TYR A 1 342 ? 12.981 -2.800 11.712 1.00 96.81 342 TYR A C 1
ATOM 2658 O O . TYR A 1 342 ? 13.728 -2.684 12.685 1.00 96.81 342 TYR A O 1
ATOM 2666 N N . ALA A 1 343 ? 11.774 -2.222 11.685 1.00 97.25 343 ALA A N 1
ATOM 2667 C CA . ALA A 1 343 ? 11.267 -1.394 12.777 1.00 97.25 343 ALA A CA 1
ATOM 2668 C C . ALA A 1 343 ? 11.227 -2.159 14.104 1.00 97.25 343 ALA A C 1
ATOM 2670 O O . ALA A 1 343 ? 11.644 -1.641 15.143 1.00 97.25 343 ALA A O 1
ATOM 2671 N N . ARG A 1 344 ? 10.781 -3.419 14.069 1.00 95.81 344 ARG A N 1
ATOM 2672 C CA . ARG A 1 344 ? 10.736 -4.290 15.245 1.00 95.81 344 ARG A CA 1
ATOM 2673 C C . ARG A 1 344 ? 12.131 -4.625 15.772 1.00 95.81 344 ARG A C 1
ATOM 2675 O O . ARG A 1 344 ? 12.334 -4.577 16.981 1.00 95.81 344 ARG A O 1
ATOM 2682 N N . GLU A 1 345 ? 13.062 -4.986 14.894 1.00 96.00 345 GLU A N 1
ATOM 2683 C CA . GLU A 1 345 ? 14.430 -5.367 15.267 1.00 96.00 345 GLU A CA 1
ATOM 2684 C C . GLU A 1 345 ? 15.221 -4.195 15.851 1.00 96.00 345 GLU A C 1
ATOM 2686 O O . GLU A 1 345 ? 15.941 -4.372 16.832 1.00 96.00 345 GLU A O 1
ATOM 2691 N N . GLN A 1 346 ? 15.046 -2.996 15.290 1.00 95.19 346 GLN A N 1
ATOM 2692 C CA . GLN A 1 346 ? 15.756 -1.789 15.721 1.00 95.19 346 GLN A CA 1
ATOM 2693 C C . GLN A 1 346 ? 15.017 -0.996 16.810 1.00 95.19 346 GLN A C 1
ATOM 2695 O O . GLN A 1 346 ? 15.574 -0.057 17.376 1.00 95.19 346 GLN A O 1
ATOM 2700 N N . GLY A 1 347 ? 13.764 -1.347 17.116 1.00 94.88 347 GLY A N 1
ATOM 2701 C CA . GLY A 1 347 ? 12.945 -0.625 18.091 1.00 94.88 347 GLY A CA 1
ATOM 2702 C C . GLY A 1 347 ? 12.586 0.798 17.651 1.00 94.88 347 GLY A C 1
ATOM 2703 O O . GLY A 1 347 ? 12.503 1.695 18.490 1.00 94.88 347 GLY A O 1
ATOM 2704 N N . VAL A 1 348 ? 12.387 1.009 16.348 1.00 95.31 348 VAL A N 1
ATOM 2705 C CA . VAL A 1 348 ? 12.012 2.299 15.738 1.00 95.31 348 VAL A CA 1
ATOM 2706 C C . VAL A 1 348 ? 10.605 2.233 15.141 1.00 95.31 348 VAL A C 1
ATOM 2708 O O . VAL A 1 348 ? 9.968 1.180 15.146 1.00 95.31 348 VAL A O 1
ATOM 2711 N N . SER A 1 349 ? 10.079 3.355 14.647 1.00 95.62 349 SER A N 1
ATOM 2712 C CA . SER A 1 349 ? 8.800 3.342 13.931 1.00 95.62 349 SER A CA 1
ATOM 2713 C C . SER A 1 349 ? 8.959 2.744 12.525 1.00 95.62 349 SER A C 1
ATOM 2715 O O . SER A 1 349 ? 10.033 2.828 11.926 1.00 95.62 349 SER A O 1
ATOM 2717 N N . MET A 1 350 ? 7.880 2.200 11.945 1.00 96.44 350 MET A N 1
ATOM 2718 C CA . MET A 1 350 ? 7.893 1.783 10.531 1.00 96.44 350 MET A CA 1
ATOM 2719 C C . MET A 1 350 ? 8.249 2.941 9.596 1.00 96.44 350 MET A C 1
ATOM 2721 O O . MET A 1 350 ? 8.892 2.733 8.575 1.00 96.44 350 MET A O 1
ATOM 2725 N N . LYS A 1 351 ? 7.864 4.173 9.944 1.00 96.25 351 LYS A N 1
ATOM 2726 C CA . LYS A 1 351 ? 8.173 5.343 9.121 1.00 96.25 351 LYS A CA 1
ATOM 2727 C C . LYS A 1 351 ? 9.658 5.682 9.123 1.00 96.25 351 LYS A C 1
ATOM 2729 O O . LYS A 1 351 ? 10.186 6.052 8.079 1.00 96.25 351 LYS A O 1
ATOM 2734 N N . ASP A 1 352 ? 10.334 5.531 10.260 1.00 95.56 352 ASP A N 1
ATOM 2735 C CA . ASP A 1 352 ? 11.787 5.708 10.332 1.00 95.56 352 ASP A CA 1
ATOM 2736 C C . ASP A 1 352 ? 12.507 4.644 9.494 1.00 95.56 352 ASP A C 1
ATOM 2738 O O . ASP A 1 352 ? 13.426 4.982 8.746 1.00 95.56 352 ASP A O 1
ATOM 2742 N N . ALA A 1 353 ? 12.049 3.386 9.558 1.00 95.94 353 ALA A N 1
ATOM 2743 C CA . ALA A 1 353 ? 12.548 2.301 8.709 1.00 95.94 353 ALA A CA 1
ATOM 2744 C C . ALA A 1 353 ? 12.390 2.639 7.214 1.00 95.94 353 ALA A C 1
ATOM 2746 O O . ALA A 1 353 ? 13.366 2.641 6.459 1.00 95.94 353 ALA A O 1
ATOM 2747 N N . GLY A 1 354 ? 11.185 3.044 6.813 1.00 96.06 354 GLY A N 1
ATOM 2748 C CA . GLY A 1 354 ? 10.868 3.416 5.439 1.00 96.06 354 GLY A CA 1
ATOM 2749 C C . GLY A 1 354 ? 11.638 4.635 4.925 1.00 96.06 354 GLY A C 1
ATOM 2750 O O . GLY A 1 354 ? 12.096 4.656 3.776 1.00 96.06 354 GLY A O 1
ATOM 2751 N N . PHE A 1 355 ? 11.831 5.661 5.764 1.00 95.94 355 PHE A N 1
ATOM 2752 C CA . PHE A 1 355 ? 12.658 6.819 5.413 1.00 95.94 355 PHE A CA 1
ATOM 2753 C C . PHE A 1 355 ? 14.126 6.448 5.257 1.00 95.94 355 PHE A C 1
ATOM 2755 O O . PHE A 1 355 ? 14.748 6.909 4.300 1.00 95.94 355 PHE A O 1
ATOM 2762 N N . LEU A 1 356 ? 14.672 5.621 6.151 1.00 94.44 356 LEU A N 1
ATOM 2763 C CA . LEU A 1 356 ? 16.045 5.142 6.040 1.00 94.44 356 LEU A CA 1
ATOM 2764 C C . LEU A 1 356 ? 16.249 4.398 4.715 1.00 94.44 356 LEU A C 1
ATOM 2766 O O . LEU A 1 356 ? 17.145 4.755 3.949 1.00 94.44 356 LEU A O 1
ATOM 2770 N N . ASN A 1 357 ? 15.375 3.435 4.412 1.00 93.75 357 ASN A N 1
ATOM 2771 C CA . ASN A 1 357 ? 15.404 2.676 3.163 1.00 93.75 357 ASN A CA 1
ATOM 2772 C C . ASN A 1 357 ? 15.352 3.611 1.938 1.00 93.75 357 ASN A C 1
ATOM 2774 O O . ASN A 1 357 ? 16.221 3.580 1.063 1.00 93.75 357 ASN A O 1
ATOM 2778 N N . SER A 1 358 ? 14.392 4.540 1.922 1.00 94.75 358 SER A N 1
ATOM 2779 C CA . SER A 1 358 ? 14.218 5.505 0.828 1.00 94.75 358 SER A CA 1
ATOM 2780 C C . SER A 1 358 ? 15.434 6.422 0.645 1.00 94.75 358 SER A C 1
ATOM 2782 O O . SER A 1 358 ? 15.876 6.660 -0.481 1.00 94.75 358 SER A O 1
ATOM 2784 N N . GLN A 1 359 ? 15.999 6.941 1.739 1.00 95.38 359 GLN A N 1
ATOM 2785 C CA . GLN A 1 359 ? 17.166 7.825 1.705 1.00 95.38 359 GLN A CA 1
ATOM 2786 C C . GLN A 1 359 ? 18.410 7.100 1.196 1.00 95.38 359 GLN A C 1
ATOM 2788 O O . GLN A 1 359 ? 19.126 7.648 0.356 1.00 95.38 359 GLN A O 1
ATOM 2793 N N . LEU A 1 360 ? 18.655 5.873 1.659 1.00 94.94 360 LEU A N 1
ATOM 2794 C CA . LEU A 1 360 ? 19.799 5.074 1.225 1.00 94.94 360 LEU A CA 1
ATOM 2795 C C . LEU A 1 360 ? 19.686 4.668 -0.243 1.00 94.94 360 LEU A C 1
ATOM 2797 O O . LEU A 1 360 ? 20.680 4.750 -0.966 1.00 94.94 360 LEU A O 1
ATOM 2801 N N . ARG A 1 361 ? 18.481 4.345 -0.723 1.00 94.12 361 ARG A N 1
ATOM 2802 C CA . ARG A 1 361 ? 18.240 4.047 -2.141 1.00 94.12 361 ARG A CA 1
ATOM 2803 C C . ARG A 1 361 ? 18.498 5.264 -3.036 1.00 94.12 361 ARG A C 1
ATOM 2805 O O . ARG A 1 361 ? 19.180 5.161 -4.057 1.00 94.12 361 ARG A O 1
ATOM 2812 N N . VAL A 1 362 ? 18.047 6.453 -2.622 1.00 94.50 362 VAL A N 1
ATOM 2813 C CA . VAL A 1 362 ? 18.339 7.717 -3.330 1.00 94.50 362 VAL A CA 1
ATOM 2814 C C . VAL A 1 362 ? 19.831 8.061 -3.281 1.00 94.50 362 VAL A C 1
ATOM 2816 O O . VAL A 1 362 ? 20.396 8.485 -4.293 1.00 94.50 362 VAL A O 1
ATOM 2819 N N . LEU A 1 363 ? 20.484 7.860 -2.135 1.00 94.75 363 LEU A N 1
ATOM 2820 C CA . LEU A 1 363 ? 21.919 8.075 -1.976 1.00 94.75 363 LEU A CA 1
ATOM 2821 C C . LEU A 1 363 ? 22.721 7.150 -2.899 1.00 94.75 363 LEU A C 1
ATOM 2823 O O . LEU A 1 363 ? 23.581 7.635 -3.633 1.00 94.75 363 LEU A O 1
ATOM 2827 N N . ALA A 1 364 ? 22.404 5.853 -2.930 1.00 94.75 364 ALA A N 1
ATOM 2828 C CA . ALA A 1 364 ? 23.030 4.882 -3.825 1.00 94.75 364 ALA A CA 1
ATOM 2829 C C . ALA A 1 364 ? 22.886 5.300 -5.296 1.00 94.75 364 ALA A C 1
ATOM 2831 O O . ALA A 1 364 ? 23.877 5.353 -6.030 1.00 94.75 364 ALA A O 1
ATOM 2832 N N . ALA A 1 365 ? 21.684 5.708 -5.714 1.00 92.94 365 ALA A N 1
ATOM 2833 C CA . ALA A 1 365 ? 21.444 6.214 -7.062 1.00 92.94 365 ALA A CA 1
ATOM 2834 C C . ALA A 1 365 ? 22.258 7.481 -7.389 1.00 92.94 365 ALA A C 1
ATOM 2836 O O . ALA A 1 365 ? 22.727 7.647 -8.520 1.00 92.94 365 ALA A O 1
ATOM 2837 N N . GLY A 1 366 ? 22.432 8.380 -6.415 1.00 93.00 366 GLY A N 1
ATOM 2838 C CA . GLY A 1 366 ? 23.282 9.565 -6.533 1.00 93.00 366 GLY A CA 1
ATOM 2839 C C . GLY A 1 366 ? 24.757 9.206 -6.712 1.00 93.00 366 GLY A C 1
ATOM 2840 O O . GLY A 1 366 ? 25.396 9.696 -7.643 1.00 93.00 366 GLY A O 1
ATOM 2841 N N . LEU A 1 367 ? 25.270 8.295 -5.883 1.00 93.12 367 LEU A N 1
ATOM 2842 C CA . LEU A 1 367 ? 26.655 7.819 -5.931 1.00 93.12 367 LEU A CA 1
ATOM 2843 C C . LEU A 1 367 ? 26.983 7.145 -7.269 1.00 93.12 367 LEU A C 1
ATOM 2845 O O . LEU A 1 367 ? 28.030 7.419 -7.848 1.00 93.12 367 LEU A O 1
ATOM 2849 N N . CYS A 1 368 ? 26.052 6.372 -7.835 1.00 91.00 368 CYS A N 1
ATOM 2850 C CA . CYS A 1 368 ? 26.217 5.727 -9.145 1.00 91.00 368 CYS A CA 1
ATOM 2851 C C . CYS A 1 368 ? 26.420 6.713 -10.313 1.00 91.00 368 CYS A C 1
ATOM 2853 O O . CYS A 1 368 ? 26.842 6.319 -11.405 1.00 91.00 368 CYS A O 1
ATOM 2855 N N . ARG A 1 369 ? 26.098 8.000 -10.125 1.00 88.25 369 ARG A N 1
ATOM 2856 C CA . ARG A 1 369 ? 26.286 9.047 -11.144 1.00 88.25 369 ARG A CA 1
ATOM 2857 C C . ARG A 1 369 ? 27.671 9.701 -11.075 1.00 88.25 369 ARG A C 1
ATOM 2859 O O . ARG A 1 369 ? 28.072 10.335 -12.056 1.00 88.25 369 ARG A O 1
ATOM 2866 N N . LEU A 1 370 ? 28.395 9.530 -9.971 1.00 89.56 370 LEU A N 1
ATOM 2867 C CA . LEU A 1 370 ? 29.733 10.080 -9.737 1.00 89.56 370 LEU A CA 1
ATOM 2868 C C . LEU A 1 370 ? 30.827 9.180 -10.327 1.00 89.56 370 LEU A C 1
ATOM 2870 O O . LEU A 1 370 ? 30.560 8.075 -10.800 1.00 89.56 370 LEU A O 1
ATOM 2874 N N . SER A 1 371 ? 32.072 9.656 -10.391 1.00 88.25 371 SER A N 1
ATOM 2875 C CA . SER A 1 371 ? 33.218 8.751 -10.576 1.00 88.25 371 SER A CA 1
ATOM 2876 C C . SER A 1 371 ? 33.441 7.884 -9.332 1.00 88.25 371 SER A C 1
ATOM 2878 O O . SER A 1 371 ? 33.069 8.286 -8.231 1.00 88.25 371 SER A O 1
ATOM 2880 N N . ASP A 1 372 ? 34.078 6.723 -9.497 1.00 87.62 372 ASP A N 1
ATOM 2881 C CA . ASP A 1 372 ? 34.319 5.788 -8.387 1.00 87.62 372 ASP A CA 1
ATOM 2882 C C . ASP A 1 372 ? 35.101 6.456 -7.242 1.00 87.62 372 ASP A C 1
ATOM 2884 O O . ASP A 1 372 ? 34.742 6.313 -6.078 1.00 87.62 372 ASP A O 1
ATOM 2888 N N . ALA A 1 373 ? 36.097 7.288 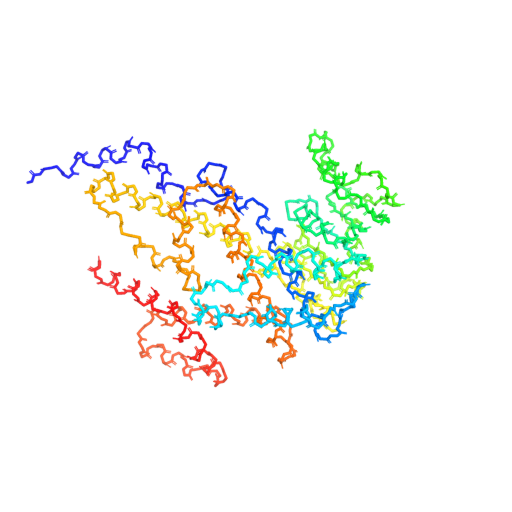-7.571 1.00 92.06 373 ALA A N 1
ATOM 2889 C CA . ALA A 1 373 ? 36.884 8.033 -6.587 1.00 92.06 373 ALA A CA 1
ATOM 2890 C C . ALA A 1 373 ? 36.051 9.058 -5.793 1.00 92.06 373 ALA A C 1
ATOM 2892 O O . ALA A 1 373 ? 36.228 9.197 -4.584 1.00 92.06 373 ALA A O 1
ATOM 2893 N N . GLU A 1 374 ? 35.137 9.777 -6.454 1.00 94.31 374 GLU A N 1
ATOM 2894 C CA . GLU A 1 374 ? 34.227 10.716 -5.784 1.00 94.31 374 GLU A CA 1
ATOM 2895 C C . GLU A 1 374 ? 33.225 9.973 -4.895 1.00 94.31 374 GLU A C 1
ATOM 2897 O O . GLU A 1 374 ? 32.992 10.382 -3.757 1.00 94.31 374 GLU A O 1
ATOM 2902 N N . ALA A 1 375 ? 32.661 8.868 -5.394 1.00 92.44 375 ALA A N 1
ATOM 2903 C CA . ALA A 1 375 ? 31.728 8.039 -4.645 1.00 92.44 375 ALA A CA 1
ATOM 2904 C C . ALA A 1 375 ? 32.386 7.446 -3.390 1.00 92.44 375 ALA A C 1
ATOM 2906 O O . ALA A 1 375 ? 31.843 7.596 -2.297 1.00 92.44 375 ALA A O 1
ATOM 2907 N N . ASP A 1 376 ? 33.576 6.849 -3.509 1.00 93.12 376 ASP A N 1
ATOM 2908 C CA . ASP A 1 376 ? 34.310 6.303 -2.363 1.00 93.12 376 ASP A CA 1
ATOM 2909 C C . ASP A 1 376 ? 34.715 7.394 -1.368 1.00 93.12 376 ASP A C 1
ATOM 2911 O O . ASP A 1 376 ? 34.585 7.200 -0.155 1.00 93.12 376 ASP A O 1
ATOM 2915 N N . SER A 1 377 ? 35.125 8.572 -1.857 1.00 95.75 377 SER A N 1
ATOM 2916 C CA . SER A 1 377 ? 35.399 9.716 -0.987 1.00 95.75 377 SER A CA 1
ATOM 2917 C C . SER A 1 377 ? 34.158 10.116 -0.190 1.00 95.75 377 SER A C 1
ATOM 2919 O O . SER A 1 377 ? 34.276 10.334 1.013 1.00 95.75 377 SER A O 1
ATOM 2921 N N . MET A 1 378 ? 32.978 10.194 -0.812 1.00 94.88 378 MET A N 1
ATOM 2922 C CA . MET A 1 378 ? 31.732 10.504 -0.102 1.00 94.88 378 MET A CA 1
ATOM 2923 C C . MET A 1 378 ? 31.350 9.414 0.901 1.00 94.88 378 MET A C 1
ATOM 2925 O O . MET A 1 378 ? 31.063 9.733 2.055 1.00 94.88 378 MET A O 1
ATOM 2929 N N . ILE A 1 379 ? 31.393 8.138 0.504 1.00 94.94 379 ILE A N 1
ATOM 2930 C CA . ILE A 1 379 ? 31.049 7.011 1.385 1.00 94.94 379 ILE A CA 1
ATOM 2931 C C . ILE A 1 379 ? 31.948 7.011 2.627 1.00 94.94 379 ILE A C 1
ATOM 2933 O O . ILE A 1 379 ? 31.450 6.811 3.731 1.00 94.94 379 ILE A O 1
ATOM 2937 N N . SER A 1 380 ? 33.241 7.317 2.475 1.00 95.56 380 SER A N 1
ATOM 2938 C CA . SER A 1 380 ? 34.199 7.340 3.591 1.00 95.56 380 SER A CA 1
ATOM 2939 C C . SER A 1 380 ? 33.869 8.362 4.693 1.00 95.56 380 SER A C 1
ATOM 2941 O O . SER A 1 380 ? 34.338 8.211 5.819 1.00 95.56 380 SER A O 1
ATOM 2943 N N . THR A 1 381 ? 33.040 9.373 4.396 1.00 96.00 381 THR A N 1
ATOM 2944 C CA . THR A 1 381 ? 32.579 10.376 5.375 1.00 96.00 381 THR A CA 1
ATOM 2945 C C . THR A 1 381 ? 31.357 9.941 6.191 1.00 96.00 381 THR A C 1
ATOM 2947 O O . THR A 1 381 ? 31.016 10.601 7.173 1.00 96.00 381 THR A O 1
ATOM 2950 N N . LEU A 1 382 ? 30.683 8.854 5.800 1.00 95.25 382 LEU A N 1
ATOM 2951 C CA . LEU A 1 382 ? 29.477 8.358 6.467 1.00 95.25 382 LEU A CA 1
ATOM 2952 C C . LEU A 1 382 ? 29.822 7.513 7.707 1.00 95.25 382 LEU A C 1
ATOM 2954 O O . LEU A 1 382 ? 30.911 6.936 7.770 1.00 95.25 382 LEU A O 1
ATOM 2958 N N . PRO A 1 383 ? 28.903 7.368 8.681 1.00 95.12 383 PRO A N 1
ATOM 2959 C CA . PRO A 1 383 ? 29.068 6.421 9.785 1.00 95.12 383 PRO A CA 1
ATOM 2960 C C . PRO A 1 383 ? 29.311 4.986 9.290 1.00 95.12 383 PRO A C 1
ATOM 2962 O O . PRO A 1 383 ? 28.757 4.583 8.269 1.00 95.12 383 PRO A O 1
ATOM 2965 N N . GLY A 1 384 ? 30.110 4.199 10.020 1.00 94.69 384 GLY A N 1
ATOM 2966 C CA . GLY A 1 384 ? 30.510 2.847 9.597 1.00 94.69 384 GLY A CA 1
ATOM 2967 C C . GLY A 1 384 ? 29.331 1.910 9.309 1.00 94.69 384 GLY A C 1
ATOM 2968 O O . GLY A 1 384 ? 29.312 1.260 8.268 1.00 94.69 384 GLY A O 1
ATOM 2969 N N . GLU A 1 385 ? 28.309 1.922 10.166 1.00 90.56 385 GLU A N 1
ATOM 2970 C CA . GLU A 1 385 ? 27.069 1.152 9.973 1.00 90.56 385 GLU A CA 1
ATOM 2971 C C . GLU A 1 385 ? 26.342 1.554 8.678 1.00 90.56 385 GLU A C 1
ATOM 2973 O O . GLU A 1 385 ? 25.885 0.703 7.919 1.00 90.56 385 GLU A O 1
ATOM 2978 N N . THR A 1 386 ? 26.304 2.855 8.366 1.00 92.75 386 THR A N 1
ATOM 2979 C CA . THR A 1 386 ? 25.726 3.368 7.116 1.00 92.75 386 THR A CA 1
ATOM 2980 C C . THR A 1 386 ? 26.526 2.911 5.900 1.00 92.75 386 THR A C 1
ATOM 2982 O O . THR A 1 386 ? 25.935 2.568 4.879 1.00 92.75 386 THR A O 1
ATOM 2985 N N . GLN A 1 387 ? 27.860 2.888 5.988 1.00 94.56 387 GLN A N 1
ATOM 2986 C CA . GLN A 1 387 ? 28.711 2.394 4.901 1.00 94.56 387 GLN A CA 1
ATOM 2987 C C . GLN A 1 387 ? 28.462 0.911 4.623 1.00 94.56 387 GLN A C 1
ATOM 2989 O O . GLN A 1 387 ? 28.353 0.520 3.460 1.00 94.56 387 GLN A O 1
ATOM 2994 N N . GLU A 1 388 ? 28.378 0.095 5.676 1.00 93.56 388 GLU A N 1
ATOM 2995 C CA . GLU A 1 388 ? 28.119 -1.339 5.563 1.00 93.56 388 GLU A CA 1
ATOM 2996 C C . GLU A 1 388 ? 26.760 -1.596 4.915 1.00 93.56 388 GLU A C 1
ATOM 2998 O O . GLU A 1 388 ? 26.690 -2.294 3.902 1.00 93.56 388 GLU A O 1
ATOM 3003 N N . LEU A 1 389 ? 25.707 -0.962 5.436 1.00 91.38 389 LEU A N 1
ATOM 3004 C CA . LEU A 1 389 ? 24.347 -1.100 4.925 1.00 91.38 389 LEU A CA 1
ATOM 3005 C C . LEU A 1 389 ? 24.255 -0.679 3.451 1.00 91.38 389 LEU A C 1
ATOM 3007 O O . LEU A 1 389 ? 23.774 -1.430 2.602 1.00 91.38 389 LEU A O 1
ATOM 3011 N N . LEU A 1 390 ? 24.815 0.488 3.118 1.00 94.31 390 LEU A N 1
ATOM 3012 C CA . LEU A 1 390 ? 24.841 1.015 1.756 1.00 94.31 390 LEU A CA 1
ATOM 3013 C C . LEU A 1 390 ? 25.561 0.068 0.783 1.00 94.31 390 LEU A C 1
ATOM 3015 O O . LEU A 1 390 ? 25.066 -0.163 -0.318 1.00 94.31 390 LEU A O 1
ATOM 3019 N N . ARG A 1 391 ? 26.716 -0.493 1.165 1.00 92.62 391 ARG A N 1
ATOM 3020 C CA . ARG A 1 391 ? 27.489 -1.402 0.300 1.00 92.62 391 ARG A CA 1
ATOM 3021 C C . ARG A 1 391 ? 26.832 -2.771 0.157 1.00 92.62 391 ARG A C 1
ATOM 3023 O O . ARG A 1 391 ? 26.843 -3.330 -0.937 1.00 92.62 391 ARG A O 1
ATOM 3030 N N . LYS A 1 392 ? 26.291 -3.308 1.250 1.00 91.62 392 LYS A N 1
ATOM 3031 C CA . LYS A 1 392 ? 25.744 -4.665 1.304 1.00 91.62 392 LYS A CA 1
ATOM 3032 C C . LYS A 1 392 ? 24.397 -4.779 0.602 1.00 91.62 392 LYS A C 1
ATOM 3034 O O . LYS A 1 392 ? 24.176 -5.791 -0.057 1.00 91.62 392 LYS A O 1
ATOM 3039 N N . GLU A 1 393 ? 23.530 -3.778 0.733 1.00 91.00 393 GLU A N 1
ATOM 3040 C CA . GLU A 1 393 ? 22.126 -3.891 0.308 1.00 91.00 393 GLU A CA 1
ATOM 3041 C C . GLU A 1 393 ? 21.780 -2.998 -0.885 1.00 91.00 393 GLU A C 1
ATOM 3043 O O . GLU A 1 393 ? 21.066 -3.432 -1.783 1.00 91.00 393 GLU A O 1
ATOM 3048 N N . PHE A 1 394 ? 22.316 -1.775 -0.946 1.00 94.56 394 PHE A N 1
ATOM 3049 C CA . PHE A 1 394 ? 21.883 -0.785 -1.940 1.00 94.56 394 PHE A CA 1
ATOM 3050 C C . PHE A 1 394 ? 22.817 -0.699 -3.152 1.00 94.56 394 PHE A C 1
ATOM 3052 O O . PHE A 1 394 ? 22.361 -0.692 -4.292 1.00 94.56 394 PHE A O 1
ATOM 3059 N N . LEU A 1 395 ? 24.136 -0.665 -2.940 1.00 93.94 395 LEU A N 1
ATOM 3060 C CA . LEU A 1 395 ? 25.124 -0.626 -4.030 1.00 93.94 395 LEU A CA 1
ATOM 3061 C C . LEU A 1 395 ? 25.348 -1.996 -4.688 1.00 93.94 395 LEU A C 1
ATOM 3063 O O . LEU A 1 395 ? 25.918 -2.068 -5.775 1.00 93.94 395 LEU A O 1
ATOM 3067 N N . SER A 1 396 ? 24.902 -3.072 -4.042 1.00 93.00 396 SER A N 1
ATOM 3068 C CA . SER A 1 396 ? 24.856 -4.425 -4.604 1.00 93.00 396 SER A CA 1
ATOM 3069 C C . SER A 1 396 ? 23.552 -4.707 -5.363 1.00 93.00 396 SER A C 1
ATOM 3071 O O . SER A 1 396 ? 23.462 -5.715 -6.066 1.00 93.00 396 SER A O 1
ATOM 3073 N N . HIS A 1 397 ? 22.544 -3.833 -5.238 1.00 95.50 397 HIS A N 1
ATOM 3074 C CA . HIS A 1 397 ? 21.231 -4.040 -5.833 1.00 95.50 397 HIS A CA 1
ATOM 3075 C C . HIS A 1 397 ? 21.295 -3.970 -7.373 1.00 95.50 397 HIS A C 1
ATOM 3077 O O . HIS A 1 397 ? 21.941 -3.069 -7.918 1.00 95.50 397 HIS A O 1
ATOM 3083 N N . PRO A 1 398 ? 20.577 -4.836 -8.120 1.00 93.62 398 PRO A N 1
ATOM 3084 C CA . PRO A 1 398 ? 20.633 -4.857 -9.590 1.00 93.62 398 PRO A CA 1
ATOM 3085 C C . PRO A 1 398 ? 20.226 -3.548 -10.290 1.00 93.62 398 PRO A C 1
ATOM 3087 O O . PRO A 1 398 ? 20.562 -3.323 -11.454 1.00 93.62 398 PRO A O 1
ATOM 3090 N N . GLU A 1 399 ? 19.515 -2.656 -9.599 1.00 91.75 399 GLU A N 1
ATOM 3091 C CA . GLU A 1 399 ? 19.154 -1.333 -10.128 1.00 91.75 399 GLU A CA 1
ATOM 3092 C C . GLU A 1 399 ? 20.373 -0.437 -10.397 1.00 91.75 399 GLU A C 1
ATOM 3094 O O . GLU A 1 399 ? 20.329 0.426 -11.277 1.00 91.75 399 GLU A O 1
ATOM 3099 N N . VAL A 1 400 ? 21.485 -0.667 -9.693 1.00 90.56 400 VAL A N 1
ATOM 3100 C CA . VAL A 1 400 ? 22.744 0.067 -9.876 1.00 90.56 400 VAL A CA 1
ATOM 3101 C C . VAL A 1 400 ? 23.223 -0.033 -11.322 1.00 90.56 400 VAL A C 1
ATOM 3103 O O . VAL A 1 400 ? 23.584 0.978 -11.933 1.00 90.56 400 VAL A O 1
ATOM 3106 N N . THR A 1 401 ? 23.129 -1.223 -11.919 1.00 86.88 401 THR A N 1
ATOM 3107 C CA . THR A 1 401 ? 23.508 -1.458 -13.316 1.00 86.88 401 THR A CA 1
ATOM 3108 C C . THR A 1 401 ? 22.640 -0.652 -14.288 1.00 86.88 401 THR A C 1
ATOM 3110 O O . THR A 1 401 ? 23.150 -0.113 -15.272 1.00 86.88 401 THR A O 1
ATOM 3113 N N . ILE A 1 402 ? 21.342 -0.487 -14.003 1.00 87.69 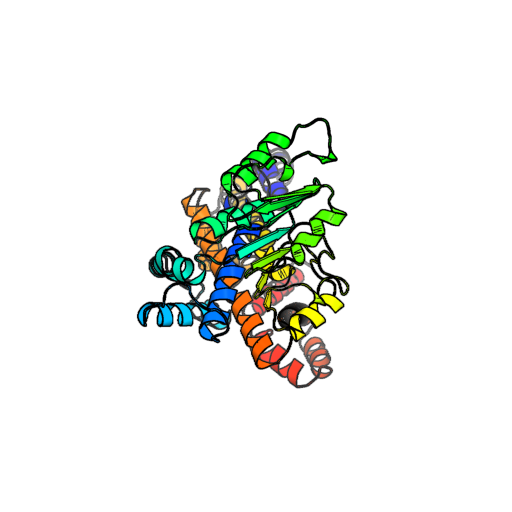402 ILE A N 1
ATOM 3114 C CA . ILE A 1 402 ? 20.430 0.328 -14.827 1.00 87.69 402 ILE A CA 1
ATOM 3115 C C . ILE A 1 402 ? 20.884 1.798 -14.840 1.00 87.69 402 ILE A C 1
ATOM 3117 O O . ILE A 1 402 ? 20.908 2.456 -15.891 1.00 87.69 402 ILE A O 1
ATOM 3121 N N . ILE A 1 403 ? 21.288 2.315 -13.679 1.00 85.44 403 ILE A N 1
ATOM 3122 C CA . ILE A 1 403 ? 21.723 3.706 -13.513 1.00 85.44 403 ILE A CA 1
ATOM 3123 C C . ILE A 1 403 ? 23.080 3.940 -14.189 1.00 85.44 403 ILE A C 1
ATOM 3125 O O . ILE A 1 403 ? 23.243 4.924 -14.920 1.00 85.44 403 ILE A O 1
ATOM 3129 N N . GLN A 1 404 ? 24.036 3.030 -13.995 1.00 81.19 404 GLN A N 1
ATOM 3130 C CA . GLN A 1 404 ? 25.372 3.116 -14.591 1.00 81.19 404 GLN A CA 1
ATOM 3131 C C . GLN A 1 404 ? 25.318 3.056 -16.126 1.00 81.19 404 GLN A C 1
ATOM 3133 O O . GLN A 1 404 ? 25.875 3.931 -16.794 1.00 81.19 404 GLN A O 1
ATOM 3138 N N . ASN A 1 405 ? 24.550 2.126 -16.701 1.00 76.12 405 ASN A N 1
ATOM 3139 C CA . ASN A 1 405 ? 24.385 2.018 -18.156 1.00 76.12 405 ASN A CA 1
ATOM 3140 C C . ASN A 1 405 ? 23.764 3.288 -18.766 1.00 76.12 405 ASN A C 1
ATOM 3142 O O . ASN A 1 405 ? 24.151 3.742 -19.848 1.00 76.12 405 ASN A O 1
ATOM 3146 N N . SER A 1 406 ? 22.832 3.921 -18.048 1.00 68.56 406 SER A N 1
ATOM 3147 C CA . SER A 1 406 ? 22.218 5.185 -18.471 1.00 68.56 406 SER A CA 1
ATOM 3148 C C . SER A 1 406 ? 23.225 6.343 -18.544 1.00 68.56 406 SER A C 1
ATOM 3150 O O . SER A 1 406 ? 23.100 7.223 -19.402 1.00 68.56 406 SER A O 1
ATOM 3152 N N . ARG A 1 407 ? 24.251 6.344 -17.682 1.00 66.25 407 ARG A N 1
ATOM 3153 C CA . ARG A 1 407 ? 25.355 7.316 -17.718 1.00 66.25 407 ARG A CA 1
ATOM 3154 C C . ARG A 1 407 ? 26.249 7.109 -18.940 1.00 66.25 407 ARG A C 1
ATOM 3156 O O . ARG A 1 407 ? 26.612 8.087 -19.593 1.00 66.25 407 ARG A O 1
ATOM 3163 N N . GLU A 1 408 ? 26.595 5.866 -19.259 1.00 61.31 408 GLU A N 1
ATOM 3164 C CA . GLU A 1 408 ? 27.452 5.552 -20.407 1.00 61.31 408 GLU A CA 1
ATOM 3165 C C . GLU A 1 408 ? 26.806 5.926 -21.742 1.00 61.31 408 GLU A C 1
ATOM 3167 O O . GLU A 1 408 ? 27.475 6.481 -22.614 1.00 61.31 408 GLU A O 1
ATOM 3172 N N . MET A 1 409 ? 25.496 5.705 -21.889 1.00 58.81 409 MET A N 1
ATOM 3173 C CA . MET A 1 409 ? 24.764 6.126 -23.087 1.00 58.81 409 MET A CA 1
ATOM 3174 C C . MET A 1 409 ? 24.807 7.645 -23.289 1.00 58.81 409 MET A C 1
ATOM 3176 O O . MET A 1 409 ? 25.064 8.098 -24.402 1.00 58.81 409 MET A O 1
ATOM 3180 N N . LYS A 1 410 ? 24.623 8.445 -22.226 1.00 57.78 410 LYS A N 1
ATOM 3181 C CA . LYS A 1 410 ? 24.729 9.914 -22.319 1.00 57.78 410 LYS A CA 1
ATOM 3182 C C . LYS A 1 410 ? 26.124 10.374 -22.743 1.00 57.78 410 LYS A C 1
ATOM 3184 O O . LYS A 1 410 ? 26.223 11.313 -23.520 1.00 57.78 410 LYS A O 1
ATOM 3189 N N . LYS A 1 411 ? 27.186 9.702 -22.286 1.00 52.75 411 LYS A N 1
ATOM 3190 C CA . LYS A 1 411 ? 28.569 10.004 -22.699 1.00 52.75 411 LYS A CA 1
ATOM 3191 C C . LYS A 1 411 ? 28.856 9.688 -24.172 1.00 52.75 411 LYS A C 1
ATOM 3193 O O . LYS A 1 411 ? 29.812 10.229 -24.700 1.00 52.75 411 LYS A O 1
ATOM 3198 N N . LYS A 1 412 ? 28.078 8.811 -24.817 1.00 43.41 412 LYS A N 1
ATOM 3199 C CA . LYS A 1 412 ? 28.208 8.495 -26.255 1.00 43.41 412 LYS A CA 1
ATOM 3200 C C . LYS A 1 412 ? 27.397 9.432 -27.163 1.00 43.41 412 LYS A C 1
ATOM 3202 O O . LYS A 1 412 ? 27.565 9.379 -28.375 1.00 43.41 412 LYS A O 1
ATOM 3207 N N . LEU A 1 413 ? 26.490 10.226 -26.589 1.00 40.31 413 LEU A N 1
ATOM 3208 C CA . LEU A 1 413 ? 25.593 11.157 -27.292 1.00 40.31 413 LEU A CA 1
ATOM 3209 C C . LEU A 1 413 ? 26.081 12.620 -27.259 1.00 40.31 413 LEU A C 1
ATOM 3211 O O . LEU A 1 413 ? 25.479 13.463 -27.922 1.00 40.31 413 LEU A O 1
ATOM 3215 N N . ILE A 1 414 ? 27.133 12.908 -26.487 1.00 37.22 414 ILE A N 1
ATOM 3216 C CA . ILE A 1 414 ? 27.864 14.186 -26.414 1.00 37.22 414 ILE A CA 1
ATOM 3217 C C . ILE A 1 414 ? 29.226 13.949 -27.057 1.00 37.22 414 ILE A C 1
ATOM 3219 O O . ILE A 1 414 ? 29.685 14.842 -27.801 1.00 37.22 414 ILE A O 1
#

pLDDT: mean 92.44, std 10.49, range [37.22, 98.81]

Radius of gyration: 23.83 Å; chains: 1; bounding box: 67×48×73 Å

Foldseek 3Di:
DDDPPVLVVCCVPPPVLVCLVCQLVDAPDPPLHAPLLQLQQLLLLLLLVLLVLLVCVVVVNADWQDDDDPVLNVLSVLLLPQALVVLLVVQVPPSPDPVSVCCCQVPVLLRRAAPFEEEAEDPPRNRLSNLVSSVSSNHAHAKYFDQFAIFGFGRFDSVQQNVCLVVQQPPPPPSSHSTSQSRDPRTPDTGGGRVNRLCSQLDAGAEYELADDAQSFELVRLLRRHYQEYQYNDDNSHDPNSLVSCLVVNRAYPDHCLSRVSSVLSRLLSSLLSVLVSQCCCACPVVVHHRDLVVSVLSDDSSCRVLSSVLSVDDHDVVSSVSSSVSSSSSSSNLSSQLVVVCVVVVHHSVVSVVLVVVLLVLLLVLLLDPPVVSVVVLVPDPPVSSCCSVVPRVPHPNSVSSNVVNVVVVVVD

Secondary structure (DSSP, 8-state):
---STTHHHHHTT-HHHHHHHHHTTS-S-SSS--GGGTTHHHHHHHHHHHHHHHHHHHTT-S--SSPPPHHHHHHHHHHHT--HHHHHHTTTSSSS-HHHHHHIIIIIHHHHHTT-EEEEE--SHHHHHHHHHHHTTT-EEEEEEETTEEEEESS--HHHHHHHHHHTTT-S-GGGTT-GGG--TTEEEEEESHHHHGGGGGS--SEEEE-S-TT-B-TTTTTT---SEEE--STT-B-HHHHHHHHHTT-EEE-HHHHTTHHHHHHHHHHHHHHHHHHHHIIIIIS-S---GGGGTTTS-GGGHHHHHHHHTS-S-HHHHHHHHHHHHHHHHHHHHHHHHHHHHHT--HHHHHHHHHHHHHHHHHHTTS-HHHHHHHHTTS-HHHHHHIIIIITTSTHHHHHHHHHHHHHHH-